Protein AF-A0A448NYG3-F1 (afdb_monomer)

Nearest PDB structures (foldseek):
  8e37-assembly3_C  TM=8.177E-01  e=3.262E-14  Campylobacter concisus 13826
  8g1n-assembly2_B  TM=8.021E-01  e=1.375E-13  Campylobacter concisus 13826
  8g1n-assembly1_A  TM=8.003E-01  e=2.606E-13  Campylobacter concisus 13826
  3wg9-assembly2_D  TM=6.890E-01  e=2.697E-02  Thermoanaerobacter ethanolicus JW 200
  3wgh-assembly1_B  TM=5.244E-01  e=1.501E-02  Thermoanaerobacter ethanolicus JW 200

Sequence (496 aa):
MATDELTVEAPGTTTAAPGRERVLHRQTREPAWGRIFRMVLVATDAVAIAIAVAFSTALMTPADLILEEVAGLPYIVIAPLLGVIWLVVLGTGGSRNPWITGSGVEEYMRVTKLSLYMFGAIAIASYILKAQFARSLFIALLPIGVLLLLFGRWLARAWINTTRGHGKNLTSCAVVGPTDQVQRVVGDLRRHTDAGFQPLGVCLLDQEDQPGDVAGIPTFSANQLLGTANSTTFDAVIATEGLPDTYLRRLAWNLEGSSTALVVTPRVMDIVGPRAHYTDAPGVSLIHVDIPVFSGWKYAVKRAFDIVVSVIALIVLSPVFLITAILIKREDSGPVIFRQQRVGQNGEPFTIHKFRSMSVNAESKIQKLIDDAGGHALFFKLDHDPRMTKIGATLRKYSIDELPQFWTVLKGNMSVVGPRPQMAREVAEYTPAYKRRLLTKPGITGLWQICGRSDLSPEEGMRLDLRYVENWSPISDIIIVAKTITTILKPENGAY

Secondary structure (DSSP, 8-state):
----------------------------PPPHHHHHHHHHHHHHHHHHHHHHHHHHHHTS-HHHHHT-EETTEEHHHHHHHHHHHHHHHHHHTTTT-TTTTTSSSHHHHHHHHHHHHHHHHHHHHHHHTT----HHHHHHHHHHHHHHHHHHHHHHHHHHHHHHHTT-S-EEEEEEE-HHHHHHHHHHHHH-GGG-EEEEEEEEGGGTT---BSSS-BB--HHHHHHHHTTTT-SEEEE-TT--HHHHHHHHHHHTTSSPEEEE--TTHHHHGGGEEEEEETTEEEEEE------HHHHHHHHHHHHHHHHHHHHHTHHHHHHHHHHHHHHHS--SEEEEEEE-GGG-EEEEEEE--B-TTSGGGHHHHHHHTTS--TT---SS-TTB-HHHHHHHHTTGGGTTHHHHHHHTSSEEESSPPB-HHHHHT--TTGGGGGGS--EEE-HHHHHTGGGS-HHHHHHHHHHHHHT--HHHHHHHHHHHHHHHT-TT----

Foldseek 3Di:
DDDDDDDDDDDDDDDDDDPPPPPPPPPQDDDPLLVVLLVLLLVLLLVLLVVLLVVLVVPDDPCQQAVDDFPNHGNVVVSVVLSVVLSVLCVVLCLSPSQQALDDCVSLVSSLVSLCVSLVVVVVVCVVVVGPDDVSSSVRSSVSSSVSSVVSSVVSNVVCQVCLVVVPQAFEEEEEEAPVQSLVVQVVCVVCSSSRHDDQEYEHPVDAPDFDDRPNHTYDHPVRVLVCLQPPRGQEYEYEPPDDPVRLVVVVVSNVVGSYYYHYDDPCCVQAPPQFDFDDDVPDTDTDGDFDDCDDDQVVVQLVVLQVVLVVLCVVCVVVLVVQQVVVCVQPNDDQWDWDWFQWAPRDIDIAIFGDFFDPCLVVCPQVVCVVVPNDPAPDDDPDRPGGDPSSVVCQQLVVRRSSRSVVSNVPQAGQEAAATHHPVNVVPDDPLLCLSSNHGHHSFYQCLLPAQPNDDPVRSSVRRSCCSSVPGPVVSVVRVVSNVVQSPDNPDGND

Mean predicted aligned error: 14.99 Å

pLDDT: mean 78.03, std 17.01, range [28.64, 97.25]

Radius of gyration: 30.78 Å; Cα contacts (8 Å, |Δi|>4): 620; chains: 1; bounding box: 82×59×108 Å

InterPro domains:
  IPR003362 Bacterial sugar transferase [PF02397] (302-490)
  IPR017475 Exopolysaccharide biosynthesis polyprenyl glycosylphosphotransferase [TIGR03025] (44-493)

Solvent-accessible surface area (backbone atoms only — not comparable to full-atom values): 27938 Å² total; per-residue (Å²): 131,90,84,85,90,83,88,84,84,85,86,86,89,79,92,74,80,83,72,81,75,74,82,71,84,74,73,68,56,71,56,76,50,42,57,53,50,39,50,50,50,52,51,43,43,50,52,24,34,50,50,20,39,52,55,25,54,69,75,49,54,75,59,53,36,65,72,41,59,51,95,87,38,34,40,72,56,48,44,57,49,52,42,51,52,48,55,48,51,43,56,77,70,49,52,64,38,64,92,48,50,70,51,86,61,63,37,58,52,43,49,52,50,51,49,51,51,52,54,49,50,49,52,51,49,26,60,75,70,64,43,77,70,63,62,64,44,57,69,39,28,52,59,48,22,51,51,37,36,52,50,40,52,50,51,54,31,51,51,52,41,56,40,21,70,72,74,36,74,50,40,38,20,31,35,35,19,36,61,72,49,40,54,50,52,54,51,49,38,69,75,39,33,60,77,33,49,37,78,65,32,32,28,38,66,85,52,66,77,58,86,51,67,66,94,90,25,48,45,41,34,70,66,54,49,59,62,36,44,80,38,96,75,37,53,26,37,37,38,38,51,86,55,52,71,69,54,53,50,50,50,54,58,70,38,58,92,38,54,36,44,84,42,73,54,60,80,58,49,88,79,36,57,100,36,58,48,77,47,90,46,94,96,45,89,46,75,44,62,72,73,78,67,88,54,64,70,70,42,51,52,46,52,52,51,29,40,52,54,23,53,51,49,55,61,74,42,42,67,57,52,52,53,51,40,51,52,44,35,71,73,72,64,54,72,48,67,36,76,48,74,25,38,22,40,80,63,42,74,43,70,48,38,26,43,46,35,48,47,95,72,38,72,83,49,46,63,62,55,34,55,77,70,74,57,58,66,65,85,65,81,65,97,78,58,90,40,51,36,79,68,18,50,55,29,45,51,70,52,56,28,52,56,50,31,38,57,31,22,55,74,61,63,29,28,57,57,22,44,76,66,41,42,64,74,39,58,71,72,51,51,83,74,61,53,59,48,28,72,39,41,21,16,81,40,36,60,39,69,68,74,51,56,86,80,46,53,73,67,56,40,51,50,33,34,43,49,44,59,67,67,65,45,73,65,54,45,54,52,46,54,55,48,42,55,59,50,70,71,40,87,89,63,54,79,114

Organism: NCBI:txid1749

Structure (mmCIF, N/CA/C/O backbone):
data_AF-A0A448NYG3-F1
#
_entry.id   AF-A0A448NYG3-F1
#
loop_
_atom_site.group_PDB
_atom_site.id
_atom_site.type_symbol
_atom_site.label_atom_id
_atom_site.label_alt_id
_atom_site.label_comp_id
_atom_site.label_asym_id
_atom_site.label_entity_id
_atom_site.label_seq_id
_atom_site.pdbx_PDB_ins_code
_atom_site.Cartn_x
_atom_site.Cartn_y
_atom_site.Cartn_z
_atom_site.occupancy
_atom_site.B_iso_or_equiv
_atom_site.auth_seq_id
_atom_site.auth_comp_id
_atom_site.auth_asym_id
_atom_site.auth_atom_id
_atom_site.pdbx_PDB_model_num
ATOM 1 N N . MET A 1 1 ? -47.408 -3.013 -65.401 1.00 32.66 1 MET A N 1
ATOM 2 C CA . MET A 1 1 ? -46.382 -3.033 -66.462 1.00 32.66 1 MET A CA 1
ATOM 3 C C . MET A 1 1 ? -45.715 -1.664 -66.448 1.00 32.66 1 MET A C 1
ATOM 5 O O . MET A 1 1 ? -46.433 -0.694 -66.254 1.00 32.66 1 MET A O 1
ATOM 9 N N . ALA A 1 2 ? -44.383 -1.650 -66.518 1.00 31.84 2 ALA A N 1
ATOM 10 C CA . ALA A 1 2 ? -43.451 -0.525 -66.731 1.00 31.84 2 ALA A CA 1
ATOM 11 C C . ALA A 1 2 ? -43.985 0.554 -67.716 1.00 31.84 2 ALA A C 1
ATOM 13 O O . ALA A 1 2 ? -44.853 0.210 -68.511 1.00 31.84 2 ALA A O 1
ATOM 14 N N . THR A 1 3 ? -43.569 1.825 -67.802 1.00 32.47 3 THR A N 1
ATOM 15 C CA . THR A 1 3 ? -42.484 2.693 -67.277 1.00 32.47 3 THR A CA 1
ATOM 16 C C . THR A 1 3 ? -42.761 4.125 -67.821 1.00 32.47 3 THR A C 1
ATOM 18 O O . THR A 1 3 ? -43.721 4.296 -68.569 1.00 32.47 3 THR A O 1
ATOM 21 N N . ASP A 1 4 ? -41.882 5.083 -67.492 1.00 29.16 4 ASP A N 1
ATOM 22 C CA . ASP A 1 4 ? -41.606 6.390 -68.146 1.00 29.16 4 ASP A CA 1
ATOM 23 C C . ASP A 1 4 ? -42.434 7.604 -67.705 1.00 29.16 4 ASP A C 1
ATOM 25 O O . ASP A 1 4 ? -43.659 7.606 -67.767 1.00 29.16 4 ASP A O 1
ATOM 29 N N . GLU A 1 5 ? -41.844 8.606 -67.037 1.00 32.75 5 GLU A N 1
ATOM 30 C CA . GLU A 1 5 ? -40.759 9.560 -67.403 1.00 32.75 5 GLU A CA 1
ATOM 31 C C . GLU A 1 5 ? -41.295 10.832 -68.081 1.00 32.75 5 GLU A C 1
ATOM 33 O O . GLU A 1 5 ? -42.014 10.749 -69.070 1.00 32.75 5 GLU A O 1
ATOM 38 N N . LEU A 1 6 ? -40.919 11.991 -67.507 1.00 30.45 6 LEU A N 1
ATOM 39 C CA . LEU A 1 6 ? -40.616 13.310 -68.116 1.00 30.45 6 LEU A CA 1
ATOM 40 C C . LEU A 1 6 ? -40.716 14.392 -67.008 1.00 30.45 6 LEU A C 1
ATOM 42 O O . LEU A 1 6 ? -41.806 14.796 -66.613 1.00 30.45 6 LEU A O 1
ATOM 46 N N . THR A 1 7 ? -39.636 14.655 -66.257 1.00 30.34 7 THR A N 1
ATOM 47 C CA . THR A 1 7 ? -38.572 15.675 -66.473 1.00 30.34 7 THR A CA 1
ATOM 48 C C . THR A 1 7 ? -39.003 17.132 -66.316 1.00 30.34 7 THR A C 1
ATOM 50 O O . THR A 1 7 ? -39.767 17.630 -67.136 1.00 30.34 7 THR A O 1
ATOM 53 N N . VAL A 1 8 ? -38.349 17.848 -65.390 1.00 30.11 8 VAL A N 1
ATOM 54 C CA . VAL A 1 8 ? -37.806 19.197 -65.648 1.00 30.11 8 VAL A CA 1
ATOM 55 C C . VAL A 1 8 ? -36.450 19.325 -64.938 1.00 30.11 8 VAL A C 1
ATOM 57 O O . VAL A 1 8 ? -36.342 19.083 -63.737 1.00 30.11 8 VAL A O 1
ATOM 60 N N . GLU A 1 9 ? -35.426 19.662 -65.723 1.00 28.64 9 GLU A N 1
ATOM 61 C CA . GLU A 1 9 ? -34.030 19.900 -65.343 1.00 28.64 9 GLU A CA 1
ATOM 62 C C . GLU A 1 9 ? -33.782 21.244 -64.629 1.00 28.64 9 GLU A C 1
ATOM 64 O O . GLU A 1 9 ? -34.587 22.173 -64.663 1.00 28.64 9 GLU A O 1
ATOM 69 N N . ALA A 1 10 ? -32.611 21.294 -63.989 1.00 35.91 10 ALA A N 1
ATOM 70 C CA . ALA A 1 10 ? -32.057 22.295 -63.080 1.00 35.91 10 ALA A CA 1
ATOM 71 C C . ALA A 1 10 ? -31.648 23.646 -63.715 1.00 35.91 10 ALA A C 1
ATOM 73 O O . ALA A 1 10 ? -31.707 23.837 -64.929 1.00 35.91 10 ALA A O 1
ATOM 74 N N . PRO A 1 11 ? -31.073 24.547 -62.893 1.00 33.41 11 PRO A N 1
ATOM 75 C CA . PRO A 1 11 ? -29.684 24.899 -63.201 1.00 33.41 11 PRO A CA 1
ATOM 76 C C . PRO A 1 11 ? -28.758 25.010 -61.975 1.00 33.41 11 PRO A C 1
ATOM 78 O O . PRO A 1 11 ? -29.138 25.512 -60.921 1.00 33.41 11 PRO A O 1
ATOM 81 N N . GLY A 1 12 ? -27.484 24.655 -62.189 1.00 29.55 12 GLY A N 1
ATOM 82 C CA . GLY A 1 12 ? -26.360 25.412 -61.622 1.00 29.55 12 GLY A CA 1
ATOM 83 C C . GLY A 1 12 ? -25.594 24.790 -60.454 1.00 29.55 12 GLY A C 1
ATOM 84 O O . GLY A 1 12 ? -25.657 25.275 -59.330 1.00 29.55 12 GLY A O 1
ATOM 85 N N . THR A 1 13 ? -24.781 23.775 -60.738 1.00 32.03 13 THR A N 1
ATOM 86 C CA . THR A 1 13 ? -23.677 23.322 -59.881 1.00 32.03 13 THR A CA 1
ATOM 87 C C . THR A 1 13 ? -22.495 24.297 -59.913 1.00 32.03 13 THR A C 1
ATOM 89 O O . THR A 1 13 ? -21.903 24.488 -60.973 1.00 32.03 13 THR A O 1
ATOM 92 N N . THR A 1 14 ? -22.055 24.769 -58.742 1.00 29.72 14 THR A N 1
ATOM 93 C CA . THR A 1 14 ? -20.632 25.055 -58.491 1.00 29.72 14 THR A CA 1
ATOM 94 C C . THR A 1 14 ? -20.222 24.372 -57.192 1.00 29.72 14 THR A C 1
ATOM 96 O O . THR A 1 14 ? -20.627 24.738 -56.094 1.00 29.72 14 THR A O 1
ATOM 99 N N . THR A 1 15 ? -19.429 23.325 -57.360 1.00 38.91 15 THR A N 1
ATOM 100 C CA . THR A 1 15 ? -18.755 22.526 -56.342 1.00 38.91 15 THR A CA 1
ATOM 101 C C . THR A 1 15 ? -17.755 23.347 -55.526 1.00 38.91 15 THR A C 1
ATOM 103 O O . THR A 1 15 ? -16.770 23.839 -56.073 1.00 38.91 15 THR A O 1
ATOM 106 N N . ALA A 1 16 ? -17.932 23.376 -54.206 1.00 30.84 16 ALA A N 1
ATOM 107 C CA . ALA A 1 16 ? -16.842 23.523 -53.246 1.00 30.84 16 ALA A CA 1
ATOM 108 C C . ALA A 1 16 ? -17.069 22.496 -52.129 1.00 30.84 16 ALA A C 1
ATOM 110 O O . ALA A 1 16 ? -18.055 22.553 -51.399 1.00 30.84 16 ALA A O 1
ATOM 111 N N . ALA A 1 17 ? -16.193 21.495 -52.069 1.00 32.41 17 ALA A N 1
ATOM 112 C CA . ALA A 1 17 ? -16.233 20.434 -51.072 1.00 32.41 17 ALA A CA 1
ATOM 113 C C . ALA A 1 17 ? -16.151 21.019 -49.648 1.00 32.41 17 ALA A C 1
ATOM 115 O O . ALA A 1 17 ? -15.328 21.912 -49.425 1.00 32.41 17 ALA A O 1
ATOM 116 N N . PRO A 1 18 ? -16.909 20.507 -48.659 1.00 36.34 18 PRO A N 1
ATOM 117 C CA . PRO A 1 18 ? -16.615 20.818 -47.273 1.00 36.34 18 PRO A CA 1
ATOM 118 C C . PRO A 1 18 ? -15.269 20.170 -46.951 1.00 36.34 18 PRO A C 1
ATOM 120 O O . PRO A 1 18 ? -15.114 18.944 -46.962 1.00 36.34 18 PRO A O 1
ATOM 123 N N . GLY A 1 19 ? -14.262 21.017 -46.744 1.00 29.64 19 GLY A N 1
ATOM 124 C CA . GLY A 1 19 ? -12.971 20.594 -46.239 1.00 29.64 19 GLY A CA 1
ATOM 125 C C . GLY A 1 19 ? -13.189 19.757 -44.988 1.00 29.64 19 GLY A C 1
ATOM 126 O O . GLY A 1 19 ? -13.914 20.160 -44.083 1.00 29.64 19 GLY A O 1
ATOM 127 N N . ARG A 1 20 ? -12.575 18.571 -44.958 1.00 34.00 20 ARG A N 1
ATOM 128 C CA . ARG A 1 20 ? -12.395 17.784 -43.738 1.00 34.00 20 ARG A CA 1
ATOM 129 C C . ARG A 1 20 ? -11.796 18.705 -42.675 1.00 34.00 20 ARG A C 1
ATOM 131 O O . ARG A 1 20 ? -10.581 18.911 -42.663 1.00 34.00 20 ARG A O 1
ATOM 138 N N . GLU A 1 21 ? -12.630 19.239 -41.789 1.00 34.59 21 GLU A N 1
ATOM 139 C CA . GLU A 1 21 ? -12.168 19.761 -40.515 1.00 34.59 21 GLU A CA 1
ATOM 140 C C . GLU A 1 21 ? -11.509 18.588 -39.801 1.00 34.59 21 GLU A C 1
ATOM 142 O O . GLU A 1 21 ? -12.145 17.638 -39.343 1.00 34.59 21 GLU A O 1
ATOM 147 N N . ARG A 1 22 ? -10.175 18.610 -39.798 1.00 30.20 22 ARG A N 1
ATOM 148 C CA . ARG A 1 22 ? -9.387 17.785 -38.900 1.00 30.20 22 ARG A CA 1
ATOM 149 C C . ARG A 1 22 ? -9.856 18.144 -37.498 1.00 30.20 22 ARG A C 1
ATOM 151 O O . ARG A 1 22 ? -9.471 19.190 -36.983 1.00 30.20 22 ARG A O 1
ATOM 158 N N . VAL A 1 23 ? -10.643 17.258 -36.893 1.00 34.00 23 VAL A N 1
ATOM 159 C CA . VAL A 1 23 ? -10.831 17.191 -35.446 1.00 34.00 23 VAL A CA 1
ATOM 160 C C . VAL A 1 23 ? -9.444 16.941 -34.855 1.00 34.00 23 VAL A C 1
ATOM 162 O O . VAL A 1 23 ? -8.988 15.812 -34.686 1.00 34.00 23 VAL A O 1
ATOM 165 N N . LEU A 1 24 ? -8.696 18.024 -34.655 1.00 31.16 24 LEU A N 1
ATOM 166 C CA . LEU A 1 24 ? -7.477 18.017 -33.879 1.00 31.16 24 LEU A CA 1
ATOM 167 C C . LEU A 1 24 ? -7.932 17.758 -32.448 1.00 31.16 24 LEU A C 1
ATOM 169 O O . LEU A 1 24 ? -8.402 18.673 -31.778 1.00 31.16 24 LEU A O 1
ATOM 173 N N . HIS A 1 25 ? -7.796 16.514 -31.989 1.00 30.23 25 HIS A N 1
ATOM 174 C CA . HIS A 1 25 ? -7.768 16.187 -30.568 1.00 30.23 25 HIS A CA 1
ATOM 175 C C . HIS A 1 25 ? -6.674 17.034 -29.896 1.00 30.23 25 HIS A C 1
ATOM 177 O O . HIS A 1 25 ? -5.520 16.619 -29.773 1.00 30.23 25 HIS A O 1
ATOM 183 N N . ARG A 1 26 ? -7.008 18.265 -29.496 1.00 35.03 26 ARG A N 1
ATOM 184 C CA . ARG A 1 26 ? -6.167 19.077 -28.624 1.00 35.03 26 ARG A CA 1
ATOM 185 C C . ARG A 1 26 ? -6.273 18.465 -27.237 1.00 35.03 26 ARG A C 1
ATOM 187 O O . ARG A 1 26 ? -7.289 18.585 -26.567 1.00 35.03 26 ARG A O 1
ATOM 194 N N . GLN A 1 27 ? -5.212 17.762 -26.853 1.00 41.06 27 GLN A N 1
ATOM 195 C CA . GLN A 1 27 ? -5.019 17.232 -25.510 1.00 41.06 27 GLN A CA 1
ATOM 196 C C . GLN A 1 27 ? -5.205 18.365 -24.491 1.00 41.06 27 GLN A C 1
ATOM 198 O O . GLN A 1 27 ? -4.575 19.418 -24.621 1.00 41.06 27 GLN A O 1
ATOM 203 N N . THR A 1 28 ? -6.067 18.145 -23.496 1.00 47.34 28 THR A N 1
ATOM 204 C CA . THR A 1 28 ? -6.203 18.988 -22.299 1.00 47.34 28 THR A CA 1
ATOM 205 C C . THR A 1 28 ? -4.812 19.386 -21.802 1.00 47.34 28 THR A C 1
ATOM 207 O O . THR A 1 28 ? -3.962 18.510 -21.608 1.00 47.34 28 THR A O 1
ATOM 210 N N . ARG A 1 29 ? -4.539 20.688 -21.644 1.00 52.97 29 ARG A N 1
ATOM 211 C CA . ARG A 1 29 ? -3.225 21.155 -21.176 1.00 52.97 29 ARG A CA 1
ATOM 212 C C . ARG A 1 29 ? -2.967 20.582 -19.786 1.00 52.97 29 ARG A C 1
ATOM 214 O O . ARG A 1 29 ? -3.749 20.787 -18.869 1.00 52.97 29 ARG A O 1
ATOM 221 N N . GLU A 1 30 ? -1.857 19.868 -19.637 1.00 57.94 30 GLU A N 1
ATOM 222 C CA . GLU A 1 30 ? -1.393 19.437 -18.321 1.00 57.94 30 GLU A CA 1
ATOM 223 C C . GLU A 1 30 ? -1.156 20.664 -17.423 1.00 57.94 30 GLU A C 1
ATOM 225 O O . GLU A 1 30 ? -0.588 21.654 -17.910 1.00 57.94 30 GLU A O 1
ATOM 230 N N . PRO A 1 31 ? -1.504 20.595 -16.124 1.00 64.44 31 PRO A N 1
ATOM 231 C CA . PRO A 1 31 ? -1.137 21.623 -15.158 1.00 64.44 31 PRO A CA 1
ATOM 232 C C . PRO A 1 31 ? 0.367 21.919 -15.223 1.00 64.44 31 PRO A C 1
ATOM 234 O O . PRO A 1 31 ? 1.175 21.016 -15.463 1.00 64.44 31 PRO A O 1
ATOM 237 N N . ALA A 1 32 ? 0.778 23.165 -14.974 1.00 65.81 32 ALA A N 1
ATOM 238 C CA . ALA A 1 32 ? 2.186 23.567 -15.079 1.00 65.81 32 ALA A CA 1
ATOM 239 C C . ALA A 1 32 ? 3.125 22.701 -14.209 1.00 65.81 32 ALA A C 1
ATOM 241 O O . ALA A 1 32 ? 4.224 22.338 -14.641 1.00 65.81 32 ALA A O 1
ATOM 242 N N . TRP A 1 33 ? 2.657 22.290 -13.024 1.00 75.69 33 TRP A N 1
ATOM 243 C CA . TRP A 1 33 ? 3.373 21.362 -12.145 1.00 75.69 33 TRP A CA 1
ATOM 244 C C . TRP A 1 33 ? 3.500 19.954 -12.746 1.00 75.69 33 TRP A C 1
ATOM 246 O O . TRP A 1 33 ? 4.522 19.299 -12.549 1.00 75.69 33 TRP A O 1
ATOM 256 N N . GLY A 1 34 ? 2.511 19.502 -13.525 1.00 76.69 34 GLY A N 1
ATOM 257 C CA . GLY A 1 34 ? 2.495 18.187 -14.168 1.00 76.69 34 GLY A CA 1
ATOM 258 C C . GLY A 1 34 ? 3.636 18.025 -15.169 1.00 76.69 34 GLY A C 1
ATOM 259 O O . GLY A 1 34 ? 4.290 16.984 -15.206 1.00 76.69 34 GLY A O 1
ATOM 260 N N . ARG A 1 35 ? 3.971 19.093 -15.904 1.00 81.06 35 ARG A N 1
ATOM 261 C CA . ARG A 1 35 ? 5.126 19.098 -16.814 1.00 81.06 35 ARG A CA 1
ATOM 262 C C . ARG A 1 35 ? 6.449 18.974 -16.061 1.00 81.06 35 ARG A C 1
ATOM 264 O O . ARG A 1 35 ? 7.292 18.171 -16.455 1.00 81.06 35 ARG A O 1
ATOM 271 N N . ILE A 1 36 ? 6.630 19.758 -14.994 1.00 83.00 36 ILE A N 1
ATOM 272 C CA . ILE A 1 36 ? 7.840 19.718 -14.156 1.00 83.00 36 ILE A CA 1
ATOM 273 C C . ILE A 1 36 ? 7.987 18.335 -13.532 1.00 83.00 36 ILE A C 1
ATOM 275 O O . ILE A 1 36 ? 9.044 17.719 -13.635 1.00 83.00 36 ILE A O 1
ATOM 279 N N . PHE A 1 37 ? 6.908 17.809 -12.962 1.00 85.44 37 PHE A N 1
ATOM 280 C CA . PHE A 1 37 ? 6.910 16.497 -12.342 1.00 85.44 37 PHE A CA 1
ATOM 281 C C . PHE A 1 37 ? 7.204 15.381 -13.347 1.00 85.44 37 PHE A C 1
ATOM 283 O O . PHE A 1 37 ? 8.024 14.511 -13.072 1.00 85.44 37 PHE A O 1
ATOM 290 N N . ARG A 1 38 ? 6.640 15.444 -14.559 1.00 87.50 38 ARG A N 1
ATOM 291 C CA . ARG A 1 38 ? 6.978 14.509 -15.637 1.00 87.50 38 ARG A CA 1
ATOM 292 C C . ARG A 1 38 ? 8.459 14.570 -16.009 1.00 87.50 38 ARG A C 1
ATOM 294 O O . ARG A 1 38 ? 9.058 13.521 -16.222 1.00 87.50 38 ARG A O 1
ATOM 301 N N . MET A 1 39 ? 9.056 15.762 -16.088 1.00 87.19 39 MET A N 1
ATOM 302 C CA . MET A 1 39 ? 10.494 15.904 -16.359 1.00 87.19 39 MET A CA 1
ATOM 303 C C . MET A 1 39 ? 11.340 15.297 -15.237 1.00 87.19 39 MET A C 1
ATOM 305 O O . MET A 1 39 ? 12.280 14.563 -15.529 1.00 87.19 39 MET A O 1
ATOM 309 N N . VAL A 1 40 ? 10.963 15.529 -13.975 1.00 88.94 40 VAL A N 1
ATOM 310 C CA . VAL A 1 40 ? 11.595 14.882 -12.815 1.00 88.94 40 VAL A CA 1
ATOM 311 C C . VAL A 1 40 ? 11.499 13.363 -12.940 1.00 88.94 40 VAL A C 1
ATOM 313 O O . VAL A 1 40 ? 12.518 12.696 -12.828 1.00 88.94 40 VAL A O 1
ATOM 316 N N . LEU A 1 41 ? 10.322 12.817 -13.264 1.00 90.12 41 LEU A N 1
ATOM 317 C CA . LEU A 1 41 ? 10.126 11.375 -13.440 1.00 90.12 41 LEU A CA 1
ATOM 318 C C . LEU A 1 41 ? 10.974 10.791 -14.577 1.00 90.12 41 LEU A C 1
ATOM 320 O O . LEU A 1 41 ? 11.555 9.721 -14.419 1.00 90.12 41 LEU A O 1
ATOM 324 N N . VAL A 1 42 ? 11.073 11.479 -15.719 1.00 91.50 42 VAL A N 1
ATOM 325 C CA . VAL A 1 42 ? 11.944 11.052 -16.827 1.00 91.50 42 VAL A CA 1
ATOM 326 C C . VAL A 1 42 ? 13.405 11.045 -16.386 1.00 91.50 42 VAL A C 1
ATOM 328 O O . VAL A 1 42 ? 14.105 10.071 -16.652 1.00 91.50 42 VAL A O 1
ATOM 331 N N . ALA A 1 43 ? 13.856 12.089 -15.688 1.00 92.06 43 ALA A N 1
ATOM 332 C CA . ALA A 1 43 ? 15.225 12.177 -15.195 1.00 92.06 43 ALA A CA 1
ATOM 333 C C . ALA A 1 43 ? 15.527 11.084 -14.157 1.00 92.06 43 ALA A C 1
ATOM 335 O O . ALA A 1 43 ? 16.537 10.395 -14.276 1.00 92.06 43 ALA A O 1
ATOM 336 N N . THR A 1 44 ? 14.640 10.866 -13.180 1.00 93.62 44 THR A N 1
ATOM 337 C CA . THR A 1 44 ? 14.818 9.816 -12.166 1.00 93.62 44 THR A CA 1
ATOM 338 C C . THR A 1 44 ? 14.792 8.424 -12.782 1.00 93.62 44 THR A C 1
ATOM 340 O O . THR A 1 44 ? 15.613 7.591 -12.409 1.00 93.62 44 THR A O 1
ATOM 343 N N . ASP A 1 45 ? 13.897 8.171 -13.744 1.00 94.00 45 ASP A N 1
ATOM 344 C CA . ASP A 1 45 ? 13.844 6.889 -14.451 1.00 94.00 45 ASP A CA 1
ATOM 345 C C . ASP A 1 45 ? 15.126 6.658 -15.263 1.00 94.00 45 ASP A C 1
ATOM 347 O O . ASP A 1 45 ? 15.669 5.556 -15.255 1.00 94.00 45 ASP A O 1
ATOM 351 N N . ALA A 1 46 ? 15.625 7.693 -15.947 1.00 94.50 46 ALA A N 1
ATOM 352 C CA . ALA A 1 46 ? 16.841 7.609 -16.749 1.00 94.50 46 ALA A CA 1
ATOM 353 C C . ALA A 1 46 ? 18.070 7.333 -15.882 1.00 94.50 46 ALA A C 1
ATOM 355 O O . ALA A 1 46 ? 18.868 6.464 -16.223 1.00 94.50 46 ALA A O 1
ATOM 356 N N . VAL A 1 47 ? 18.189 8.005 -14.734 1.00 95.50 47 VAL A N 1
ATOM 357 C CA . VAL A 1 47 ? 19.259 7.749 -13.761 1.00 95.50 47 VAL A CA 1
ATOM 358 C C . VAL A 1 47 ? 19.145 6.337 -13.182 1.00 95.50 47 VAL A C 1
ATOM 360 O O . VAL A 1 47 ? 20.138 5.616 -13.153 1.00 95.50 47 VAL A O 1
ATOM 363 N N . ALA A 1 48 ? 17.949 5.905 -12.772 1.00 95.31 48 ALA A N 1
ATOM 364 C CA . ALA A 1 48 ? 17.723 4.563 -12.236 1.00 95.31 48 ALA A CA 1
ATOM 365 C C . ALA A 1 48 ? 18.110 3.467 -13.241 1.00 95.31 48 ALA A C 1
ATOM 367 O O . ALA A 1 48 ? 18.810 2.518 -12.888 1.00 95.31 48 ALA A O 1
ATOM 368 N N . ILE A 1 49 ? 17.700 3.622 -14.503 1.00 95.25 49 ILE A N 1
ATOM 369 C CA . ILE A 1 49 ? 18.026 2.679 -15.575 1.00 95.25 49 ILE A CA 1
ATOM 370 C C . ILE A 1 49 ? 19.517 2.731 -15.911 1.00 95.25 49 ILE A C 1
ATOM 372 O O . ILE A 1 49 ? 20.123 1.677 -16.065 1.00 95.25 49 ILE A O 1
ATOM 376 N N . ALA A 1 50 ? 20.138 3.912 -15.966 1.00 94.12 50 ALA A N 1
ATOM 377 C CA . ALA A 1 50 ? 21.574 4.036 -16.212 1.00 94.12 50 ALA A CA 1
ATOM 378 C C . ALA A 1 50 ? 22.406 3.351 -15.115 1.00 94.12 50 ALA A C 1
ATOM 380 O O . ALA A 1 50 ? 23.344 2.624 -15.429 1.00 94.12 50 ALA A O 1
ATOM 381 N N . ILE A 1 51 ? 22.028 3.516 -13.842 1.00 94.31 51 ILE A N 1
ATOM 382 C CA . ILE A 1 51 ? 22.666 2.822 -12.713 1.00 94.31 51 ILE A CA 1
ATOM 383 C C . ILE A 1 51 ? 22.470 1.308 -12.835 1.00 94.31 51 ILE A C 1
ATOM 385 O O . ILE A 1 51 ? 23.422 0.555 -12.650 1.00 94.31 51 ILE A O 1
ATOM 389 N N . ALA A 1 52 ? 21.261 0.851 -13.171 1.00 93.88 52 ALA A N 1
ATOM 390 C CA . ALA A 1 52 ? 20.981 -0.573 -13.333 1.00 93.88 52 ALA A CA 1
ATOM 391 C C . ALA A 1 52 ? 21.776 -1.192 -14.495 1.00 93.88 52 ALA A C 1
ATOM 393 O O . ALA A 1 52 ? 22.324 -2.283 -14.346 1.00 93.88 52 ALA A O 1
ATOM 394 N N . VAL A 1 53 ? 21.885 -0.481 -15.623 1.00 93.06 53 VAL A N 1
ATOM 395 C CA . VAL A 1 53 ? 22.716 -0.867 -16.771 1.00 93.06 53 VAL A CA 1
ATOM 396 C C . VAL A 1 53 ? 24.180 -0.942 -16.353 1.00 93.06 53 VAL A C 1
ATOM 398 O O . VAL A 1 53 ? 24.785 -1.993 -16.528 1.00 93.06 53 VAL A O 1
ATOM 401 N N . ALA A 1 54 ? 24.719 0.110 -15.729 1.00 91.06 54 ALA A N 1
ATOM 402 C CA . ALA A 1 54 ? 26.113 0.161 -15.290 1.00 91.06 54 ALA A CA 1
ATOM 403 C C . ALA A 1 54 ? 26.453 -0.963 -14.298 1.00 91.06 54 ALA A C 1
ATOM 405 O O . ALA A 1 54 ? 27.462 -1.651 -14.455 1.00 91.06 54 ALA A O 1
ATOM 406 N N . PHE A 1 55 ? 25.588 -1.193 -13.308 1.00 90.62 55 PHE A N 1
ATOM 407 C CA . PHE A 1 55 ? 25.756 -2.268 -12.334 1.00 90.62 55 PHE A CA 1
ATOM 408 C C . PHE A 1 55 ? 25.701 -3.643 -13.003 1.00 90.62 55 PHE A C 1
ATOM 410 O O . PHE A 1 55 ? 26.541 -4.499 -12.737 1.00 90.62 55 PHE A O 1
ATOM 417 N N . SER A 1 56 ? 24.744 -3.849 -13.909 1.00 88.50 56 SER A N 1
ATOM 418 C CA . SER A 1 56 ? 24.616 -5.116 -14.619 1.00 88.50 56 SER A CA 1
ATOM 419 C C . SER A 1 56 ? 25.806 -5.392 -15.535 1.00 88.50 56 SER A C 1
ATOM 421 O O . SER A 1 56 ? 26.226 -6.541 -15.627 1.00 88.50 56 SER A O 1
ATOM 423 N N . THR A 1 57 ? 26.361 -4.369 -16.190 1.00 86.94 57 THR A N 1
ATOM 424 C CA . THR A 1 57 ? 27.575 -4.509 -17.004 1.00 86.94 57 THR A CA 1
ATOM 425 C C . THR A 1 57 ? 28.818 -4.736 -16.149 1.00 86.94 57 THR A C 1
ATOM 427 O O . THR A 1 57 ? 29.681 -5.506 -16.541 1.00 86.94 57 THR A O 1
ATOM 430 N N . ALA A 1 58 ? 28.905 -4.141 -14.955 1.00 86.69 58 ALA A N 1
ATOM 431 C CA . ALA A 1 58 ? 30.042 -4.331 -14.050 1.00 86.69 58 ALA A CA 1
ATOM 432 C C . ALA A 1 58 ? 30.149 -5.765 -13.493 1.00 86.69 58 ALA A C 1
ATOM 434 O O . ALA A 1 58 ? 31.217 -6.173 -13.047 1.00 86.69 58 ALA A O 1
ATOM 435 N N . LEU A 1 59 ? 29.052 -6.528 -13.519 1.00 85.12 59 LEU A N 1
ATOM 436 C CA . LEU A 1 59 ? 29.030 -7.947 -13.156 1.00 85.12 59 LEU A CA 1
ATOM 437 C C . LEU A 1 59 ? 29.511 -8.877 -14.283 1.00 85.12 59 LEU A C 1
ATOM 439 O O . LEU A 1 59 ? 29.659 -10.075 -14.048 1.00 85.12 59 LEU A O 1
ATOM 443 N N . MET A 1 60 ? 29.713 -8.359 -15.497 1.00 83.44 60 MET A N 1
ATOM 444 C CA . MET A 1 60 ? 30.198 -9.124 -16.649 1.00 83.44 60 MET A CA 1
ATOM 445 C C . MET A 1 60 ? 31.721 -9.004 -16.749 1.00 83.44 60 MET A C 1
ATOM 447 O O . MET A 1 60 ? 32.302 -8.000 -16.331 1.00 83.44 60 MET A O 1
ATOM 451 N N . THR A 1 61 ? 32.392 -10.020 -17.297 1.00 81.12 61 THR A N 1
ATOM 452 C CA . THR A 1 61 ? 33.842 -9.920 -17.491 1.00 81.12 61 THR A CA 1
ATOM 453 C C . THR A 1 61 ? 34.160 -8.995 -18.675 1.00 81.12 61 THR A C 1
ATOM 455 O O . THR A 1 61 ? 33.358 -8.894 -19.606 1.00 81.12 61 THR A O 1
ATOM 458 N N . PRO A 1 62 ? 35.329 -8.325 -18.707 1.00 77.56 62 PRO A N 1
ATOM 459 C CA . PRO A 1 62 ? 35.698 -7.458 -19.831 1.00 77.56 62 PRO A CA 1
ATOM 460 C C . PRO A 1 62 ? 35.698 -8.172 -21.192 1.00 77.56 62 PRO A C 1
ATOM 462 O O . PRO A 1 62 ? 35.430 -7.542 -22.212 1.00 77.56 62 PRO A O 1
ATOM 465 N N . ALA A 1 63 ? 35.975 -9.481 -21.202 1.00 70.56 63 ALA A N 1
ATOM 466 C CA . ALA A 1 63 ? 35.905 -10.314 -22.397 1.00 70.56 63 ALA A CA 1
ATOM 467 C C . ALA A 1 63 ? 34.457 -10.461 -22.892 1.00 70.56 63 ALA A C 1
ATOM 469 O O . ALA A 1 63 ? 34.203 -10.224 -24.070 1.00 70.56 63 ALA A O 1
ATOM 470 N N . ASP A 1 64 ? 33.507 -10.732 -21.993 1.00 75.94 64 ASP A N 1
ATOM 471 C CA . ASP A 1 64 ? 32.080 -10.849 -22.334 1.00 75.94 64 ASP A CA 1
ATOM 472 C C . ASP A 1 64 ? 31.513 -9.529 -22.882 1.00 75.94 64 ASP A C 1
ATOM 474 O O . ASP A 1 64 ? 30.649 -9.522 -23.749 1.00 75.94 64 ASP A O 1
ATOM 478 N N . LEU A 1 65 ? 32.006 -8.379 -22.410 1.00 73.62 65 LEU A N 1
ATOM 479 C CA . LEU A 1 65 ? 31.518 -7.069 -22.858 1.00 73.62 65 LEU A CA 1
ATOM 480 C C . LEU A 1 65 ? 31.901 -6.701 -24.297 1.00 73.62 65 LEU A C 1
ATOM 482 O O . LEU A 1 65 ? 31.162 -5.951 -24.944 1.00 73.62 65 LEU A O 1
ATOM 486 N N . ILE A 1 66 ? 33.078 -7.145 -24.746 1.00 68.44 66 ILE A N 1
ATOM 487 C CA . ILE A 1 66 ? 33.714 -6.690 -25.992 1.00 68.44 66 ILE A CA 1
ATOM 488 C C . ILE A 1 66 ? 33.675 -7.776 -27.066 1.00 68.44 66 ILE A C 1
ATOM 490 O O . ILE A 1 66 ? 33.508 -7.453 -28.238 1.00 68.44 66 ILE A O 1
ATOM 494 N N . LEU A 1 67 ? 33.861 -9.039 -26.677 1.00 62.69 67 LEU A N 1
ATOM 495 C CA . LEU A 1 67 ? 34.050 -10.153 -27.606 1.00 62.69 67 LEU A CA 1
ATOM 496 C C . LEU A 1 67 ? 32.771 -10.955 -27.846 1.00 62.69 67 LEU A C 1
ATOM 498 O O . LEU A 1 67 ? 32.644 -11.571 -28.901 1.00 62.69 67 LEU A O 1
ATOM 502 N N . GLU A 1 68 ? 31.831 -10.968 -26.897 1.00 72.25 68 GLU A N 1
ATOM 503 C CA . GLU A 1 68 ? 30.528 -11.582 -27.140 1.00 72.25 68 GLU A CA 1
ATOM 504 C C . GLU A 1 68 ? 29.589 -10.597 -27.841 1.00 72.25 68 GLU A C 1
ATOM 506 O O . GLU A 1 68 ? 29.350 -9.475 -27.381 1.00 72.25 68 GLU A O 1
ATOM 511 N N . GLU A 1 69 ? 29.017 -11.050 -28.956 1.00 74.12 69 GLU A N 1
ATOM 512 C CA . GLU A 1 69 ? 28.083 -10.275 -29.761 1.00 74.12 69 GLU A CA 1
ATOM 513 C C . GLU A 1 69 ? 26.711 -10.940 -29.806 1.00 74.12 69 GLU A C 1
ATOM 515 O O . GLU A 1 69 ? 26.575 -12.155 -29.969 1.00 74.12 69 GLU A O 1
ATOM 520 N N . VAL A 1 70 ? 25.667 -10.118 -29.747 1.00 73.75 70 VAL A N 1
ATOM 521 C CA . VAL A 1 70 ? 24.307 -10.548 -30.073 1.00 73.75 70 VAL A CA 1
ATOM 522 C C . VAL A 1 70 ? 23.859 -9.777 -31.299 1.00 73.75 70 VAL A C 1
ATOM 524 O O . VAL A 1 70 ? 23.860 -8.549 -31.301 1.00 73.75 70 VAL A O 1
ATOM 527 N N . ALA A 1 71 ? 23.482 -10.506 -32.351 1.00 69.94 71 ALA A N 1
ATOM 528 C CA . ALA A 1 71 ? 23.102 -9.920 -33.637 1.00 69.94 71 ALA A CA 1
ATOM 529 C C . ALA A 1 71 ? 24.170 -8.962 -34.223 1.00 69.94 71 ALA A C 1
ATOM 531 O O . ALA A 1 71 ? 23.823 -7.988 -34.887 1.00 69.94 71 ALA A O 1
ATOM 532 N N . GLY A 1 72 ? 25.457 -9.238 -33.973 1.00 77.94 72 GLY A N 1
ATOM 533 C CA . GLY A 1 72 ? 26.584 -8.441 -34.475 1.00 77.94 72 GLY A CA 1
ATOM 534 C C . GLY A 1 72 ? 26.880 -7.162 -33.683 1.00 77.94 72 GLY A C 1
ATOM 535 O O . GLY A 1 72 ? 27.584 -6.288 -34.181 1.00 77.94 72 GLY A O 1
ATOM 536 N N . LEU A 1 73 ? 26.303 -7.002 -32.485 1.00 83.00 73 LEU A N 1
ATOM 537 C CA . LEU A 1 73 ? 26.560 -5.860 -31.607 1.00 83.00 73 LEU A CA 1
ATOM 538 C C . LEU A 1 73 ? 27.184 -6.322 -30.283 1.00 83.00 73 LEU A C 1
ATOM 540 O O . LEU A 1 73 ? 26.676 -7.277 -29.687 1.00 83.00 73 LEU A O 1
ATOM 544 N N . PRO A 1 74 ? 28.224 -5.632 -29.777 1.00 86.00 74 PRO A N 1
ATOM 545 C CA . PRO A 1 74 ? 28.816 -5.944 -28.481 1.00 86.00 74 PRO A CA 1
ATOM 546 C C . PRO A 1 74 ? 27.895 -5.515 -27.332 1.00 86.00 74 PRO A C 1
ATOM 548 O O . PRO A 1 74 ? 27.109 -4.562 -27.444 1.00 86.00 74 PRO A O 1
ATOM 551 N N . TYR A 1 75 ? 28.020 -6.172 -26.178 1.00 84.44 75 TYR A N 1
ATOM 552 C CA . TYR A 1 75 ? 27.167 -5.904 -25.014 1.00 84.44 75 TYR A CA 1
ATOM 553 C C . TYR A 1 75 ? 27.260 -4.474 -24.480 1.00 84.44 75 TYR A C 1
ATOM 555 O O . TYR A 1 75 ? 26.266 -3.953 -23.968 1.00 84.44 75 TYR A O 1
ATOM 563 N N . ILE A 1 76 ? 28.404 -3.808 -24.658 1.00 85.19 76 ILE A N 1
ATOM 564 C CA . ILE A 1 76 ? 28.575 -2.393 -24.299 1.00 85.19 76 ILE A CA 1
ATOM 565 C C . ILE A 1 76 ? 27.617 -1.460 -25.061 1.00 85.19 76 ILE A C 1
ATOM 567 O O . ILE A 1 76 ? 27.285 -0.387 -24.565 1.00 85.19 76 ILE A O 1
ATOM 571 N N . VAL A 1 77 ? 27.131 -1.880 -26.235 1.00 88.19 77 VAL A N 1
ATOM 572 C CA . VAL A 1 77 ? 26.121 -1.162 -27.029 1.00 88.19 77 VAL A CA 1
ATOM 573 C C . VAL A 1 77 ? 24.714 -1.668 -26.707 1.00 88.19 77 VAL A C 1
ATOM 575 O O . VAL A 1 77 ? 23.782 -0.876 -26.568 1.00 88.19 77 VAL A O 1
ATOM 578 N N . ILE A 1 78 ? 24.547 -2.981 -26.540 1.00 87.88 78 ILE A N 1
ATOM 579 C CA . ILE A 1 78 ? 23.238 -3.593 -26.269 1.00 87.88 78 ILE A CA 1
ATOM 580 C C . ILE A 1 78 ? 22.673 -3.142 -24.921 1.00 87.88 78 ILE A C 1
ATOM 582 O O . ILE A 1 78 ? 21.495 -2.803 -24.837 1.00 87.88 78 ILE A O 1
ATOM 586 N N . ALA A 1 79 ? 23.480 -3.124 -23.860 1.00 88.62 79 ALA A N 1
ATOM 587 C CA . ALA A 1 79 ? 23.011 -2.787 -22.518 1.00 88.62 79 ALA A CA 1
ATOM 588 C C . ALA A 1 79 ? 22.413 -1.360 -22.417 1.00 88.62 79 ALA A C 1
ATOM 590 O O . ALA A 1 79 ? 21.282 -1.230 -21.935 1.00 88.62 79 ALA A O 1
ATOM 591 N N . PRO A 1 80 ? 23.067 -0.287 -22.914 1.00 91.31 80 PRO A N 1
ATOM 592 C CA . PRO A 1 80 ? 22.447 1.036 -22.954 1.00 91.31 80 PRO A CA 1
ATOM 593 C C . PRO A 1 80 ? 21.272 1.110 -23.936 1.00 91.31 80 PRO A C 1
ATOM 595 O O . PRO A 1 80 ? 20.286 1.781 -23.629 1.00 91.31 80 PRO A O 1
ATOM 598 N N . LEU A 1 81 ? 21.310 0.393 -25.068 1.00 92.06 81 LEU A N 1
ATOM 599 C CA . LEU A 1 81 ? 20.179 0.329 -26.001 1.00 92.06 81 LEU A CA 1
ATOM 600 C C . LEU A 1 81 ? 18.927 -0.252 -25.327 1.00 92.06 81 LEU A C 1
ATOM 602 O O . LEU A 1 81 ? 17.840 0.314 -25.452 1.00 92.06 81 LEU A O 1
ATOM 606 N N . LEU A 1 82 ? 19.080 -1.330 -24.554 1.00 91.56 82 LEU A N 1
ATOM 607 C CA . LEU A 1 82 ? 18.011 -1.894 -23.729 1.00 91.56 82 LEU A CA 1
ATOM 608 C C . LEU A 1 82 ? 17.484 -0.863 -22.725 1.00 91.56 82 LEU A C 1
ATOM 610 O O . LEU A 1 82 ? 16.271 -0.719 -22.582 1.00 91.56 82 LEU A O 1
ATOM 614 N N . GLY A 1 83 ? 18.367 -0.096 -22.082 1.00 93.25 83 GLY A N 1
ATOM 615 C CA . GLY A 1 83 ? 17.968 0.994 -21.190 1.00 93.25 83 GLY A CA 1
ATOM 616 C C . GLY A 1 83 ? 17.131 2.077 -21.887 1.00 93.25 83 GLY A C 1
ATOM 617 O O . GLY A 1 83 ? 16.100 2.503 -21.362 1.00 93.25 83 GLY A O 1
ATOM 618 N N . VAL A 1 84 ? 17.515 2.482 -23.101 1.00 94.75 84 VAL A N 1
ATOM 619 C CA . VAL A 1 84 ? 16.759 3.456 -23.908 1.00 94.75 84 VAL A CA 1
ATOM 620 C C . VAL A 1 84 ? 15.393 2.898 -24.306 1.00 94.75 84 VAL A C 1
ATOM 622 O O . VAL A 1 84 ? 14.381 3.580 -24.131 1.00 94.75 84 VAL A O 1
ATOM 625 N N . ILE A 1 85 ? 15.333 1.648 -24.777 1.00 94.44 85 ILE A N 1
ATOM 626 C CA . ILE A 1 85 ? 14.064 0.979 -25.099 1.00 94.44 85 ILE A CA 1
ATOM 627 C C . ILE A 1 85 ? 13.159 0.951 -23.863 1.00 94.44 85 ILE A C 1
ATOM 629 O O . ILE A 1 85 ? 11.970 1.252 -23.967 1.00 94.44 85 ILE A O 1
ATOM 633 N N . TRP A 1 86 ? 13.713 0.676 -22.679 1.00 95.38 86 TRP A N 1
ATOM 634 C CA . TRP A 1 86 ? 12.948 0.667 -21.434 1.00 95.38 86 TRP A CA 1
ATOM 635 C C . TRP A 1 86 ? 12.347 2.036 -21.105 1.00 95.38 86 TRP A C 1
ATOM 637 O O . TRP A 1 86 ? 11.158 2.131 -20.788 1.00 95.38 86 TRP A O 1
ATOM 647 N N . LEU A 1 87 ? 13.115 3.117 -21.264 1.00 93.56 87 LEU A N 1
ATOM 648 C CA . LEU A 1 87 ? 12.614 4.481 -21.075 1.00 93.56 87 LEU A CA 1
ATOM 649 C C . LEU A 1 87 ? 11.470 4.832 -22.030 1.00 93.56 87 LEU A C 1
ATOM 651 O O . LEU A 1 87 ? 10.500 5.482 -21.605 1.00 93.56 87 LEU A O 1
ATOM 655 N N . VAL A 1 88 ? 11.579 4.394 -23.287 1.00 93.94 88 VAL A N 1
ATOM 656 C CA . VAL A 1 88 ? 10.553 4.581 -24.319 1.00 93.94 88 VAL A CA 1
ATOM 657 C C . VAL A 1 88 ? 9.293 3.801 -23.962 1.00 93.94 88 VAL A C 1
ATOM 659 O O . VAL A 1 88 ? 8.224 4.403 -23.923 1.00 93.94 88 VAL A O 1
ATOM 662 N N . 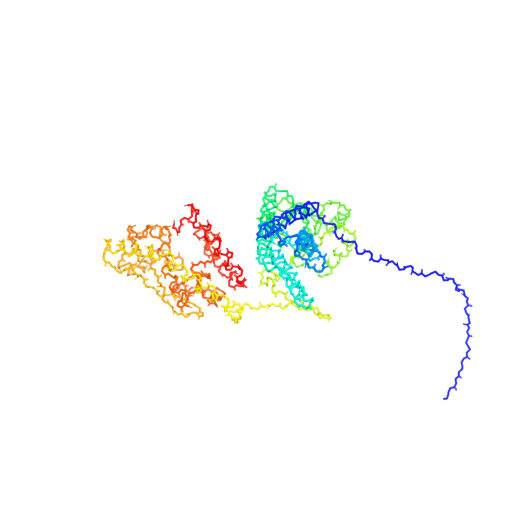VAL A 1 89 ? 9.405 2.514 -23.611 1.00 94.19 89 VAL A N 1
ATOM 663 C CA . VAL A 1 89 ? 8.266 1.669 -23.206 1.00 94.19 89 VAL A CA 1
ATOM 664 C C . VAL A 1 89 ? 7.542 2.251 -21.991 1.00 94.19 89 VAL A C 1
ATOM 666 O O . VAL A 1 89 ? 6.313 2.295 -21.955 1.00 94.19 89 VAL A O 1
ATOM 669 N N . LEU A 1 90 ? 8.281 2.756 -20.999 1.00 91.62 90 LEU A N 1
ATOM 670 C CA . LEU A 1 90 ? 7.682 3.436 -19.849 1.00 91.62 90 LEU A CA 1
ATOM 671 C C . LEU A 1 90 ? 6.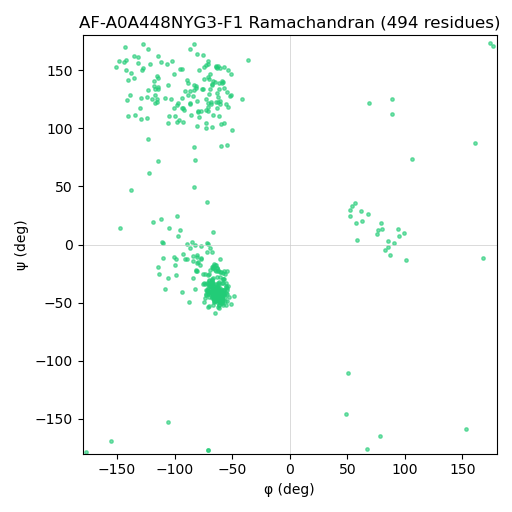932 4.711 -20.266 1.00 91.62 90 LEU A C 1
ATOM 673 O O . LEU A 1 90 ? 5.883 5.016 -19.697 1.00 91.62 90 LEU A O 1
ATOM 677 N N . GLY A 1 91 ? 7.452 5.444 -21.254 1.00 87.62 91 GLY A N 1
ATOM 678 C CA . GLY A 1 91 ? 6.840 6.666 -21.774 1.00 87.62 91 GLY A CA 1
ATOM 679 C C . GLY A 1 91 ? 5.560 6.398 -22.554 1.00 87.62 91 GLY A C 1
ATOM 680 O O . GLY A 1 91 ? 4.520 6.970 -22.233 1.00 87.62 91 GLY A O 1
ATOM 681 N N . THR A 1 92 ? 5.621 5.498 -23.533 1.00 88.62 92 THR A N 1
ATOM 682 C CA . THR A 1 92 ? 4.481 5.141 -24.390 1.00 88.62 92 THR A CA 1
ATOM 683 C C . THR A 1 92 ? 3.410 4.361 -23.632 1.00 88.62 92 THR A C 1
ATOM 685 O O . THR A 1 92 ? 2.225 4.545 -23.888 1.00 88.62 92 THR A O 1
ATOM 688 N N . GLY A 1 93 ? 3.795 3.571 -22.625 1.00 82.50 93 GLY A N 1
ATOM 689 C CA . GLY A 1 93 ? 2.870 2.881 -21.725 1.00 82.50 93 GLY A CA 1
ATOM 690 C C . GLY A 1 93 ? 2.145 3.799 -20.731 1.00 82.50 93 GLY A C 1
ATOM 691 O O . GLY A 1 93 ? 1.377 3.323 -19.891 1.00 82.50 93 GLY A O 1
ATOM 692 N N . GLY A 1 94 ? 2.380 5.115 -20.778 1.00 81.19 94 GLY A N 1
ATOM 693 C CA . GLY A 1 94 ? 1.688 6.096 -19.944 1.00 81.19 94 GLY A CA 1
ATOM 694 C C . GLY A 1 94 ? 2.023 5.995 -18.454 1.00 81.19 94 GLY A C 1
ATOM 695 O O . GLY A 1 94 ? 1.205 6.390 -17.627 1.00 81.19 94 GLY A O 1
ATOM 696 N N . SER A 1 95 ? 3.206 5.481 -18.081 1.00 82.69 95 SER A N 1
ATOM 697 C CA . SER A 1 95 ? 3.647 5.419 -16.669 1.00 82.69 95 SER A CA 1
ATOM 698 C C . SER A 1 95 ? 3.912 6.797 -16.046 1.00 82.69 95 SER A C 1
ATOM 700 O O . SER A 1 95 ? 4.199 6.906 -14.853 1.00 82.69 95 SER A O 1
ATOM 702 N N . ARG A 1 96 ? 3.847 7.850 -16.868 1.00 81.00 96 ARG A N 1
ATOM 703 C CA . ARG A 1 96 ? 4.131 9.246 -16.520 1.00 81.00 96 ARG A CA 1
ATOM 704 C C . ARG A 1 96 ? 2.912 10.154 -16.708 1.00 81.00 96 ARG A C 1
ATOM 706 O O . ARG A 1 96 ? 3.070 11.358 -16.877 1.00 81.00 96 ARG A O 1
ATOM 713 N N . ASN A 1 97 ? 1.711 9.573 -16.752 1.00 77.69 97 ASN A N 1
ATOM 714 C CA . ASN A 1 97 ? 0.475 10.333 -16.894 1.00 77.69 97 ASN A CA 1
ATOM 715 C C . ASN A 1 97 ? 0.184 11.109 -15.588 1.00 77.69 97 ASN A C 1
ATOM 717 O O . ASN A 1 97 ? 0.041 10.459 -14.548 1.00 77.69 97 ASN A O 1
ATOM 721 N N . PRO A 1 98 ? 0.054 12.452 -15.625 1.00 68.75 98 PRO A N 1
ATOM 722 C CA . PRO A 1 98 ? -0.130 13.286 -14.433 1.00 68.75 98 PRO A CA 1
ATOM 723 C C . PRO A 1 98 ? -1.367 12.925 -13.600 1.00 68.75 98 PRO A C 1
ATOM 725 O O . PRO A 1 98 ? -1.368 13.162 -12.396 1.00 68.75 98 PRO A O 1
ATOM 728 N N . TRP A 1 99 ? -2.384 12.310 -14.211 1.00 65.38 99 TRP A N 1
ATOM 729 C CA . TRP A 1 99 ? -3.611 11.873 -13.535 1.00 65.38 99 TRP A CA 1
ATOM 730 C C . TRP A 1 99 ? -3.452 10.571 -12.736 1.00 65.38 99 TRP A C 1
ATOM 732 O O . TRP A 1 99 ? -4.285 10.260 -11.892 1.00 65.38 99 TRP A O 1
ATOM 742 N N . ILE A 1 100 ? -2.395 9.798 -13.007 1.00 66.62 100 ILE A N 1
ATOM 743 C CA . ILE A 1 100 ? -2.091 8.519 -12.338 1.00 66.62 100 ILE A CA 1
ATOM 744 C C . ILE A 1 100 ? -0.928 8.689 -11.350 1.00 66.62 100 ILE A C 1
ATOM 746 O O . ILE A 1 100 ? -0.810 7.957 -10.369 1.00 66.62 100 ILE A O 1
ATOM 750 N N . THR A 1 101 ? -0.032 9.637 -11.617 1.00 65.44 101 THR A N 1
ATOM 751 C CA . THR A 1 101 ? 1.187 9.833 -10.833 1.00 65.44 101 THR A CA 1
ATOM 752 C C . THR A 1 101 ? 0.932 10.670 -9.579 1.00 65.44 101 THR A C 1
ATOM 754 O O . THR A 1 101 ? 0.275 11.706 -9.639 1.00 65.44 101 THR A O 1
ATOM 757 N N . GLY A 1 102 ? 1.523 10.265 -8.451 1.00 62.88 102 GLY A N 1
ATOM 758 C CA . GLY A 1 102 ? 1.459 11.012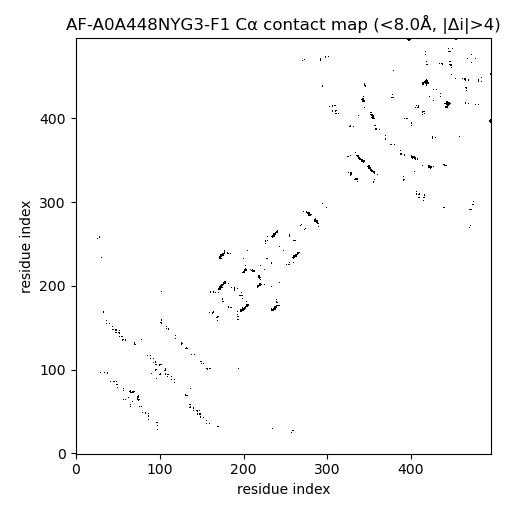 -7.185 1.00 62.88 102 GLY A CA 1
ATOM 759 C C . GLY A 1 102 ? 0.455 10.480 -6.156 1.00 62.88 102 GLY A C 1
ATOM 760 O O . GLY A 1 102 ? 0.580 10.809 -4.980 1.00 62.88 102 GLY A O 1
ATOM 761 N N . SER A 1 103 ? -0.464 9.587 -6.535 1.00 64.75 103 SER A N 1
ATOM 762 C CA . SER A 1 103 ? -1.387 8.921 -5.605 1.00 64.75 103 SER A CA 1
ATOM 763 C C . SER A 1 103 ? -1.636 7.454 -5.996 1.00 64.75 103 SER A C 1
ATOM 765 O O . SER A 1 103 ? -1.376 7.030 -7.120 1.00 64.75 103 SER A O 1
ATOM 767 N N . GLY A 1 104 ? -2.072 6.630 -5.037 1.00 69.44 104 GLY A N 1
ATOM 768 C CA . GLY A 1 104 ? -2.453 5.230 -5.292 1.00 69.44 104 GLY A CA 1
ATOM 769 C C . GLY A 1 104 ? -1.309 4.286 -5.703 1.00 69.44 104 GLY A C 1
ATOM 770 O O . GLY A 1 104 ? -0.134 4.641 -5.689 1.00 69.44 104 GLY A O 1
ATOM 771 N N . VAL A 1 105 ? -1.631 3.032 -6.029 1.00 72.00 105 VAL A N 1
ATOM 772 C CA . VAL A 1 105 ? -0.627 1.988 -6.346 1.00 72.00 105 VAL A CA 1
ATOM 773 C C . VAL A 1 105 ? -0.461 1.761 -7.857 1.00 72.00 105 VAL A C 1
ATOM 775 O O . VAL A 1 105 ? 0.493 1.118 -8.295 1.00 72.00 105 VAL A O 1
ATOM 778 N N . GLU A 1 106 ? -1.352 2.340 -8.663 1.00 76.12 106 GLU A N 1
ATOM 779 C CA . GLU A 1 106 ? -1.435 2.114 -10.110 1.00 76.12 106 GLU A CA 1
ATOM 780 C C . GLU A 1 106 ? -0.145 2.500 -10.847 1.00 76.12 106 GLU A C 1
ATOM 782 O O . GLU A 1 106 ? 0.301 1.775 -11.734 1.00 76.12 106 GLU A O 1
ATOM 787 N N . GLU A 1 107 ? 0.512 3.587 -10.429 1.00 82.88 107 GLU A N 1
ATOM 788 C CA . GLU A 1 107 ? 1.822 3.993 -10.950 1.00 82.88 107 GLU A CA 1
ATOM 789 C C . GLU A 1 107 ? 2.864 2.870 -10.816 1.00 82.88 107 GLU A C 1
ATOM 791 O O . GLU A 1 107 ? 3.487 2.475 -11.804 1.00 82.88 107 GLU A O 1
ATOM 796 N N . TYR A 1 108 ? 3.020 2.313 -9.610 1.00 85.12 108 TYR A N 1
ATOM 797 C CA . TYR A 1 108 ? 3.980 1.242 -9.341 1.00 85.12 108 TYR A CA 1
ATOM 798 C C . TYR A 1 108 ? 3.631 -0.023 -10.124 1.00 85.12 108 TYR A C 1
ATOM 800 O O . TYR A 1 108 ? 4.500 -0.618 -10.758 1.00 85.12 108 TYR A O 1
ATOM 808 N N . MET A 1 109 ? 2.347 -0.401 -10.146 1.00 84.12 109 MET A N 1
ATOM 809 C CA . MET A 1 109 ? 1.884 -1.563 -10.906 1.00 84.12 109 MET A CA 1
ATOM 810 C C . MET A 1 109 ? 2.160 -1.414 -12.399 1.00 84.12 109 MET A C 1
ATOM 812 O O . MET A 1 109 ? 2.575 -2.379 -13.039 1.00 84.12 109 MET A O 1
ATOM 816 N N . ARG A 1 110 ? 1.953 -0.223 -12.963 1.00 87.31 110 ARG A N 1
ATOM 817 C CA . ARG A 1 110 ? 2.202 0.049 -14.378 1.00 87.31 110 ARG A CA 1
ATOM 818 C C . ARG A 1 110 ? 3.691 -0.026 -14.706 1.00 87.31 110 ARG A C 1
ATOM 820 O O . ARG A 1 110 ? 4.043 -0.673 -15.688 1.00 87.31 110 ARG A O 1
ATOM 827 N N . VAL A 1 111 ? 4.562 0.548 -13.872 1.00 91.12 111 VAL A N 1
ATOM 828 C CA . VAL A 1 111 ? 6.024 0.433 -14.030 1.00 91.12 111 VAL A CA 1
ATOM 829 C C . VAL A 1 111 ? 6.461 -1.032 -13.981 1.00 91.12 111 VAL A C 1
ATOM 831 O O . VAL A 1 111 ? 7.167 -1.487 -14.881 1.00 91.12 111 VAL A O 1
ATOM 834 N N . THR A 1 112 ? 5.998 -1.804 -12.995 1.00 91.19 112 THR A N 1
ATOM 835 C CA . THR A 1 112 ? 6.329 -3.232 -12.886 1.00 91.19 112 THR A CA 1
ATOM 836 C C . THR A 1 112 ? 5.808 -4.034 -14.081 1.00 91.19 112 THR A C 1
ATOM 838 O O . THR A 1 112 ? 6.576 -4.784 -14.676 1.00 91.19 112 THR A O 1
ATOM 841 N N . LYS A 1 113 ? 4.540 -3.857 -14.484 1.00 91.50 113 LYS A N 1
ATOM 842 C CA . LYS A 1 113 ? 3.943 -4.567 -15.630 1.00 91.50 113 LYS A CA 1
ATOM 843 C C . LYS A 1 113 ? 4.671 -4.264 -16.936 1.00 91.50 113 LYS A C 1
ATOM 845 O O . LYS A 1 113 ? 5.040 -5.195 -17.636 1.00 91.50 113 LYS A O 1
ATOM 850 N N . LEU A 1 114 ? 4.910 -2.987 -17.247 1.00 93.38 114 LEU A N 1
ATOM 851 C CA . LEU A 1 114 ? 5.605 -2.584 -18.474 1.00 93.38 114 LEU A CA 1
ATOM 852 C C . LEU A 1 114 ? 7.037 -3.124 -18.518 1.00 93.38 114 LEU A C 1
ATOM 854 O O . LEU A 1 114 ? 7.483 -3.581 -19.567 1.00 93.38 114 LEU A O 1
ATOM 858 N N . SER A 1 115 ? 7.726 -3.134 -17.374 1.00 94.44 115 SER A N 1
ATOM 859 C CA . SER A 1 115 ? 9.062 -3.726 -17.258 1.00 94.44 115 SER A CA 1
ATOM 860 C C . SER A 1 115 ? 9.017 -5.238 -17.494 1.00 94.44 115 SER A C 1
ATOM 862 O O . SER A 1 115 ? 9.754 -5.755 -18.326 1.00 94.44 115 SER A O 1
ATOM 864 N N . LEU A 1 116 ? 8.096 -5.958 -16.847 1.00 94.25 116 LEU A N 1
ATOM 865 C CA . LEU A 1 116 ? 7.935 -7.401 -17.054 1.00 94.25 116 LEU A CA 1
ATOM 866 C C . LEU A 1 116 ? 7.537 -7.748 -18.494 1.00 94.25 116 LEU A C 1
ATOM 868 O O . LEU A 1 116 ? 8.064 -8.707 -19.047 1.00 94.25 116 LEU A O 1
ATOM 872 N N . TYR A 1 117 ? 6.648 -6.973 -19.122 1.00 94.06 117 TYR A N 1
ATOM 873 C CA . TYR A 1 117 ? 6.250 -7.184 -20.514 1.00 94.06 117 TYR A CA 1
ATOM 874 C C . TYR A 1 117 ? 7.398 -6.933 -21.484 1.00 94.06 117 TYR A C 1
ATOM 876 O O . TYR A 1 117 ? 7.610 -7.750 -22.374 1.00 94.06 117 TYR A O 1
ATOM 884 N N . MET A 1 118 ? 8.169 -5.859 -21.297 1.00 93.50 118 MET A N 1
ATOM 885 C CA . MET A 1 118 ? 9.338 -5.582 -22.128 1.00 93.50 118 MET A CA 1
ATOM 886 C C . MET A 1 118 ? 10.374 -6.705 -22.015 1.00 93.50 118 MET A C 1
ATOM 888 O O . MET A 1 118 ? 10.761 -7.287 -23.025 1.00 93.50 118 MET A O 1
ATOM 892 N N . PHE A 1 119 ? 10.810 -7.036 -20.798 1.00 92.94 119 PHE A N 1
ATOM 893 C CA . PHE A 1 119 ? 11.837 -8.059 -20.594 1.00 92.94 119 PHE A CA 1
ATOM 894 C C . PHE A 1 119 ? 11.338 -9.457 -20.973 1.00 92.94 119 PHE A C 1
ATOM 896 O O . PHE A 1 119 ? 12.100 -10.239 -21.536 1.00 92.94 119 PHE A O 1
ATOM 903 N N . GLY A 1 120 ? 10.058 -9.760 -20.739 1.00 91.75 120 GLY A N 1
ATOM 904 C CA . GLY A 1 120 ? 9.422 -10.995 -21.192 1.00 91.75 120 GLY A CA 1
ATOM 905 C C . GLY A 1 120 ? 9.375 -11.102 -22.717 1.00 91.75 120 GLY A C 1
ATOM 906 O O . GLY A 1 120 ? 9.748 -12.135 -23.264 1.00 91.75 120 GLY A O 1
ATOM 907 N N . ALA A 1 121 ? 8.998 -10.027 -23.415 1.00 91.94 121 ALA A N 1
ATOM 908 C CA . ALA A 1 121 ? 9.003 -9.984 -24.876 1.00 91.94 121 ALA A CA 1
ATOM 909 C C . ALA A 1 121 ? 10.417 -10.160 -25.444 1.00 91.94 121 ALA A C 1
ATOM 911 O O . ALA A 1 121 ? 10.604 -10.928 -26.385 1.00 91.94 121 ALA A O 1
ATOM 912 N N . ILE A 1 122 ? 11.421 -9.517 -24.839 1.00 89.31 122 ILE A N 1
ATOM 913 C CA . ILE A 1 122 ? 12.823 -9.673 -25.242 1.00 89.31 122 ILE A CA 1
ATOM 914 C C . ILE A 1 122 ? 13.315 -11.099 -24.975 1.00 89.31 122 ILE A C 1
ATOM 916 O O . ILE A 1 122 ? 13.987 -11.662 -25.830 1.00 89.31 122 ILE A O 1
ATOM 920 N N . ALA A 1 123 ? 12.956 -11.717 -23.847 1.00 88.38 123 ALA A N 1
ATOM 921 C CA . ALA A 1 123 ? 13.317 -13.104 -23.548 1.00 88.38 123 ALA A CA 1
ATOM 922 C C . ALA A 1 123 ? 12.691 -14.099 -24.545 1.00 88.38 123 ALA A C 1
ATOM 924 O O . ALA A 1 123 ? 13.369 -15.012 -25.015 1.00 88.38 123 ALA A O 1
ATOM 925 N N . ILE A 1 124 ? 11.421 -13.900 -24.914 1.00 89.56 124 ILE A N 1
ATOM 926 C CA . ILE A 1 124 ? 10.733 -14.717 -25.925 1.00 89.56 124 ILE A CA 1
ATOM 927 C C . ILE A 1 124 ? 11.369 -14.512 -27.306 1.00 89.56 124 ILE A C 1
ATOM 929 O O . ILE A 1 124 ? 11.692 -15.487 -27.981 1.00 89.56 124 ILE A O 1
ATOM 933 N N . ALA A 1 125 ? 11.594 -13.260 -27.717 1.00 87.44 125 ALA A N 1
ATOM 934 C CA . ALA A 1 125 ? 12.232 -12.940 -28.993 1.00 87.44 125 ALA A CA 1
ATOM 935 C C . ALA A 1 125 ? 13.659 -13.498 -29.066 1.00 87.44 125 ALA A C 1
ATOM 937 O O . ALA A 1 125 ? 14.039 -14.076 -30.077 1.00 87.44 125 ALA A O 1
ATOM 938 N N . SER A 1 126 ? 14.416 -13.388 -27.974 1.00 85.62 126 SER A N 1
ATOM 939 C CA . SER A 1 126 ? 15.747 -13.972 -27.810 1.00 85.62 126 SER A CA 1
ATOM 940 C C . SER A 1 126 ? 15.740 -15.479 -28.071 1.00 85.62 126 SER A C 1
ATOM 942 O O . SER A 1 126 ? 16.514 -15.972 -28.891 1.00 85.62 126 SER A O 1
ATOM 944 N N . TYR A 1 127 ? 14.797 -16.200 -27.457 1.00 85.69 127 TYR A N 1
ATOM 945 C CA . TYR A 1 127 ? 14.640 -17.638 -27.651 1.00 85.69 127 TYR A CA 1
ATOM 946 C C . TYR A 1 127 ? 14.279 -18.003 -29.101 1.00 85.69 127 TYR A C 1
ATOM 948 O O . TYR A 1 127 ? 14.888 -18.904 -29.677 1.00 85.69 127 TYR A O 1
ATOM 956 N N . ILE A 1 128 ? 13.332 -17.282 -29.715 1.00 89.62 128 ILE A N 1
ATOM 957 C CA . ILE A 1 128 ? 12.882 -17.527 -31.097 1.00 89.62 128 ILE A CA 1
ATOM 958 C C . ILE A 1 128 ? 13.999 -17.243 -32.107 1.00 89.62 128 ILE A C 1
ATOM 960 O O . ILE A 1 128 ? 14.255 -18.052 -32.997 1.00 89.62 128 ILE A O 1
ATOM 964 N N . LEU A 1 129 ? 14.682 -16.108 -31.956 1.00 86.12 129 LEU A N 1
ATOM 965 C CA . LEU A 1 129 ? 15.763 -15.671 -32.840 1.00 86.12 129 LEU A CA 1
ATOM 966 C C . LEU A 1 129 ? 17.081 -16.408 -32.569 1.00 86.12 129 LEU A C 1
ATOM 968 O O . LEU A 1 129 ? 18.072 -16.145 -33.246 1.00 86.12 129 LEU A O 1
ATOM 972 N N . LYS A 1 130 ? 17.105 -17.317 -31.580 1.00 80.62 130 LYS A N 1
ATOM 973 C CA . LYS A 1 130 ? 18.310 -18.000 -31.083 1.00 80.62 130 LYS A CA 1
ATOM 974 C C . LYS A 1 130 ? 19.430 -17.019 -30.715 1.00 80.62 130 LYS A C 1
ATOM 976 O O . LYS A 1 130 ? 20.610 -17.352 -30.799 1.00 80.62 130 LYS A O 1
ATOM 981 N N . ALA A 1 131 ? 19.053 -15.815 -30.296 1.00 77.44 131 ALA A N 1
ATOM 982 C CA . ALA A 1 131 ? 19.977 -14.807 -29.821 1.00 77.44 131 ALA A CA 1
ATOM 983 C C . ALA A 1 131 ? 20.477 -15.235 -28.435 1.00 77.44 131 ALA A C 1
ATOM 985 O O . ALA A 1 131 ? 19.701 -15.351 -27.488 1.00 77.44 131 ALA A O 1
ATOM 986 N N . GLN A 1 132 ? 21.771 -15.516 -28.305 1.00 75.19 132 GLN A N 1
ATOM 987 C CA . GLN A 1 132 ? 22.356 -15.990 -27.051 1.00 75.19 132 GLN A CA 1
ATOM 988 C C . GLN A 1 132 ? 22.656 -14.816 -26.118 1.00 75.19 132 GLN A C 1
ATOM 990 O O . GLN A 1 132 ? 23.801 -14.433 -25.916 1.00 75.19 132 GLN A O 1
ATOM 995 N N . PHE A 1 133 ? 21.605 -14.225 -25.552 1.00 73.44 133 PHE A N 1
ATOM 996 C CA . PHE A 1 133 ? 21.780 -13.185 -24.548 1.00 73.44 133 PHE A CA 1
ATOM 997 C C . PHE A 1 133 ? 22.379 -13.746 -23.249 1.00 73.44 133 PHE A C 1
ATOM 999 O O . PHE A 1 133 ? 21.934 -14.777 -22.729 1.00 73.44 133 PHE A O 1
ATOM 1006 N N . ALA A 1 134 ? 23.324 -13.008 -22.673 1.00 77.81 134 ALA A N 1
ATOM 1007 C CA . ALA A 1 134 ? 23.928 -13.301 -21.390 1.00 77.81 134 ALA A CA 1
ATOM 1008 C C . ALA A 1 134 ? 22.853 -13.237 -20.303 1.00 77.81 134 ALA A C 1
ATOM 1010 O O . ALA A 1 134 ? 22.235 -12.200 -20.045 1.00 77.81 134 ALA A O 1
ATOM 1011 N N . ARG A 1 135 ? 22.617 -14.372 -19.642 1.00 80.62 135 ARG A N 1
ATOM 1012 C CA . ARG A 1 135 ? 21.593 -14.483 -18.591 1.00 80.62 135 ARG A CA 1
ATOM 1013 C C . ARG A 1 135 ? 21.888 -13.551 -17.416 1.00 80.62 135 ARG A C 1
ATOM 1015 O O . ARG A 1 135 ? 20.953 -13.040 -16.808 1.00 80.62 135 ARG A O 1
ATOM 1022 N N . SER A 1 136 ? 23.168 -13.308 -17.131 1.00 77.62 136 SER A N 1
ATOM 1023 C CA . SER A 1 136 ? 23.643 -12.381 -16.098 1.00 77.62 136 SER A CA 1
ATOM 1024 C C . SER A 1 136 ? 23.125 -10.957 -16.312 1.00 77.62 136 SER A C 1
ATOM 1026 O O . SER A 1 136 ? 22.663 -10.344 -15.353 1.00 77.62 136 SER A O 1
ATOM 1028 N N . LEU A 1 137 ? 23.096 -10.476 -17.562 1.00 80.25 137 LEU A N 1
ATOM 1029 C CA . LEU A 1 137 ? 22.549 -9.163 -17.910 1.00 80.25 137 LEU A CA 1
ATOM 1030 C C . LEU A 1 137 ? 21.063 -9.068 -17.537 1.00 80.25 137 LEU A C 1
ATOM 1032 O O . LEU A 1 137 ? 20.649 -8.129 -16.873 1.00 80.25 137 LEU A O 1
ATOM 1036 N N . PHE A 1 138 ? 20.250 -10.062 -17.897 1.00 82.50 138 PHE A N 1
ATOM 1037 C CA . PHE A 1 138 ? 18.806 -10.041 -17.618 1.00 82.50 138 PHE A CA 1
ATOM 1038 C C . PHE A 1 138 ? 18.482 -10.234 -16.135 1.00 82.50 138 PHE A C 1
ATOM 1040 O O . PHE A 1 138 ? 17.618 -9.540 -15.595 1.00 82.50 138 PHE A O 1
ATOM 1047 N N . ILE A 1 139 ? 19.174 -11.171 -15.481 1.00 81.25 139 ILE A N 1
ATOM 1048 C CA . ILE A 1 139 ? 18.954 -11.512 -14.071 1.00 81.25 139 ILE A CA 1
ATOM 1049 C C . ILE A 1 139 ? 19.365 -10.357 -13.155 1.00 81.25 139 ILE A C 1
ATOM 1051 O O . ILE A 1 139 ? 18.742 -10.188 -12.114 1.00 81.25 139 ILE A O 1
ATOM 1055 N N . ALA A 1 140 ? 20.358 -9.546 -13.527 1.00 86.50 140 ALA A N 1
ATOM 1056 C CA . ALA A 1 140 ? 20.736 -8.366 -12.756 1.00 86.50 140 ALA A CA 1
ATOM 1057 C C . ALA A 1 140 ? 19.917 -7.124 -13.150 1.00 86.50 140 ALA A C 1
ATOM 1059 O O . ALA A 1 140 ? 19.337 -6.474 -12.279 1.00 86.50 140 ALA A O 1
ATOM 1060 N N . LEU A 1 141 ? 19.811 -6.808 -14.447 1.00 91.25 141 LEU A N 1
ATOM 1061 C CA . LEU A 1 141 ? 19.211 -5.560 -14.930 1.00 91.25 141 LEU A CA 1
ATOM 1062 C C . LEU A 1 141 ? 17.728 -5.419 -14.568 1.00 91.25 141 LEU A C 1
ATOM 1064 O O . LEU A 1 141 ? 17.310 -4.345 -14.135 1.00 91.25 141 LEU A O 1
ATOM 1068 N N . LEU A 1 142 ? 16.928 -6.482 -14.718 1.00 93.44 142 LEU A N 1
ATOM 1069 C CA . LEU A 1 142 ? 15.487 -6.424 -14.457 1.00 93.44 142 LEU A CA 1
ATOM 1070 C C . LEU A 1 142 ? 15.165 -6.157 -12.975 1.00 93.44 142 LEU A C 1
ATOM 1072 O O . LEU A 1 142 ? 14.496 -5.160 -12.703 1.00 93.44 142 LEU A O 1
ATOM 1076 N N . PRO A 1 143 ? 15.585 -6.990 -12.000 1.00 93.12 143 PRO A N 1
ATOM 1077 C CA . PRO A 1 143 ? 15.209 -6.765 -10.608 1.00 93.12 143 PRO A CA 1
ATOM 1078 C C . PRO A 1 143 ? 15.817 -5.477 -10.057 1.00 93.12 143 PRO A C 1
ATOM 1080 O O . PRO A 1 143 ? 15.112 -4.724 -9.392 1.00 93.12 143 PRO A O 1
ATOM 1083 N N . ILE A 1 144 ? 17.082 -5.179 -10.366 1.00 92.94 144 ILE A N 1
ATOM 1084 C CA . ILE A 1 144 ? 17.750 -3.970 -9.867 1.00 92.94 144 ILE A CA 1
ATOM 1085 C C . ILE A 1 144 ? 17.124 -2.727 -10.489 1.00 92.94 144 ILE A C 1
ATOM 1087 O O . ILE A 1 144 ? 16.790 -1.789 -9.770 1.00 92.94 144 ILE A O 1
ATOM 1091 N N . GLY A 1 145 ? 16.889 -2.734 -11.802 1.00 94.56 145 GLY A N 1
ATOM 1092 C CA . GLY A 1 145 ? 16.237 -1.625 -12.486 1.00 94.56 145 GLY A CA 1
ATOM 1093 C C . GLY A 1 145 ? 14.810 -1.405 -11.993 1.00 94.56 145 GLY A C 1
ATOM 1094 O O . GLY A 1 145 ? 14.453 -0.274 -11.686 1.00 94.56 145 GLY A O 1
ATOM 1095 N N . VAL A 1 146 ? 14.010 -2.463 -11.809 1.00 94.94 146 VAL A N 1
ATOM 1096 C CA . VAL A 1 146 ? 12.659 -2.333 -11.239 1.00 94.94 146 VAL A CA 1
ATOM 1097 C C . VAL A 1 146 ? 12.721 -1.788 -9.813 1.00 94.94 146 VAL A C 1
ATOM 1099 O O . VAL A 1 146 ? 11.974 -0.868 -9.500 1.00 94.94 146 VAL A O 1
ATOM 1102 N N . LEU A 1 147 ? 13.617 -2.284 -8.954 1.00 94.50 147 LEU A N 1
ATOM 1103 C CA . LEU A 1 147 ? 13.764 -1.775 -7.586 1.00 94.50 147 LEU A CA 1
ATOM 1104 C C . LEU A 1 147 ? 14.173 -0.296 -7.562 1.00 94.50 147 LEU A C 1
ATOM 1106 O O . LEU A 1 147 ? 13.560 0.485 -6.836 1.00 94.50 147 LEU A O 1
ATOM 1110 N N . LEU A 1 148 ? 15.149 0.105 -8.381 1.00 95.25 148 LEU A N 1
ATOM 1111 C CA . LEU A 1 148 ? 15.589 1.498 -8.492 1.00 95.25 148 LEU A CA 1
ATOM 1112 C C . LEU A 1 148 ? 14.499 2.403 -9.073 1.00 95.25 148 LEU A C 1
ATOM 1114 O O . LEU A 1 148 ? 14.320 3.517 -8.587 1.00 95.25 148 LEU A O 1
ATOM 1118 N N . LEU A 1 149 ? 13.731 1.929 -10.058 1.00 94.94 149 LEU A N 1
ATOM 1119 C CA . LEU A 1 149 ? 12.582 2.654 -10.600 1.00 94.94 149 LEU A CA 1
ATOM 1120 C C . LEU A 1 149 ? 11.503 2.842 -9.531 1.00 94.94 149 LEU A C 1
ATOM 1122 O O . LEU A 1 149 ? 11.049 3.962 -9.315 1.00 94.94 149 LEU A O 1
ATOM 1126 N N . LEU A 1 150 ? 11.114 1.777 -8.823 1.00 93.38 150 LEU A N 1
ATOM 1127 C CA . LEU A 1 150 ? 10.121 1.848 -7.747 1.00 93.38 150 LEU A CA 1
ATOM 1128 C C . LEU A 1 150 ? 10.583 2.784 -6.620 1.00 93.38 150 LEU A C 1
ATOM 1130 O O . LEU A 1 150 ? 9.783 3.575 -6.116 1.00 93.38 150 LEU A O 1
ATOM 1134 N N . PHE A 1 151 ? 11.869 2.744 -6.267 1.00 92.38 151 PHE A N 1
ATOM 1135 C CA . PHE A 1 151 ? 12.468 3.654 -5.294 1.00 92.38 151 PHE A CA 1
ATOM 1136 C C . PHE A 1 151 ? 12.479 5.108 -5.789 1.00 92.38 151 PHE A C 1
ATOM 1138 O O . PHE A 1 151 ? 12.073 6.010 -5.059 1.00 92.38 151 PHE A O 1
ATOM 1145 N N . GLY A 1 152 ? 12.844 5.344 -7.052 1.00 92.25 152 GLY A N 1
ATOM 1146 C CA . GLY A 1 152 ? 12.769 6.658 -7.691 1.00 92.25 152 GLY A CA 1
ATOM 1147 C C . GLY A 1 152 ? 11.343 7.216 -7.707 1.00 92.25 152 GLY A C 1
ATOM 1148 O O . GLY A 1 152 ? 11.134 8.379 -7.364 1.00 92.25 152 GLY A O 1
ATOM 1149 N N . ARG A 1 153 ? 10.339 6.375 -7.999 1.00 90.69 153 ARG A N 1
ATOM 1150 C CA . ARG A 1 153 ? 8.914 6.750 -7.924 1.00 90.69 153 ARG A CA 1
ATOM 1151 C C . ARG A 1 153 ? 8.478 7.065 -6.501 1.00 90.69 153 ARG A C 1
ATOM 1153 O O . ARG A 1 153 ? 7.730 8.014 -6.284 1.00 90.69 153 ARG A O 1
ATOM 1160 N N . TRP A 1 154 ? 8.956 6.306 -5.518 1.00 89.81 154 TRP A N 1
ATOM 1161 C CA . TRP A 1 154 ? 8.718 6.599 -4.108 1.00 89.81 154 TRP A CA 1
ATOM 1162 C C . TRP A 1 154 ? 9.309 7.953 -3.686 1.00 89.81 154 TRP A C 1
ATOM 1164 O O . TRP A 1 154 ? 8.597 8.740 -3.065 1.00 89.81 154 TRP A O 1
ATOM 1174 N N . LEU A 1 155 ? 10.542 8.275 -4.092 1.00 90.06 155 LEU A N 1
ATOM 1175 C CA . LEU A 1 155 ? 11.163 9.581 -3.832 1.00 90.06 155 LEU A CA 1
ATOM 1176 C C . LEU A 1 155 ? 10.419 10.729 -4.523 1.00 90.06 155 LEU A C 1
ATOM 1178 O O . LEU A 1 155 ? 10.100 11.729 -3.882 1.00 90.06 155 LEU A O 1
ATOM 1182 N N . ALA A 1 156 ? 10.100 10.579 -5.810 1.00 88.81 156 ALA A N 1
ATOM 1183 C CA . ALA A 1 156 ? 9.354 11.580 -6.568 1.00 88.81 156 ALA A CA 1
ATOM 1184 C C . ALA A 1 156 ? 7.971 11.835 -5.944 1.00 88.81 156 ALA A C 1
ATOM 1186 O O . ALA A 1 156 ? 7.534 12.982 -5.826 1.00 88.81 156 ALA A O 1
ATOM 1187 N N . ARG A 1 157 ? 7.309 10.773 -5.472 1.00 87.44 157 ARG A N 1
ATOM 1188 C CA . ARG A 1 157 ? 6.042 10.863 -4.745 1.00 87.44 157 ARG A CA 1
ATOM 1189 C C . ARG A 1 157 ? 6.182 11.551 -3.389 1.00 87.44 157 ARG A C 1
ATOM 1191 O O . ARG A 1 157 ? 5.343 12.374 -3.036 1.00 87.44 157 ARG A O 1
ATOM 1198 N N . ALA A 1 158 ? 7.213 11.214 -2.620 1.00 85.88 158 ALA A N 1
ATOM 1199 C CA . ALA A 1 158 ? 7.476 11.883 -1.352 1.00 85.88 158 ALA A CA 1
ATOM 1200 C C . ALA A 1 158 ? 7.679 13.387 -1.586 1.00 85.88 158 ALA A C 1
ATOM 1202 O O . ALA A 1 158 ? 7.019 14.197 -0.943 1.00 85.88 158 ALA A O 1
ATOM 1203 N N . TRP A 1 159 ? 8.487 13.753 -2.585 1.00 88.62 159 TRP A N 1
ATOM 1204 C CA . TRP A 1 159 ? 8.723 15.142 -2.969 1.00 88.62 159 TRP A CA 1
ATOM 1205 C C . TRP A 1 159 ? 7.432 15.882 -3.343 1.00 88.62 159 TRP A C 1
ATOM 1207 O O . TRP A 1 159 ? 7.145 16.931 -2.762 1.00 88.62 159 TRP A O 1
ATOM 1217 N N . ILE A 1 160 ? 6.614 15.334 -4.254 1.00 85.94 160 ILE A N 1
ATOM 1218 C CA . ILE A 1 160 ? 5.381 16.014 -4.680 1.00 85.94 160 ILE A CA 1
ATOM 1219 C C . ILE A 1 160 ? 4.398 16.161 -3.511 1.00 85.94 160 ILE A C 1
ATOM 1221 O O . ILE A 1 160 ? 3.872 17.253 -3.302 1.00 85.94 160 ILE A O 1
ATOM 1225 N N . ASN A 1 161 ? 4.228 15.131 -2.678 1.00 83.50 161 ASN A N 1
ATOM 1226 C CA . ASN A 1 161 ? 3.310 15.178 -1.539 1.00 83.50 161 ASN A CA 1
ATOM 1227 C C . ASN A 1 161 ? 3.779 16.161 -0.461 1.00 83.50 161 ASN A C 1
ATOM 1229 O O . ASN A 1 161 ? 2.964 16.899 0.089 1.00 83.50 161 ASN A O 1
ATOM 1233 N N . THR A 1 162 ? 5.088 16.254 -0.210 1.00 84.69 162 THR A N 1
ATOM 1234 C CA . THR A 1 162 ? 5.634 17.282 0.682 1.00 84.69 162 THR A CA 1
ATOM 1235 C C . THR A 1 162 ? 5.405 18.682 0.116 1.00 84.69 162 THR A C 1
ATOM 1237 O O . THR A 1 162 ? 4.988 19.568 0.856 1.00 84.69 162 THR A O 1
ATOM 1240 N N . THR A 1 163 ? 5.612 18.910 -1.186 1.00 84.50 163 THR A N 1
ATOM 1241 C CA . THR A 1 163 ? 5.347 20.233 -1.786 1.00 84.50 163 THR A CA 1
ATOM 1242 C C . THR A 1 163 ? 3.864 20.614 -1.760 1.00 84.50 163 THR A C 1
ATOM 1244 O O . THR A 1 163 ? 3.549 21.772 -1.483 1.00 84.50 163 THR A O 1
ATOM 1247 N N . ARG A 1 164 ? 2.963 19.638 -1.942 1.00 84.31 164 ARG A N 1
ATOM 1248 C CA . ARG A 1 164 ? 1.507 19.810 -1.819 1.00 84.31 164 ARG A CA 1
ATOM 1249 C C . ARG A 1 164 ? 1.076 20.167 -0.404 1.00 84.31 164 ARG A C 1
ATOM 1251 O O . ARG A 1 164 ? 0.243 21.052 -0.237 1.00 84.31 164 ARG A O 1
ATOM 1258 N N . GLY A 1 165 ? 1.711 19.579 0.611 1.00 78.19 165 GLY A N 1
ATOM 1259 C CA . GLY A 1 165 ? 1.504 19.963 2.012 1.00 78.19 165 GLY A CA 1
ATOM 1260 C C . GLY A 1 165 ? 1.845 21.430 2.314 1.00 78.19 165 GLY A C 1
ATOM 1261 O O . GLY A 1 165 ? 1.278 22.007 3.233 1.00 78.19 165 GLY A O 1
ATOM 1262 N N . HIS A 1 166 ? 2.710 22.057 1.509 1.00 82.62 166 HIS A N 1
ATOM 1263 C CA . HIS A 1 166 ? 3.053 23.482 1.602 1.00 82.62 166 HIS A CA 1
ATOM 1264 C C . HIS A 1 166 ? 2.227 24.371 0.649 1.00 82.62 166 HIS A C 1
ATOM 1266 O O . HIS A 1 166 ? 2.601 25.519 0.410 1.00 82.62 166 HIS A O 1
ATOM 1272 N N . GLY A 1 167 ? 1.150 23.850 0.049 1.00 77.31 167 GLY A N 1
ATOM 1273 C CA . GLY A 1 167 ? 0.286 24.602 -0.869 1.00 77.31 167 GLY A CA 1
ATOM 1274 C C . GLY A 1 167 ? 0.857 24.808 -2.278 1.00 77.31 167 GLY A C 1
ATOM 1275 O O . GLY A 1 167 ? 0.331 25.616 -3.036 1.00 77.31 167 GLY A O 1
ATOM 1276 N N . LYS A 1 168 ? 1.937 24.107 -2.651 1.00 79.94 168 LYS A N 1
ATOM 1277 C CA . LYS A 1 168 ? 2.548 24.174 -3.993 1.00 79.94 168 LYS A CA 1
ATOM 1278 C C . LYS A 1 168 ? 2.159 22.952 -4.827 1.00 79.94 168 LYS A C 1
ATOM 1280 O O . LYS A 1 168 ? 1.855 21.901 -4.279 1.00 79.94 168 LYS A O 1
ATOM 1285 N N . ASN A 1 169 ? 2.237 23.053 -6.157 1.00 79.69 169 ASN A N 1
ATOM 1286 C CA . ASN A 1 169 ? 1.922 21.947 -7.082 1.00 79.69 169 ASN A CA 1
ATOM 1287 C C . ASN A 1 169 ? 0.497 21.378 -6.908 1.00 79.69 169 ASN A C 1
ATOM 1289 O O . ASN A 1 169 ? 0.274 20.167 -7.026 1.00 79.69 169 ASN A O 1
ATOM 1293 N N . LEU A 1 170 ? -0.446 22.270 -6.601 1.00 80.81 170 LEU A N 1
ATOM 1294 C CA . LEU A 1 170 ? -1.875 21.993 -6.568 1.00 80.81 170 LEU A CA 1
ATOM 1295 C C . LEU A 1 170 ? -2.517 22.501 -7.859 1.00 80.81 170 LEU A C 1
ATOM 1297 O O . LEU A 1 170 ? -2.072 23.485 -8.448 1.00 80.81 170 LEU A O 1
ATOM 1301 N N . THR A 1 171 ? -3.546 21.796 -8.304 1.00 81.50 171 THR A N 1
ATOM 1302 C CA . THR A 1 171 ? -4.360 22.160 -9.462 1.00 81.50 171 THR A CA 1
ATOM 1303 C C . THR A 1 171 ? -5.529 22.993 -8.967 1.00 81.50 171 THR A C 1
ATOM 1305 O O . THR A 1 171 ? -6.359 22.486 -8.207 1.00 81.50 171 THR A O 1
ATOM 1308 N N . SER A 1 172 ? -5.586 24.258 -9.376 1.00 83.81 172 SER A N 1
ATOM 1309 C CA . SER A 1 172 ? -6.690 25.155 -9.043 1.00 83.81 172 SER A CA 1
ATOM 1310 C C . SER A 1 172 ? -7.989 24.594 -9.600 1.00 83.81 172 SER A C 1
ATOM 1312 O O . SER A 1 172 ? -8.097 24.386 -10.811 1.00 83.81 172 SER A O 1
ATOM 1314 N N . CYS A 1 173 ? -8.967 24.338 -8.737 1.00 86.06 173 CYS A N 1
ATOM 1315 C CA . CYS A 1 173 ? -10.229 23.756 -9.152 1.00 86.06 173 CYS A CA 1
ATOM 1316 C C . CYS A 1 173 ? -11.452 24.538 -8.683 1.00 86.06 173 CYS A C 1
ATOM 1318 O O . CYS A 1 173 ? -11.441 25.198 -7.641 1.00 86.06 173 CYS A O 1
ATOM 1320 N N . ALA A 1 174 ? -12.515 24.427 -9.474 1.00 87.06 174 ALA A N 1
ATOM 1321 C CA . ALA A 1 174 ? -13.856 24.810 -9.075 1.00 87.06 174 ALA A CA 1
ATOM 1322 C C . ALA A 1 174 ? -14.694 23.561 -8.794 1.00 87.06 174 ALA A C 1
ATOM 1324 O O . ALA A 1 174 ? -14.615 22.597 -9.551 1.00 87.06 174 ALA A O 1
ATOM 1325 N N . VAL A 1 175 ? -15.488 23.560 -7.725 1.00 87.81 175 VAL A N 1
ATOM 1326 C CA . VAL A 1 175 ? -16.329 22.415 -7.336 1.00 87.81 175 VAL A CA 1
ATOM 1327 C C . VAL A 1 175 ? -17.796 22.749 -7.595 1.00 87.81 175 VAL A C 1
ATOM 1329 O O . VAL A 1 175 ? -18.277 23.772 -7.121 1.00 87.81 175 VAL A O 1
ATOM 1332 N N . VAL A 1 176 ? -18.508 21.908 -8.344 1.00 88.12 176 VAL A N 1
ATOM 1333 C CA . VAL A 1 176 ? -19.868 22.183 -8.835 1.00 88.12 176 VAL A CA 1
ATOM 1334 C C . VAL A 1 176 ? -20.832 21.090 -8.391 1.00 88.12 176 VAL A C 1
ATOM 1336 O O . VAL A 1 176 ? -20.579 19.926 -8.684 1.00 88.12 176 VAL A O 1
ATOM 1339 N N . GLY A 1 177 ? -21.948 21.460 -7.758 1.00 88.00 177 GLY A N 1
ATOM 1340 C CA . GLY A 1 177 ? -23.075 20.562 -7.479 1.00 88.00 177 GLY A CA 1
ATOM 1341 C C . GLY A 1 177 ? -23.903 20.955 -6.248 1.00 88.00 177 GLY A C 1
ATOM 1342 O O . GLY A 1 177 ? -23.891 22.127 -5.867 1.00 88.00 177 GLY A O 1
ATOM 1343 N N . PRO A 1 178 ? -24.661 20.018 -5.647 1.00 86.56 178 PRO A N 1
ATOM 1344 C CA . PRO A 1 178 ? -25.505 20.287 -4.480 1.00 86.56 178 PRO A CA 1
ATOM 1345 C C . PRO A 1 178 ? -24.703 20.717 -3.249 1.00 86.56 178 PRO A C 1
ATOM 1347 O O . PRO A 1 178 ? -23.545 20.326 -3.071 1.00 86.56 178 PRO A O 1
ATOM 1350 N N . THR A 1 179 ? -25.325 21.509 -2.376 1.00 85.69 179 THR A N 1
ATOM 1351 C CA . THR A 1 179 ? -24.628 22.202 -1.275 1.00 85.69 179 THR A CA 1
ATOM 1352 C C . THR A 1 179 ? -23.945 21.252 -0.288 1.00 85.69 179 THR A C 1
ATOM 1354 O O . THR A 1 179 ? -22.794 21.471 0.097 1.00 85.69 179 THR A O 1
ATOM 1357 N N . ASP A 1 180 ? -24.619 20.169 0.092 1.00 83.38 180 ASP A N 1
ATOM 1358 C CA . ASP A 1 180 ? -24.096 19.141 0.997 1.00 83.38 180 ASP A CA 1
ATOM 1359 C C . ASP A 1 180 ? -22.889 18.400 0.395 1.00 83.38 180 ASP A C 1
ATOM 1361 O O . ASP A 1 180 ? -21.891 18.153 1.080 1.00 83.38 180 ASP A O 1
ATOM 1365 N N . GLN A 1 181 ? -22.944 18.092 -0.905 1.00 83.94 181 GLN A N 1
ATOM 1366 C CA . GLN A 1 181 ? -21.874 17.390 -1.614 1.00 83.94 181 GLN A CA 1
ATOM 1367 C C . GLN A 1 181 ? -20.656 18.283 -1.836 1.00 83.94 181 GLN A C 1
ATOM 1369 O O . GLN A 1 181 ? -19.523 17.853 -1.616 1.00 83.94 181 GLN A O 1
ATOM 1374 N N . VAL A 1 182 ? -20.869 19.544 -2.218 1.00 87.00 182 VAL A N 1
ATOM 1375 C CA . VAL A 1 182 ? -19.787 20.522 -2.389 1.00 87.00 182 VAL A CA 1
ATOM 1376 C C . VAL A 1 182 ? -19.047 20.734 -1.068 1.00 87.00 182 VAL A C 1
ATOM 1378 O O . VAL A 1 182 ? -17.819 20.660 -1.049 1.00 87.00 182 VAL A O 1
ATOM 1381 N N . GLN A 1 183 ? -19.759 20.916 0.051 1.00 85.81 183 GLN A N 1
ATOM 1382 C CA . GLN A 1 183 ? -19.135 21.063 1.373 1.00 85.81 183 GLN A CA 1
ATOM 1383 C C . GLN A 1 183 ? -18.282 19.850 1.756 1.00 85.81 183 GLN A C 1
ATOM 1385 O O . GLN A 1 183 ? -17.164 20.007 2.256 1.00 85.81 183 GLN A O 1
ATOM 1390 N N . ARG A 1 184 ? -18.783 18.638 1.490 1.00 82.56 184 ARG A N 1
ATOM 1391 C CA . ARG A 1 184 ? -18.056 17.392 1.746 1.00 82.56 184 ARG A CA 1
ATOM 1392 C C . ARG A 1 184 ? -16.775 17.301 0.922 1.00 82.56 184 ARG A C 1
ATOM 1394 O O . ARG A 1 184 ? -15.703 17.132 1.498 1.00 82.56 184 ARG A O 1
ATOM 1401 N N . VAL A 1 185 ? -16.878 17.470 -0.399 1.00 82.56 185 VAL A N 1
ATOM 1402 C CA . VAL A 1 185 ? -15.738 17.385 -1.328 1.00 82.56 185 VAL A CA 1
ATOM 1403 C C . VAL A 1 185 ? -14.697 18.456 -1.008 1.00 82.56 185 VAL A C 1
ATOM 1405 O O . VAL A 1 185 ? -13.511 18.150 -0.935 1.00 82.56 185 VAL A O 1
ATOM 1408 N N . VAL A 1 186 ? -15.114 19.695 -0.733 1.00 86.50 186 VAL A N 1
ATOM 1409 C CA . VAL A 1 186 ? -14.204 20.770 -0.302 1.00 86.50 186 VAL A CA 1
ATOM 1410 C C . VAL A 1 186 ? -13.501 20.406 1.010 1.00 86.50 186 VAL A C 1
ATOM 1412 O O . VAL A 1 186 ? -12.289 20.599 1.132 1.00 86.50 186 VAL A O 1
ATOM 1415 N N . GLY A 1 187 ? -14.233 19.856 1.983 1.00 81.94 187 GLY A N 1
ATOM 1416 C CA . GLY A 1 187 ? -13.669 1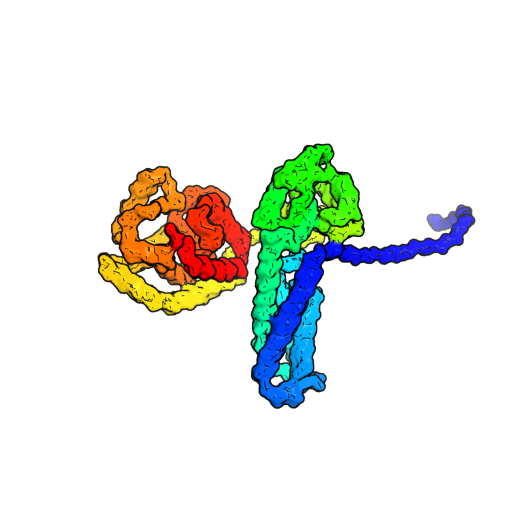9.390 3.248 1.00 81.94 187 GLY A CA 1
ATOM 1417 C C . GLY A 1 187 ? -12.632 18.282 3.059 1.00 81.94 187 GLY A C 1
ATOM 1418 O O . GLY A 1 187 ? -11.551 18.344 3.647 1.00 81.94 187 GLY A O 1
ATOM 1419 N N . ASP A 1 188 ? -12.925 17.301 2.209 1.00 78.94 188 ASP A N 1
ATOM 1420 C CA . ASP A 1 188 ? -12.027 16.182 1.933 1.00 78.94 188 ASP A CA 1
ATOM 1421 C C . ASP A 1 188 ? -10.781 16.628 1.152 1.00 78.94 188 ASP A C 1
ATOM 1423 O O . ASP A 1 188 ? -9.675 16.243 1.526 1.00 78.94 188 ASP A O 1
ATOM 1427 N N . LEU A 1 189 ? -10.915 17.519 0.161 1.00 81.50 189 LEU A N 1
ATOM 1428 C CA . LEU A 1 189 ? -9.778 18.097 -0.573 1.00 81.50 189 LEU A CA 1
ATOM 1429 C C . LEU A 1 189 ? -8.849 18.925 0.325 1.00 81.50 189 LEU A C 1
ATOM 1431 O O . LEU A 1 189 ? -7.633 18.906 0.144 1.00 81.50 189 LEU A O 1
ATOM 1435 N N . ARG A 1 190 ? -9.398 19.631 1.322 1.00 82.31 190 ARG A N 1
ATOM 1436 C CA . ARG A 1 190 ? -8.591 20.368 2.308 1.00 82.31 190 ARG A CA 1
ATOM 1437 C C . ARG A 1 190 ? -7.847 19.448 3.268 1.00 82.31 190 ARG A C 1
ATOM 1439 O O . ARG A 1 190 ? -6.718 19.757 3.642 1.00 82.31 190 ARG A O 1
ATOM 1446 N N . ARG A 1 191 ? -8.462 18.331 3.675 1.00 77.38 191 ARG A N 1
ATOM 1447 C CA . ARG A 1 191 ? -7.819 17.330 4.545 1.00 77.38 191 ARG A CA 1
ATOM 1448 C C . ARG A 1 191 ? -6.780 16.493 3.792 1.00 77.38 191 ARG A C 1
ATOM 1450 O O . ARG A 1 191 ? -5.771 16.113 4.379 1.00 77.38 191 ARG A O 1
ATOM 1457 N N . HIS A 1 192 ? -7.011 16.230 2.507 1.00 76.56 192 HIS A N 1
ATOM 1458 C CA . HIS A 1 192 ? -6.192 15.367 1.656 1.00 76.56 192 HIS A CA 1
ATOM 1459 C C . HIS A 1 192 ? -5.517 16.162 0.533 1.00 76.56 192 HIS A C 1
ATOM 1461 O O . HIS A 1 192 ? -5.856 16.045 -0.645 1.00 76.56 192 HIS A O 1
ATOM 1467 N N . THR A 1 193 ? -4.511 16.965 0.897 1.00 74.56 193 THR A N 1
ATOM 1468 C CA . THR A 1 193 ? -3.705 17.736 -0.071 1.00 74.56 193 THR A CA 1
ATOM 1469 C C . THR A 1 193 ? -2.905 16.844 -1.026 1.00 74.56 193 THR A C 1
ATOM 1471 O O . THR A 1 193 ? -2.503 17.287 -2.103 1.00 74.56 193 THR A O 1
ATOM 1474 N N . ASP A 1 194 ? -2.725 15.562 -0.694 1.00 70.38 194 ASP A N 1
ATOM 1475 C CA . ASP A 1 194 ? -2.140 14.542 -1.562 1.00 70.38 194 ASP A CA 1
ATOM 1476 C C . ASP A 1 194 ? -2.974 14.273 -2.825 1.00 70.38 194 ASP A C 1
ATOM 1478 O O . ASP A 1 194 ? -2.407 13.844 -3.832 1.00 70.38 194 ASP A O 1
ATOM 1482 N N . ALA A 1 195 ? -4.268 14.622 -2.831 1.00 74.44 195 ALA A N 1
ATOM 1483 C CA . ALA A 1 195 ? -5.114 14.587 -4.026 1.00 74.44 195 ALA A CA 1
ATOM 1484 C C . ALA A 1 195 ? -4.662 15.581 -5.115 1.00 74.44 195 ALA A C 1
ATOM 1486 O O . ALA A 1 195 ? -4.942 15.369 -6.292 1.00 74.44 195 ALA A O 1
ATOM 1487 N N . GLY A 1 196 ? -3.917 16.634 -4.753 1.00 77.00 196 GLY A N 1
ATOM 1488 C CA . GLY A 1 196 ? -3.330 17.565 -5.719 1.00 77.00 196 GLY A CA 1
ATOM 1489 C C . GLY A 1 196 ? -4.284 18.620 -6.278 1.00 77.00 196 GLY A C 1
ATOM 1490 O O . GLY A 1 196 ? -3.970 19.210 -7.313 1.00 77.00 196 GLY A O 1
ATOM 1491 N N . PHE A 1 197 ? -5.416 18.870 -5.618 1.00 82.88 197 PHE A N 1
ATOM 1492 C CA . PHE A 1 197 ? -6.393 19.892 -6.001 1.00 82.88 197 PHE A CA 1
ATOM 1493 C C . PHE A 1 197 ? -6.501 20.984 -4.937 1.00 82.88 197 PHE A C 1
ATOM 1495 O O . PHE A 1 197 ? -6.409 20.704 -3.743 1.00 82.88 197 PHE A O 1
ATOM 1502 N N . GLN A 1 198 ? -6.724 22.220 -5.378 1.00 85.94 198 GLN A N 1
ATOM 1503 C CA . GLN A 1 198 ? -6.987 23.366 -4.516 1.00 85.94 198 GLN A CA 1
ATOM 1504 C C . GLN A 1 198 ? -8.320 24.000 -4.916 1.00 85.94 198 GLN A C 1
ATOM 1506 O O . GLN A 1 198 ? -8.386 24.621 -5.979 1.00 85.94 198 GLN A O 1
ATOM 1511 N N . PRO A 1 199 ? -9.374 23.874 -4.093 1.00 87.00 199 PRO A N 1
ATOM 1512 C CA . PRO A 1 199 ? -10.650 24.493 -4.404 1.00 87.00 199 PRO A CA 1
ATOM 1513 C C . PRO A 1 199 ? -10.524 26.015 -4.232 1.00 87.00 199 PRO A C 1
ATOM 1515 O O . PRO A 1 199 ? -10.264 26.504 -3.132 1.00 87.00 199 PRO A O 1
ATOM 1518 N N . LEU A 1 200 ? -10.657 26.749 -5.338 1.00 84.88 200 LEU A N 1
ATOM 1519 C CA . LEU A 1 200 ? -10.621 28.218 -5.393 1.00 84.88 200 LEU A CA 1
ATOM 1520 C C . LEU A 1 200 ? -11.993 28.826 -5.718 1.00 84.88 200 LEU A C 1
ATOM 1522 O O . LEU A 1 200 ? -12.178 30.030 -5.566 1.00 84.88 200 LEU A O 1
ATOM 1526 N N . GLY A 1 201 ? -12.950 28.000 -6.143 1.00 84.62 201 GLY A N 1
ATOM 1527 C CA . GLY A 1 201 ? -14.323 28.412 -6.405 1.00 84.62 201 GLY A CA 1
ATOM 1528 C C . GLY A 1 201 ? -15.314 27.278 -6.191 1.00 84.62 201 GLY A C 1
ATOM 1529 O O . GLY A 1 201 ? -14.974 26.103 -6.339 1.00 84.62 201 GLY A O 1
ATOM 1530 N N . VAL A 1 202 ? -16.547 27.629 -5.846 1.00 86.81 202 VAL A N 1
ATOM 1531 C CA . VAL A 1 202 ? -17.654 26.672 -5.734 1.00 86.81 202 VAL A CA 1
ATOM 1532 C C . VAL A 1 202 ? -18.860 27.138 -6.538 1.00 86.81 202 VAL A C 1
ATOM 1534 O O . VAL A 1 202 ? -19.081 28.333 -6.685 1.00 86.81 202 VAL A O 1
ATOM 1537 N N . CYS A 1 203 ? -19.656 26.206 -7.045 1.00 85.50 203 CYS A N 1
ATOM 1538 C CA . CYS A 1 203 ? -20.924 26.482 -7.706 1.00 85.50 203 CYS A CA 1
ATOM 1539 C C . CYS A 1 203 ? -21.993 25.586 -7.109 1.00 85.50 203 CYS A C 1
ATOM 1541 O O . CYS A 1 203 ? -21.888 24.359 -7.177 1.00 85.50 203 CYS A O 1
ATOM 1543 N N . LEU A 1 204 ? -22.987 26.216 -6.494 1.00 84.06 204 LEU A N 1
ATOM 1544 C CA . LEU A 1 204 ? -24.061 25.533 -5.797 1.00 84.06 204 LEU A CA 1
ATOM 1545 C C . LEU A 1 204 ? -25.269 25.444 -6.720 1.00 84.06 204 LEU A C 1
ATOM 1547 O O . LEU A 1 204 ? -25.797 26.471 -7.135 1.00 84.06 204 LEU A O 1
ATOM 1551 N N . LEU A 1 205 ? -25.711 24.224 -7.019 1.00 77.06 205 LEU A N 1
ATOM 1552 C CA . LEU A 1 205 ? -26.859 24.008 -7.905 1.00 77.06 205 LEU A CA 1
ATOM 1553 C C . LEU A 1 205 ? -28.183 24.450 -7.257 1.00 77.06 205 LEU A C 1
ATOM 1555 O O . LEU A 1 205 ? -29.099 24.883 -7.946 1.00 77.06 205 LEU A O 1
ATOM 1559 N N . ASP A 1 206 ? -28.269 24.361 -5.926 1.00 75.19 206 ASP A N 1
ATOM 1560 C CA . ASP A 1 206 ? -29.473 24.701 -5.151 1.00 75.19 206 ASP A CA 1
ATOM 1561 C C . ASP A 1 206 ? -29.631 26.216 -4.922 1.00 75.19 206 ASP A C 1
ATOM 1563 O O . ASP A 1 206 ? -30.689 26.682 -4.501 1.00 75.19 206 ASP A O 1
ATOM 1567 N N . GLN A 1 207 ? -28.559 26.981 -5.145 1.00 70.56 207 GLN A N 1
ATOM 1568 C CA . GLN A 1 207 ? -28.461 28.418 -4.874 1.00 70.56 207 GLN A CA 1
ATOM 1569 C C . GLN A 1 207 ? -27.732 29.128 -6.023 1.00 70.56 207 GLN A C 1
ATOM 1571 O O . GLN A 1 207 ? -26.811 29.917 -5.798 1.00 70.56 207 GLN A O 1
ATOM 1576 N N . GLU A 1 208 ? -28.127 28.830 -7.265 1.00 61.66 208 GLU A N 1
ATOM 1577 C CA . GLU A 1 208 ? -27.643 29.580 -8.426 1.00 61.66 208 GLU A CA 1
ATOM 1578 C C . GLU A 1 208 ? -27.927 31.083 -8.217 1.00 61.66 208 GLU A C 1
ATOM 1580 O O . GLU A 1 208 ? -29.024 31.479 -7.826 1.00 61.66 208 GLU A O 1
ATOM 1585 N N . ASP A 1 209 ? -26.903 31.913 -8.434 1.00 63.31 209 ASP A N 1
ATOM 1586 C CA . ASP A 1 209 ? -26.929 33.386 -8.381 1.00 63.31 209 ASP A CA 1
ATOM 1587 C C . ASP A 1 209 ? -26.956 34.080 -7.003 1.00 63.31 209 ASP A C 1
ATOM 1589 O O . ASP A 1 209 ? -27.040 35.310 -6.951 1.00 63.31 209 ASP A O 1
ATOM 1593 N N . GLN A 1 210 ? -26.779 33.365 -5.884 1.00 64.19 210 GLN A N 1
ATOM 1594 C CA . GLN A 1 210 ? -26.519 34.020 -4.591 1.00 64.19 210 GLN A CA 1
ATOM 1595 C C . GLN A 1 210 ? -25.011 34.163 -4.324 1.00 64.19 210 GLN A C 1
ATOM 1597 O O . GLN A 1 210 ? -24.321 33.150 -4.202 1.00 64.19 210 GLN A O 1
ATOM 1602 N N . PRO A 1 211 ? -24.467 35.393 -4.206 1.00 64.88 211 PRO A N 1
ATOM 1603 C CA . PRO A 1 211 ? -23.092 35.581 -3.767 1.00 64.88 211 PRO A CA 1
ATOM 1604 C C . PRO A 1 211 ? -22.967 35.180 -2.296 1.00 64.88 211 PRO A C 1
ATOM 1606 O O . PRO A 1 211 ? -23.623 35.737 -1.417 1.00 64.88 211 PRO A O 1
ATOM 1609 N N . GLY A 1 212 ? -22.097 34.215 -2.037 1.00 74.31 212 GLY A N 1
ATOM 1610 C CA . GLY A 1 212 ? -21.820 33.676 -0.722 1.00 74.31 212 GLY A CA 1
ATOM 1611 C C . GLY A 1 212 ? -20.428 33.064 -0.647 1.00 74.31 212 GLY A C 1
ATOM 1612 O O . GLY A 1 212 ? -19.577 33.226 -1.527 1.00 74.31 212 GLY A O 1
ATOM 1613 N N . ASP A 1 213 ? -20.199 32.362 0.452 1.00 78.56 213 ASP A N 1
ATOM 1614 C CA . ASP A 1 213 ? -18.936 31.714 0.749 1.00 78.56 213 ASP A CA 1
ATOM 1615 C C . ASP A 1 213 ? -19.214 30.330 1.350 1.00 78.56 213 ASP A C 1
ATOM 1617 O O . ASP A 1 213 ? -19.974 30.193 2.313 1.00 78.56 213 ASP A O 1
ATOM 1621 N N . VAL A 1 214 ? -18.582 29.299 0.784 1.00 77.38 214 VAL A N 1
ATOM 1622 C CA . VAL A 1 214 ? -18.529 27.967 1.382 1.00 77.38 214 VAL A CA 1
ATOM 1623 C C . VAL A 1 214 ? -17.134 27.723 1.950 1.00 77.38 214 VAL A C 1
ATOM 1625 O O . VAL A 1 214 ? -16.184 27.401 1.236 1.00 77.38 214 VAL A O 1
ATOM 1628 N N . ALA A 1 215 ? -17.036 27.805 3.278 1.00 73.81 215 ALA A N 1
ATOM 1629 C CA . ALA A 1 215 ? -15.827 27.518 4.051 1.00 73.81 215 ALA A CA 1
ATOM 1630 C C . ALA A 1 215 ? -14.609 28.423 3.743 1.00 73.81 215 ALA A C 1
ATOM 1632 O O . ALA A 1 215 ? -13.473 27.989 3.921 1.00 73.81 215 ALA A O 1
ATOM 1633 N N . GLY A 1 216 ? -14.784 29.668 3.318 1.00 74.81 216 GLY A N 1
ATOM 1634 C CA . GLY A 1 216 ? -13.711 30.582 2.901 1.00 74.81 216 GLY A CA 1
ATOM 1635 C C . GLY A 1 216 ? -13.427 30.582 1.389 1.00 74.81 216 GLY A C 1
ATOM 1636 O O . GLY A 1 216 ? -12.351 31.019 0.987 1.00 74.81 216 GLY A O 1
ATOM 1637 N N . ILE A 1 217 ? -14.309 30.005 0.564 1.00 83.00 217 ILE A N 1
ATOM 1638 C CA . ILE A 1 217 ? -14.202 29.891 -0.894 1.00 83.00 217 ILE A CA 1
ATOM 1639 C C . ILE A 1 217 ? -15.388 30.612 -1.553 1.00 83.00 217 ILE A C 1
ATOM 1641 O O . ILE A 1 217 ? -16.539 30.268 -1.269 1.00 83.00 217 ILE A O 1
ATOM 1645 N N . PRO A 1 218 ? -15.135 31.559 -2.476 1.00 83.81 218 PRO A N 1
ATOM 1646 C CA . PRO A 1 218 ? -16.196 32.314 -3.129 1.00 83.81 218 PRO A CA 1
ATOM 1647 C C . PRO A 1 218 ? -17.088 31.422 -4.002 1.00 83.81 218 PRO A C 1
ATOM 1649 O O . PRO A 1 218 ? -16.611 30.536 -4.724 1.00 83.81 218 PRO A O 1
ATOM 1652 N N . THR A 1 219 ? -18.393 31.688 -3.956 1.00 82.56 219 THR A N 1
ATOM 1653 C CA . THR A 1 219 ? -19.378 31.070 -4.847 1.00 82.56 219 THR A CA 1
ATOM 1654 C C . THR A 1 219 ? -19.414 31.785 -6.197 1.00 82.56 219 THR A C 1
ATOM 1656 O O . THR A 1 219 ? -19.493 33.012 -6.255 1.00 82.56 219 THR A O 1
ATOM 1659 N N . PHE A 1 220 ? -19.428 31.018 -7.279 1.00 79.06 220 PHE A N 1
ATOM 1660 C CA . PHE A 1 220 ? -19.587 31.488 -8.650 1.00 79.06 220 PHE A CA 1
ATOM 1661 C C . PHE A 1 220 ? -20.907 30.972 -9.216 1.00 79.06 220 PHE A C 1
ATOM 1663 O O . PHE A 1 220 ? -21.287 29.821 -8.974 1.00 79.06 220 PHE A O 1
ATOM 1670 N N . SER A 1 221 ? -21.585 31.790 -10.021 1.00 74.62 221 SER A N 1
ATOM 1671 C CA . SER A 1 221 ? -22.713 31.290 -10.810 1.00 74.62 221 SER A CA 1
ATOM 1672 C C . SER A 1 221 ? -22.231 30.378 -11.939 1.00 74.62 221 SER A C 1
ATOM 1674 O O . SER A 1 221 ? -21.085 30.478 -12.390 1.00 74.62 221 SER A O 1
ATOM 1676 N N . ALA A 1 222 ? -23.112 29.507 -12.437 1.00 68.06 222 ALA A N 1
ATOM 1677 C CA . ALA A 1 222 ? -22.810 28.615 -13.555 1.00 68.06 222 ALA A CA 1
ATOM 1678 C C . ALA A 1 222 ? -22.268 29.394 -14.767 1.00 68.06 222 ALA A C 1
ATOM 1680 O O . ALA A 1 222 ? -21.229 29.054 -15.327 1.00 68.06 222 ALA A O 1
ATOM 1681 N N . ASN A 1 223 ? -22.906 30.515 -15.113 1.00 66.19 223 ASN A N 1
ATOM 1682 C CA . ASN A 1 223 ? -22.484 31.368 -16.225 1.00 66.19 223 ASN A CA 1
ATOM 1683 C C . ASN A 1 223 ? -21.146 32.073 -15.963 1.00 66.19 223 ASN A C 1
ATOM 1685 O O . ASN A 1 223 ? -20.349 32.227 -16.886 1.00 66.19 223 ASN A O 1
ATOM 1689 N N . GLN A 1 224 ? -20.870 32.475 -14.719 1.00 68.31 224 GLN A N 1
ATOM 1690 C CA . GLN A 1 224 ? -19.578 33.056 -14.350 1.00 68.31 224 GLN A CA 1
ATOM 1691 C C . GLN A 1 224 ? -18.463 32.025 -14.440 1.00 68.31 224 GLN A C 1
ATOM 1693 O O . GLN A 1 224 ? -17.399 32.361 -14.942 1.00 68.31 224 GLN A O 1
ATOM 1698 N N . LEU A 1 225 ? -18.706 30.781 -14.023 1.00 66.00 225 LEU A N 1
ATOM 1699 C CA . LEU A 1 225 ? -17.758 29.673 -14.141 1.00 66.00 225 LEU A CA 1
ATOM 1700 C C . LEU A 1 225 ? -17.465 29.298 -15.589 1.00 66.00 225 LEU A C 1
ATOM 1702 O O . LEU A 1 225 ? -16.317 29.056 -15.939 1.00 66.00 225 LEU A O 1
ATOM 1706 N N . LEU A 1 226 ? -18.486 29.306 -16.441 1.00 60.84 226 LEU A N 1
ATOM 1707 C CA . LEU A 1 226 ? -18.347 29.044 -17.873 1.00 60.84 226 LEU A CA 1
ATOM 1708 C C . LEU A 1 226 ? -17.665 30.211 -18.607 1.00 60.84 226 LEU A C 1
ATOM 1710 O O . LEU A 1 226 ? -16.801 29.992 -19.452 1.00 60.84 226 LEU A O 1
ATOM 1714 N N . GLY A 1 227 ? -17.985 31.456 -18.243 1.00 56.69 227 GLY A N 1
ATOM 1715 C CA . GLY A 1 227 ? -17.306 32.652 -18.749 1.00 56.69 227 GLY A CA 1
ATOM 1716 C C . GLY A 1 227 ? -15.853 32.750 -18.276 1.00 56.69 227 GLY A C 1
ATOM 1717 O O . GLY A 1 227 ? -14.982 33.160 -19.042 1.00 56.69 227 GLY A O 1
ATOM 1718 N N . THR A 1 228 ? -15.571 32.302 -17.048 1.00 53.12 228 THR A N 1
ATOM 1719 C CA . THR A 1 228 ? -14.210 32.202 -16.509 1.00 53.12 228 THR A CA 1
ATOM 1720 C C . THR A 1 228 ? -13.479 30.922 -16.890 1.00 53.12 228 THR A C 1
ATOM 1722 O O . THR A 1 228 ? -12.273 30.896 -16.700 1.00 53.12 228 THR A O 1
ATOM 1725 N N . ALA A 1 229 ? -14.119 29.910 -17.485 1.00 48.44 229 ALA A N 1
ATOM 1726 C CA . ALA A 1 229 ? -13.433 28.740 -18.051 1.00 48.44 229 ALA A CA 1
ATOM 1727 C C . ALA A 1 229 ? -12.609 29.098 -19.304 1.00 48.44 229 ALA A C 1
ATOM 1729 O O . ALA A 1 229 ? -11.639 28.420 -19.639 1.00 48.44 229 ALA A O 1
ATOM 1730 N N . ASN A 1 230 ? -12.957 30.207 -19.966 1.00 49.72 230 ASN A N 1
ATOM 1731 C CA . ASN A 1 230 ? -12.152 30.808 -21.032 1.00 49.72 230 ASN A CA 1
ATOM 1732 C C . ASN A 1 230 ? -11.037 31.729 -20.502 1.00 49.72 230 ASN A C 1
ATOM 1734 O O . ASN A 1 230 ? -10.115 32.067 -21.245 1.00 49.72 230 ASN A O 1
ATOM 1738 N N . SER A 1 231 ? -11.089 32.121 -19.225 1.00 50.41 231 SER A N 1
ATOM 1739 C CA . SER A 1 231 ? -9.974 32.758 -18.520 1.00 50.41 231 SER A CA 1
ATOM 1740 C C . SER A 1 231 ? -9.187 31.700 -17.743 1.00 50.41 231 SER A C 1
ATOM 1742 O O . SER A 1 231 ? -9.715 30.685 -17.322 1.00 50.41 231 SER A O 1
ATOM 1744 N N . THR A 1 232 ? -7.896 31.887 -17.530 1.00 54.50 232 THR A N 1
ATOM 1745 C CA . THR A 1 232 ? -7.011 30.912 -16.864 1.00 54.50 232 THR A CA 1
ATOM 1746 C C . THR A 1 232 ? -7.244 30.781 -15.344 1.00 54.50 232 THR A C 1
ATOM 1748 O O . THR A 1 232 ? -6.286 30.662 -14.587 1.00 54.50 232 THR A O 1
ATOM 1751 N N . THR A 1 233 ? -8.488 30.875 -14.868 1.00 66.38 233 THR A N 1
ATOM 1752 C CA . THR A 1 233 ? -8.829 30.953 -13.437 1.00 66.38 233 THR A CA 1
ATOM 1753 C C . THR A 1 233 ? -8.858 29.574 -12.780 1.00 66.38 233 THR A C 1
ATOM 1755 O O . THR A 1 233 ? -8.394 29.425 -11.650 1.00 66.38 233 THR A O 1
ATOM 1758 N N . PHE A 1 234 ? -9.354 28.554 -13.490 1.00 74.31 234 PHE A N 1
ATOM 1759 C CA . PHE A 1 234 ? -9.440 27.182 -12.988 1.00 74.31 234 PHE A CA 1
ATOM 1760 C C . PHE A 1 234 ? -8.831 26.191 -13.983 1.00 74.31 234 PHE A C 1
ATOM 1762 O O . PHE A 1 234 ? -9.239 26.114 -15.143 1.00 74.31 234 PHE A O 1
ATOM 1769 N N . ASP A 1 235 ? -7.884 25.389 -13.504 1.00 75.88 235 ASP A N 1
ATOM 1770 C CA . ASP A 1 235 ? -7.249 24.319 -14.277 1.00 75.88 235 ASP A CA 1
ATOM 1771 C C . ASP A 1 235 ? -8.119 23.047 -14.309 1.00 75.88 235 ASP A C 1
ATOM 1773 O O . ASP A 1 235 ? -7.991 22.223 -15.216 1.00 75.88 235 ASP A O 1
ATOM 1777 N N . ALA A 1 236 ? -9.028 22.882 -13.340 1.00 79.62 236 ALA A N 1
ATOM 1778 C CA . ALA A 1 236 ? -9.985 21.780 -13.297 1.00 79.62 236 ALA A CA 1
ATOM 1779 C C . ALA A 1 236 ? -11.370 22.209 -12.782 1.00 79.62 236 ALA A C 1
ATOM 1781 O O . ALA A 1 236 ? -11.494 23.084 -11.929 1.00 79.62 236 ALA A O 1
ATOM 1782 N N . VAL A 1 237 ? -12.420 21.540 -13.249 1.00 84.62 237 VAL A N 1
ATOM 1783 C CA . VAL A 1 237 ? -13.774 21.626 -12.694 1.00 84.62 237 VAL A CA 1
ATOM 1784 C C . VAL A 1 237 ? -14.154 20.253 -12.164 1.00 84.62 237 VAL A C 1
ATOM 1786 O O . VAL A 1 237 ? -14.136 19.271 -12.902 1.00 84.62 237 VAL A O 1
ATOM 1789 N N . ILE A 1 238 ? -14.476 20.185 -10.877 1.00 85.06 238 ILE A N 1
ATOM 1790 C CA . ILE A 1 238 ? -14.905 18.976 -10.184 1.00 85.06 238 ILE A CA 1
ATOM 1791 C C . ILE A 1 238 ? -16.430 18.987 -10.116 1.00 85.06 238 ILE A C 1
ATOM 1793 O O . ILE A 1 238 ? -17.023 19.733 -9.342 1.00 85.06 238 ILE A O 1
ATOM 1797 N N . ALA A 1 239 ? -17.055 18.153 -10.933 1.00 86.12 239 ALA A N 1
ATOM 1798 C CA . ALA A 1 239 ? -18.477 17.869 -10.909 1.00 86.12 239 ALA A CA 1
ATOM 1799 C C . ALA A 1 239 ? -18.781 16.869 -9.784 1.00 86.12 239 ALA A C 1
ATOM 1801 O O . ALA A 1 239 ? -18.309 15.726 -9.816 1.00 86.12 239 ALA A O 1
ATOM 1802 N N . THR A 1 240 ? -19.544 17.310 -8.784 1.00 85.75 240 THR A N 1
ATOM 1803 C CA . THR A 1 240 ? -19.956 16.470 -7.662 1.00 85.75 240 THR A CA 1
ATOM 1804 C C . THR A 1 240 ? -21.188 15.636 -7.995 1.00 85.75 240 THR A C 1
ATOM 1806 O O . THR A 1 240 ? -21.802 15.730 -9.059 1.00 85.75 240 THR A O 1
ATOM 1809 N N . GLU A 1 241 ? -21.530 14.746 -7.078 1.00 74.94 241 GLU A N 1
ATOM 1810 C CA . GLU A 1 241 ? -22.662 13.842 -7.218 1.00 74.94 241 GLU A CA 1
ATOM 1811 C C . GLU A 1 241 ? -23.991 14.595 -7.151 1.00 74.94 241 GLU A C 1
ATOM 1813 O O . GLU A 1 241 ? -24.133 15.558 -6.405 1.00 74.94 241 GLU A O 1
ATOM 1818 N N . GLY A 1 242 ? -24.991 14.121 -7.898 1.00 71.12 242 GLY A N 1
ATOM 1819 C CA . GLY A 1 242 ? -26.327 14.729 -7.915 1.00 71.12 242 GLY A CA 1
ATOM 1820 C C . GLY A 1 242 ? -26.517 15.816 -8.976 1.00 71.12 242 GLY A C 1
ATOM 1821 O O . GLY A 1 242 ? -27.614 16.356 -9.090 1.00 71.12 242 GLY A O 1
ATOM 1822 N N . LEU A 1 243 ? -25.496 16.098 -9.792 1.00 76.88 243 LEU A N 1
ATOM 1823 C CA . LEU A 1 243 ? -25.652 16.905 -11.001 1.00 76.88 243 LEU A CA 1
ATOM 1824 C C . LEU A 1 243 ? -26.590 16.205 -12.002 1.00 76.88 243 LEU A C 1
ATOM 1826 O O . LEU A 1 243 ? -26.360 15.037 -12.321 1.00 76.88 243 LEU A O 1
ATOM 1830 N N . PRO A 1 244 ? -27.603 16.900 -12.553 1.00 79.19 244 PRO A N 1
ATOM 1831 C CA . 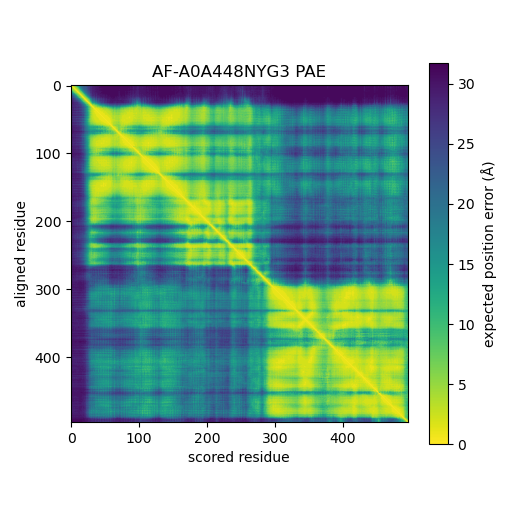PRO A 1 244 ? -28.405 16.361 -13.647 1.00 79.19 244 PRO A CA 1
ATOM 1832 C C . PRO A 1 244 ? -27.528 16.019 -14.862 1.00 79.19 244 PRO A C 1
ATOM 1834 O O . PRO A 1 244 ? -26.668 16.816 -15.244 1.00 79.19 244 PRO A O 1
ATOM 1837 N N . ASP A 1 245 ? -27.786 14.892 -15.534 1.00 74.62 245 ASP A N 1
ATOM 1838 C CA . ASP A 1 245 ? -27.037 14.459 -16.732 1.00 74.62 245 ASP A CA 1
ATOM 1839 C C . ASP A 1 245 ? -26.984 15.541 -17.820 1.00 74.62 245 ASP A C 1
ATOM 1841 O O . ASP A 1 245 ? -25.982 15.712 -18.518 1.00 74.62 245 ASP A O 1
ATOM 1845 N N . THR A 1 246 ? -28.070 16.305 -17.956 1.00 76.12 246 THR A N 1
ATOM 1846 C CA . THR A 1 246 ? -28.170 17.436 -18.883 1.00 76.12 246 THR A CA 1
ATOM 1847 C C . THR A 1 246 ? -27.201 18.556 -18.522 1.00 76.12 246 THR A C 1
ATOM 1849 O O . THR A 1 246 ? -26.607 19.155 -19.418 1.00 76.12 246 THR A O 1
ATOM 1852 N N . TYR A 1 247 ? -27.003 18.818 -17.230 1.00 77.88 247 TYR A N 1
ATOM 1853 C CA . TYR A 1 247 ? -26.070 19.819 -16.731 1.00 77.88 247 TYR A CA 1
ATOM 1854 C C . TYR A 1 247 ? -24.624 19.347 -16.892 1.00 77.88 247 TYR A C 1
ATOM 1856 O O . TYR A 1 247 ? -23.804 20.089 -17.425 1.00 77.88 247 TYR A O 1
ATOM 1864 N N . LEU A 1 248 ? -24.314 18.096 -16.527 1.00 77.12 248 LEU A N 1
ATOM 1865 C CA . LEU A 1 248 ? -22.973 17.525 -16.708 1.00 77.12 248 LEU A CA 1
ATOM 1866 C C . LEU A 1 248 ? -22.560 17.517 -18.187 1.00 77.12 248 LEU A C 1
ATOM 1868 O O . LEU A 1 248 ? -21.432 17.873 -18.520 1.00 77.12 248 LEU A O 1
ATOM 1872 N N . ARG A 1 249 ? -23.488 17.167 -19.086 1.00 77.62 249 ARG A N 1
ATOM 1873 C CA . ARG A 1 249 ? -23.257 17.193 -20.534 1.00 77.62 249 ARG A CA 1
ATOM 1874 C C . ARG A 1 249 ? -23.030 18.613 -21.054 1.00 77.62 249 ARG A C 1
ATOM 1876 O O . ARG A 1 249 ? -22.101 18.825 -21.824 1.00 77.62 249 ARG A O 1
ATOM 1883 N N . ARG A 1 250 ? -23.840 19.586 -20.617 1.00 76.56 250 ARG A N 1
ATOM 1884 C CA . ARG A 1 250 ? -23.639 21.008 -20.952 1.00 76.56 250 ARG A CA 1
ATOM 1885 C C . ARG A 1 250 ? -22.294 21.518 -20.446 1.00 76.56 250 ARG A C 1
ATOM 1887 O O . ARG A 1 250 ? -21.592 22.187 -21.189 1.00 76.56 250 ARG A O 1
ATOM 1894 N N . LEU A 1 251 ? -21.914 21.167 -19.219 1.00 76.56 251 LEU A N 1
ATOM 1895 C CA . LEU A 1 251 ? -20.617 21.510 -18.648 1.00 76.56 251 LEU A CA 1
ATOM 1896 C C . LEU A 1 251 ? -19.475 20.907 -19.477 1.00 76.56 251 LEU A C 1
ATOM 1898 O O . LEU A 1 251 ? -18.549 21.625 -19.830 1.00 76.56 251 LEU A O 1
ATOM 1902 N N . ALA A 1 252 ? -19.566 19.628 -19.851 1.00 74.69 252 ALA A N 1
ATOM 1903 C CA . ALA A 1 252 ? -18.572 18.971 -20.699 1.00 74.69 252 ALA A CA 1
ATOM 1904 C C . ALA A 1 252 ? -18.433 19.646 -22.075 1.00 74.69 252 ALA A C 1
ATOM 1906 O O . ALA A 1 252 ? -17.312 19.922 -22.493 1.00 74.69 252 ALA A O 1
ATOM 1907 N N . TRP A 1 253 ? -19.550 19.963 -22.739 1.00 77.12 253 TRP A N 1
ATOM 1908 C CA . TRP A 1 253 ? -19.552 20.680 -24.021 1.00 77.12 253 TRP A CA 1
ATOM 1909 C C . TRP A 1 253 ? -19.012 22.103 -23.909 1.00 77.12 253 TRP A C 1
ATOM 1911 O O . TRP A 1 253 ? -18.295 22.560 -24.787 1.00 77.12 253 TRP A O 1
ATOM 1921 N N . ASN A 1 254 ? -19.311 22.811 -22.823 1.00 72.44 254 ASN A N 1
ATOM 1922 C CA . ASN A 1 254 ? -18.818 24.174 -22.645 1.00 72.44 254 ASN A CA 1
ATOM 1923 C C . ASN A 1 254 ? -17.333 24.221 -22.259 1.00 72.44 254 ASN A C 1
ATOM 1925 O O . ASN A 1 254 ? -16.663 25.217 -22.514 1.00 72.44 254 ASN A O 1
ATOM 1929 N N . LEU A 1 255 ? -16.814 23.158 -21.639 1.00 71.56 255 LEU A N 1
ATOM 1930 C CA . LEU A 1 255 ? -15.382 22.992 -21.389 1.00 71.56 255 LEU A CA 1
ATOM 1931 C C . LEU A 1 255 ? -14.637 22.470 -22.628 1.00 71.56 255 LEU A C 1
ATOM 1933 O O . LEU A 1 255 ? -13.403 22.480 -22.646 1.00 71.56 255 LEU A O 1
ATOM 1937 N N . GLU A 1 256 ? -15.351 22.037 -23.667 1.00 67.38 256 GLU A N 1
ATOM 1938 C CA . GLU A 1 256 ? -14.770 21.558 -24.916 1.00 67.38 256 GLU A CA 1
ATOM 1939 C C . GLU A 1 256 ? -14.006 22.692 -25.618 1.00 67.38 256 GLU A C 1
ATOM 1941 O O . GLU A 1 256 ? -14.531 23.770 -25.884 1.00 67.38 256 GLU A O 1
ATOM 1946 N N . GLY A 1 257 ? -12.715 22.474 -25.879 1.00 61.75 257 GLY A N 1
ATOM 1947 C CA . GLY A 1 257 ? -11.822 23.499 -26.433 1.00 61.75 257 GLY A CA 1
ATOM 1948 C C . GLY A 1 257 ? -11.148 24.406 -25.392 1.00 61.75 257 GLY A C 1
ATOM 1949 O O . GLY A 1 257 ? -10.200 25.111 -25.750 1.00 61.75 257 GLY A O 1
ATOM 1950 N N . SER A 1 258 ? -11.551 24.337 -24.117 1.00 66.56 258 SER A N 1
ATOM 1951 C CA . SER A 1 258 ? -10.850 24.989 -23.000 1.00 66.56 258 SER A CA 1
ATOM 1952 C C . SER A 1 258 ? -9.636 24.168 -22.527 1.00 66.56 258 SER A C 1
ATOM 1954 O O . SER A 1 258 ? -9.483 22.986 -22.843 1.00 66.56 258 SER A O 1
ATOM 1956 N N . SER A 1 259 ? -8.732 2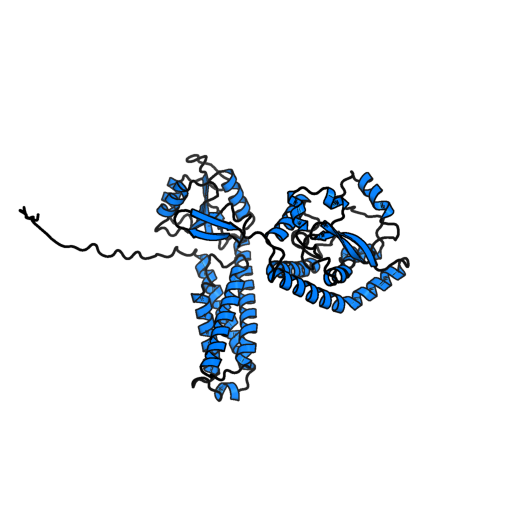4.788 -21.761 1.00 62.47 259 SER A N 1
ATOM 1957 C CA . SER A 1 259 ? -7.633 24.069 -21.093 1.00 62.47 259 SER A CA 1
ATOM 1958 C C . SER A 1 259 ? -8.039 23.407 -19.773 1.00 62.47 259 SER A C 1
ATOM 1960 O O . SER A 1 259 ? -7.189 22.789 -19.137 1.00 62.47 259 SER A O 1
ATOM 1962 N N . THR A 1 260 ? -9.297 23.539 -19.364 1.00 69.31 260 THR A N 1
ATOM 1963 C CA . THR A 1 260 ? -9.791 23.116 -18.056 1.00 69.31 260 THR A CA 1
ATOM 1964 C C . THR A 1 260 ? -10.238 21.656 -18.094 1.00 69.31 260 THR A C 1
ATOM 1966 O O . THR A 1 260 ? -11.015 21.245 -18.955 1.00 69.31 260 THR A O 1
ATOM 1969 N N . ALA A 1 261 ? -9.746 20.846 -17.159 1.00 73.19 261 ALA A N 1
ATOM 1970 C CA . ALA A 1 261 ? -10.102 19.433 -17.074 1.00 73.19 261 ALA A CA 1
ATOM 1971 C C . ALA A 1 261 ? -11.430 19.226 -16.329 1.00 73.19 261 ALA A C 1
ATOM 1973 O O . ALA A 1 261 ? -11.605 19.747 -15.230 1.00 73.19 261 ALA A O 1
ATOM 1974 N N . LEU A 1 262 ? -12.339 18.417 -16.875 1.00 75.62 262 LEU A N 1
ATOM 1975 C CA . LEU A 1 262 ? -13.535 17.971 -16.157 1.00 75.62 262 LEU A CA 1
ATOM 1976 C C . LEU A 1 262 ? -13.216 16.711 -15.342 1.00 75.62 262 LEU A C 1
ATOM 1978 O O . LEU A 1 262 ? -12.811 15.689 -15.896 1.00 75.62 262 LEU A O 1
ATOM 1982 N N . VAL A 1 263 ? -13.420 16.782 -14.031 1.00 78.50 263 VAL A N 1
ATOM 1983 C CA . VAL A 1 263 ? -13.259 15.677 -13.080 1.00 78.50 263 VAL A CA 1
ATOM 1984 C C . VAL A 1 263 ? -14.620 15.397 -12.461 1.00 78.50 263 VAL A C 1
ATOM 1986 O O . VAL A 1 263 ? -15.307 16.323 -12.054 1.00 78.50 263 VAL A O 1
ATOM 1989 N N . VAL A 1 264 ? -15.027 14.135 -12.373 1.00 77.62 264 VAL A N 1
ATOM 1990 C CA . VAL A 1 264 ? -16.304 13.751 -11.756 1.00 77.62 264 VAL A CA 1
ATOM 1991 C C . VAL A 1 264 ? -16.007 12.942 -10.503 1.00 77.62 264 VAL A C 1
ATOM 1993 O O . VAL A 1 264 ? -15.179 12.034 -10.562 1.00 77.62 264 VAL A O 1
ATOM 1996 N N . THR A 1 265 ? -16.670 13.243 -9.386 1.00 67.88 265 THR A N 1
ATOM 1997 C CA . THR A 1 265 ? -16.657 12.380 -8.194 1.00 67.88 265 THR A CA 1
ATOM 1998 C C . THR A 1 265 ? -17.864 11.443 -8.270 1.00 67.88 265 THR A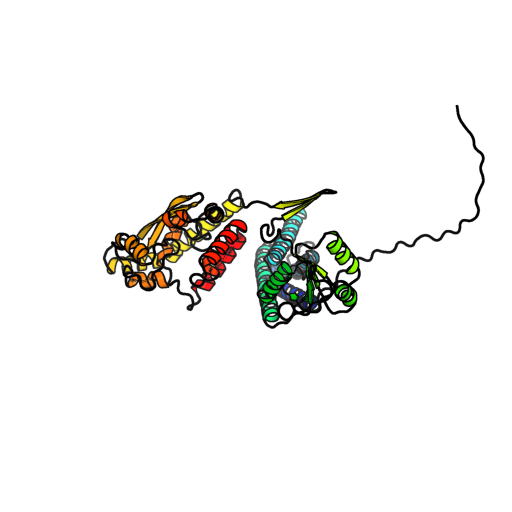 C 1
ATOM 2000 O O . THR A 1 265 ? -18.985 11.915 -8.100 1.00 67.88 265 THR A O 1
ATOM 2003 N N . PRO A 1 266 ? -17.717 10.144 -8.589 1.00 60.06 266 PRO A N 1
ATOM 2004 C CA . PRO A 1 266 ? -18.860 9.247 -8.665 1.00 60.06 266 PRO A CA 1
ATOM 2005 C C . PRO A 1 266 ? -19.166 8.649 -7.288 1.00 60.06 266 PRO A C 1
ATOM 2007 O O . PRO A 1 266 ? -18.301 8.017 -6.681 1.00 60.06 266 PRO A O 1
ATOM 2010 N N . ARG A 1 267 ? -20.444 8.687 -6.902 1.00 50.94 267 ARG A N 1
ATOM 2011 C CA . ARG A 1 267 ? -21.028 8.131 -5.658 1.00 50.94 267 ARG A CA 1
ATOM 2012 C C . ARG A 1 267 ? -20.765 6.662 -5.403 1.00 50.94 267 ARG A C 1
ATOM 2014 O O . ARG A 1 267 ? -20.827 6.160 -4.286 1.00 50.94 267 ARG A O 1
ATOM 2021 N N . VAL A 1 268 ? -20.475 5.956 -6.480 1.00 49.69 268 VAL A N 1
ATOM 2022 C CA . VAL A 1 268 ? -20.216 4.528 -6.472 1.00 49.69 268 VAL A CA 1
ATOM 2023 C C . VAL A 1 268 ? -18.771 4.245 -6.032 1.00 49.69 268 VAL A C 1
ATOM 2025 O O . VAL A 1 268 ? -18.510 3.181 -5.485 1.00 49.69 268 VAL A O 1
ATOM 2028 N N . MET A 1 269 ? -17.829 5.188 -6.162 1.00 47.38 269 MET A N 1
ATOM 2029 C CA . MET A 1 269 ? -16.406 4.945 -5.871 1.00 47.38 269 MET A CA 1
ATOM 2030 C C . MET A 1 269 ? -16.090 4.772 -4.382 1.00 47.38 269 MET A C 1
ATOM 2032 O O . MET A 1 269 ? -15.163 4.024 -4.063 1.00 47.38 269 MET A O 1
ATOM 2036 N N . ASP A 1 270 ? -16.895 5.354 -3.489 1.00 42.84 270 ASP A N 1
ATOM 2037 C CA . ASP A 1 270 ? -16.792 5.152 -2.035 1.00 42.84 270 ASP A CA 1
ATOM 2038 C C . ASP A 1 270 ? -17.135 3.711 -1.605 1.00 42.84 270 ASP A C 1
ATOM 2040 O O . ASP A 1 270 ? -16.716 3.269 -0.535 1.00 42.84 270 ASP A O 1
ATOM 2044 N N . ILE A 1 271 ? -17.859 2.961 -2.450 1.00 43.94 271 ILE A N 1
ATOM 2045 C CA . ILE A 1 271 ? -18.328 1.586 -2.188 1.00 43.94 271 ILE A CA 1
ATOM 2046 C C . ILE A 1 271 ? -17.659 0.560 -3.130 1.00 43.94 271 ILE A C 1
ATOM 2048 O O . ILE A 1 271 ? -17.545 -0.618 -2.793 1.00 43.94 271 ILE A O 1
ATOM 2052 N N . VAL A 1 272 ? -17.200 0.983 -4.312 1.00 43.50 272 VAL A N 1
ATOM 2053 C CA . VAL A 1 272 ? -16.818 0.088 -5.424 1.00 43.50 272 VAL A CA 1
ATOM 2054 C C . VAL A 1 272 ? -15.331 0.126 -5.765 1.00 43.50 272 VAL A C 1
ATOM 2056 O O . VAL A 1 272 ? -14.820 -0.839 -6.336 1.00 43.50 272 VAL A O 1
ATOM 2059 N N . GLY A 1 273 ? -14.592 1.168 -5.376 1.00 50.31 273 GLY A N 1
ATOM 2060 C CA . GLY A 1 273 ? -13.140 1.223 -5.569 1.00 50.31 273 GLY A CA 1
ATOM 2061 C C . GLY A 1 273 ? -12.675 0.862 -7.002 1.00 50.31 273 GLY A C 1
ATOM 2062 O O . GLY A 1 273 ? -13.384 1.132 -7.970 1.00 50.31 273 GLY A O 1
ATOM 2063 N N . PRO A 1 274 ? -11.506 0.206 -7.179 1.00 44.03 274 PRO A N 1
ATOM 2064 C CA . PRO A 1 274 ? -10.958 -0.217 -8.484 1.00 44.03 274 PRO A CA 1
ATOM 2065 C C . PRO A 1 274 ? -11.761 -1.304 -9.230 1.00 44.03 274 PRO A C 1
ATOM 2067 O O . PRO A 1 274 ? -11.232 -1.922 -10.151 1.00 44.03 274 PRO A O 1
ATOM 2070 N N . ARG A 1 275 ? -12.979 -1.619 -8.777 1.00 47.69 275 ARG A N 1
ATOM 2071 C CA . ARG A 1 275 ? -13.732 -2.835 -9.126 1.00 47.69 275 ARG A CA 1
ATOM 2072 C C . ARG A 1 275 ? -14.945 -2.563 -10.008 1.00 47.69 275 ARG A C 1
ATOM 2074 O O . ARG A 1 275 ? -15.686 -3.492 -10.313 1.00 47.69 275 ARG A O 1
ATOM 2081 N N . ALA A 1 276 ? -15.149 -1.298 -10.375 1.00 44.97 276 ALA A N 1
ATOM 2082 C CA . ALA A 1 276 ? -16.131 -0.886 -11.361 1.00 44.97 276 ALA A CA 1
ATOM 2083 C C . ALA A 1 276 ? -15.626 -1.300 -12.744 1.00 44.97 276 ALA A C 1
ATOM 2085 O O . ALA A 1 276 ? -14.779 -0.631 -13.338 1.00 44.97 276 ALA A O 1
ATOM 2086 N N . HIS A 1 277 ? -16.143 -2.408 -13.259 1.00 48.09 277 HIS A N 1
ATOM 2087 C CA . HIS A 1 277 ? -15.999 -2.719 -14.671 1.00 48.09 277 HIS A CA 1
ATOM 2088 C C . HIS A 1 277 ? -17.135 -2.028 -15.418 1.00 48.09 277 HIS A C 1
ATOM 2090 O O . HIS A 1 277 ? -18.310 -2.362 -15.249 1.00 48.09 277 HIS A O 1
ATOM 2096 N N . TYR A 1 278 ? -16.769 -1.026 -16.213 1.00 46.75 278 TYR A N 1
ATOM 2097 C CA . TYR A 1 278 ? -17.699 -0.345 -17.096 1.00 46.75 278 TYR A CA 1
ATOM 2098 C C . TYR A 1 278 ? -17.952 -1.242 -18.307 1.00 46.75 278 TYR A C 1
ATOM 2100 O O . TYR A 1 278 ? -17.024 -1.551 -19.058 1.00 46.75 278 TYR A O 1
ATOM 2108 N N . THR A 1 279 ? -19.189 -1.709 -18.464 1.00 43.53 279 THR A N 1
ATOM 2109 C CA . THR A 1 279 ? -19.610 -2.363 -19.705 1.00 43.53 279 THR A CA 1
ATOM 2110 C C . THR A 1 279 ? -20.368 -1.334 -20.520 1.00 43.53 279 THR A C 1
ATOM 2112 O O . THR A 1 279 ? -21.462 -0.929 -20.135 1.00 43.53 279 THR A O 1
ATOM 2115 N N . ASP A 1 280 ? -19.771 -0.908 -21.631 1.00 43.56 280 ASP A N 1
ATOM 2116 C CA . ASP A 1 280 ? -20.394 0.035 -22.553 1.00 43.56 280 ASP A CA 1
ATOM 2117 C C . ASP A 1 280 ? -21.317 -0.744 -23.499 1.00 43.56 280 ASP A C 1
ATOM 2119 O O . ASP A 1 280 ? -20.919 -1.193 -24.576 1.00 43.56 280 ASP A O 1
ATOM 2123 N N . ALA A 1 281 ? -22.543 -1.005 -23.044 1.00 45.19 281 ALA A N 1
ATOM 2124 C CA . ALA A 1 281 ? -23.606 -1.512 -23.901 1.00 45.19 281 ALA A CA 1
ATOM 2125 C C . ALA A 1 281 ? -24.387 -0.310 -24.464 1.00 45.19 281 ALA A C 1
ATOM 2127 O O . ALA A 1 281 ? -24.765 0.577 -23.692 1.00 45.19 281 ALA A O 1
ATOM 2128 N N . PRO A 1 282 ? -24.669 -0.246 -25.781 1.00 39.91 282 PRO A N 1
ATOM 2129 C CA . PRO A 1 282 ? -25.436 0.856 -26.353 1.00 39.91 282 PRO A CA 1
ATOM 2130 C C . PRO A 1 282 ? -26.769 1.048 -25.616 1.00 39.91 282 PRO A C 1
ATOM 2132 O O . PRO A 1 282 ? -27.608 0.151 -25.593 1.00 39.91 282 PRO A O 1
ATOM 2135 N N . GLY A 1 283 ? -26.957 2.219 -25.003 1.00 47.97 283 GLY A N 1
ATOM 2136 C CA . GLY A 1 283 ? -28.196 2.583 -24.309 1.00 47.97 283 GLY A CA 1
ATOM 2137 C C . GLY A 1 283 ? -28.317 2.129 -22.850 1.00 47.97 283 GLY A C 1
ATOM 2138 O O . GLY A 1 283 ? -29.305 2.486 -22.214 1.00 47.97 283 GLY A O 1
ATOM 2139 N N . VAL A 1 284 ? -27.337 1.407 -22.287 1.00 40.25 284 VAL A N 1
ATOM 2140 C CA . VAL A 1 284 ? -27.328 1.057 -20.857 1.00 40.25 284 VAL A CA 1
ATOM 2141 C C . VAL A 1 284 ? -25.911 1.160 -20.293 1.00 40.25 284 VAL A C 1
ATOM 2143 O O . VAL A 1 284 ? -25.048 0.338 -20.584 1.00 40.25 284 VAL A O 1
ATOM 2146 N N . SER A 1 285 ? -25.690 2.155 -19.435 1.00 43.31 285 SER A N 1
ATOM 2147 C CA . SER A 1 285 ? -24.484 2.239 -18.608 1.00 43.31 285 SER A CA 1
ATOM 2148 C C . SER A 1 285 ? -24.666 1.326 -17.395 1.00 43.31 285 SER A C 1
ATOM 2150 O O . SER A 1 285 ? -25.403 1.653 -16.462 1.00 43.31 285 SER A O 1
ATOM 2152 N N . LEU A 1 286 ? -24.042 0.147 -17.427 1.00 46.06 286 LEU A N 1
ATOM 2153 C CA . LEU A 1 286 ? -24.016 -0.778 -16.296 1.00 46.06 286 LEU A CA 1
ATOM 2154 C C . LEU A 1 286 ? -22.653 -0.709 -15.611 1.00 46.06 286 LEU A C 1
ATOM 2156 O O . LEU A 1 286 ? -21.612 -0.934 -16.231 1.00 46.06 286 LEU A O 1
ATOM 2160 N N . ILE A 1 287 ? -22.672 -0.455 -14.304 1.00 52.78 287 ILE A N 1
ATOM 2161 C CA . ILE A 1 287 ? -21.492 -0.580 -13.451 1.00 52.78 287 ILE A CA 1
ATOM 2162 C C . ILE A 1 287 ? -21.545 -1.959 -12.801 1.00 52.78 287 ILE A C 1
ATOM 2164 O O . ILE A 1 287 ? -22.360 -2.204 -11.910 1.00 52.78 287 ILE A O 1
ATOM 2168 N N . HIS A 1 288 ? -20.675 -2.866 -13.244 1.00 48.56 288 HIS A N 1
ATOM 2169 C CA . HIS A 1 288 ? -20.463 -4.121 -12.535 1.00 48.56 288 HIS A CA 1
ATOM 2170 C C . HIS A 1 288 ? -19.522 -3.873 -11.358 1.00 48.56 288 HIS A C 1
ATOM 2172 O O . HIS A 1 288 ? -18.411 -3.379 -11.543 1.00 48.56 288 HIS A O 1
ATOM 2178 N N . VAL A 1 289 ? -19.980 -4.210 -10.156 1.00 53.81 289 VAL A N 1
ATOM 2179 C CA . VAL A 1 289 ? -19.205 -4.131 -8.918 1.00 53.81 289 VAL A CA 1
ATOM 2180 C C . VAL A 1 289 ? -18.809 -5.544 -8.543 1.00 53.81 289 VAL A C 1
ATOM 2182 O O . VAL A 1 289 ? -19.665 -6.324 -8.120 1.00 53.81 289 VAL A O 1
ATOM 2185 N N . ASP A 1 290 ? -17.523 -5.880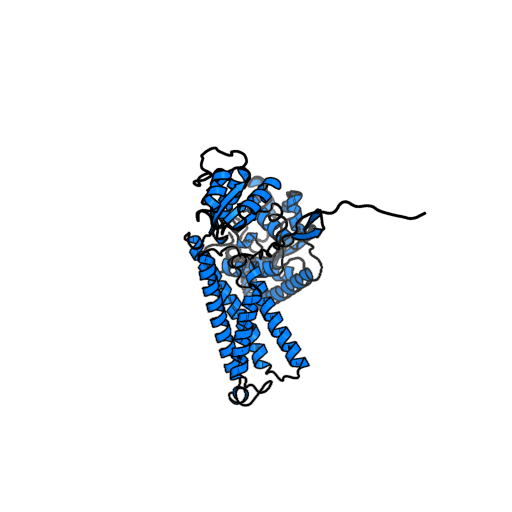 -8.643 1.00 50.81 290 ASP A N 1
ATOM 2186 C CA . ASP A 1 290 ? -17.083 -7.147 -8.065 1.00 50.81 290 ASP A CA 1
ATOM 2187 C C . ASP A 1 290 ? -17.337 -7.102 -6.548 1.00 50.81 290 ASP A C 1
ATOM 2189 O O . ASP A 1 290 ? -16.861 -6.210 -5.844 1.00 50.81 290 ASP A O 1
ATOM 2193 N N . ILE A 1 291 ? -18.040 -8.091 -6.004 1.00 56.31 291 ILE A N 1
ATOM 2194 C CA . ILE A 1 291 ? -18.222 -8.254 -4.553 1.00 56.31 291 ILE A CA 1
ATOM 2195 C C . ILE A 1 291 ? -16.963 -8.938 -3.994 1.00 56.31 291 ILE A C 1
ATOM 2197 O O . ILE A 1 291 ? -16.415 -9.823 -4.656 1.00 56.31 291 ILE A O 1
ATOM 2201 N N . PRO A 1 292 ? -16.376 -8.521 -2.849 1.00 57.31 292 PRO A N 1
ATOM 2202 C CA . PRO A 1 292 ? -15.168 -9.164 -2.320 1.00 57.31 292 PRO A CA 1
ATOM 2203 C C . PRO A 1 292 ? -15.458 -10.632 -2.010 1.00 57.31 292 PRO A C 1
ATOM 2205 O O . PRO A 1 292 ? -16.207 -10.951 -1.092 1.00 57.31 292 PRO A O 1
ATOM 2208 N N . VAL A 1 293 ? -14.860 -11.522 -2.797 1.00 62.88 293 VAL A N 1
ATOM 2209 C CA . VAL A 1 293 ? -14.891 -12.965 -2.571 1.00 62.88 293 VAL A CA 1
ATOM 2210 C C . VAL A 1 293 ? -13.578 -13.382 -1.927 1.00 62.88 293 VAL A C 1
ATOM 2212 O O . VAL A 1 293 ? -12.503 -13.246 -2.511 1.00 62.88 293 VAL A O 1
ATOM 2215 N N . PHE A 1 294 ? -13.661 -13.906 -0.705 1.00 69.44 294 PHE A N 1
ATOM 2216 C CA . PHE A 1 294 ? -12.528 -14.469 0.034 1.00 69.44 294 PHE A CA 1
ATOM 2217 C C . PHE A 1 294 ? -12.265 -15.919 -0.392 1.00 69.44 294 PHE A C 1
ATOM 2219 O O . PHE A 1 294 ? -12.176 -16.825 0.433 1.00 69.44 294 PHE A O 1
ATOM 2226 N N . SER A 1 295 ? -12.185 -16.140 -1.704 1.00 70.38 295 SER A N 1
ATOM 2227 C CA . SER A 1 295 ? -11.979 -17.446 -2.329 1.00 70.38 295 SER A CA 1
ATOM 2228 C C . SER A 1 295 ? -11.082 -17.335 -3.571 1.00 70.38 295 SER A C 1
ATOM 2230 O O . SER A 1 295 ? -10.728 -16.243 -4.024 1.00 70.38 295 SER A O 1
ATOM 2232 N N . GLY A 1 296 ? -10.656 -18.481 -4.106 1.00 83.12 296 GLY A N 1
ATOM 2233 C CA . GLY A 1 296 ? -9.865 -18.560 -5.336 1.00 83.12 296 GLY A CA 1
ATOM 2234 C C . GLY A 1 296 ? -8.376 -18.227 -5.171 1.00 83.12 296 GLY A C 1
ATOM 2235 O O . GLY A 1 296 ? -7.831 -18.199 -4.065 1.00 83.12 296 GLY A O 1
ATOM 2236 N N . TRP A 1 297 ? -7.701 -17.982 -6.300 1.00 80.44 297 TRP A N 1
ATOM 2237 C CA . TRP A 1 297 ? -6.241 -17.818 -6.362 1.00 80.44 297 TRP A CA 1
ATOM 2238 C C . TRP A 1 297 ? -5.713 -16.692 -5.465 1.00 80.44 297 TRP A C 1
ATOM 2240 O O . TRP A 1 297 ? -4.736 -16.886 -4.747 1.00 80.44 297 TRP A O 1
ATOM 2250 N N . LYS A 1 298 ? -6.378 -15.528 -5.437 1.00 80.44 298 LYS A N 1
ATOM 2251 C CA . LYS A 1 298 ? -5.960 -14.399 -4.584 1.00 80.44 298 LYS A CA 1
ATOM 2252 C C . LYS A 1 298 ? -5.920 -14.798 -3.102 1.00 80.44 298 LYS A C 1
ATOM 2254 O O . LYS A 1 298 ? -5.001 -14.406 -2.386 1.00 80.44 298 LYS A O 1
ATOM 2259 N N . TYR A 1 299 ? -6.883 -15.601 -2.649 1.00 83.56 299 TYR A N 1
ATOM 2260 C CA . TYR A 1 299 ? -6.928 -16.094 -1.273 1.00 83.56 299 TYR A CA 1
ATOM 2261 C C . TYR A 1 299 ? -5.869 -17.176 -1.007 1.00 83.56 299 TYR A C 1
ATOM 2263 O O . TYR A 1 299 ? -5.277 -17.205 0.071 1.00 83.56 299 TYR A O 1
ATOM 2271 N N . ALA A 1 300 ? -5.553 -18.012 -2.001 1.00 89.00 300 ALA A N 1
ATOM 2272 C CA . ALA A 1 300 ? -4.425 -18.942 -1.918 1.00 89.00 300 ALA A CA 1
ATOM 2273 C C . ALA A 1 300 ? -3.085 -18.197 -1.768 1.00 89.00 300 ALA A C 1
ATOM 2275 O O . ALA A 1 300 ? -2.280 -18.559 -0.911 1.00 89.00 300 ALA A O 1
ATOM 2276 N N . VAL A 1 301 ? -2.884 -17.104 -2.518 1.00 89.25 301 VAL A N 1
ATOM 2277 C CA . VAL A 1 301 ? -1.713 -16.219 -2.371 1.00 89.25 301 VAL A CA 1
ATOM 2278 C C . VAL A 1 301 ? -1.653 -15.615 -0.967 1.00 89.25 301 VAL A C 1
ATOM 2280 O O . VAL A 1 301 ? -0.596 -15.659 -0.339 1.00 89.25 301 VAL A O 1
ATOM 2283 N N . LYS A 1 302 ? -2.779 -15.119 -0.429 1.00 91.88 302 LYS A N 1
ATOM 2284 C CA . LYS A 1 302 ? -2.853 -14.641 0.966 1.00 91.88 302 LYS A CA 1
ATOM 2285 C C . LYS A 1 302 ? -2.437 -15.722 1.955 1.00 91.88 302 LYS A C 1
ATOM 2287 O O . LYS A 1 302 ? -1.656 -15.463 2.864 1.00 91.88 302 LYS A O 1
ATOM 2292 N N . ARG A 1 303 ? -2.925 -16.949 1.770 1.00 94.00 303 ARG A N 1
ATOM 2293 C CA . ARG A 1 303 ? -2.593 -18.058 2.664 1.00 94.00 303 ARG A CA 1
ATOM 2294 C C . ARG A 1 303 ? -1.117 -18.446 2.582 1.00 94.00 303 ARG A C 1
ATOM 2296 O O . ARG A 1 303 ? -0.512 -18.703 3.619 1.00 94.00 303 ARG A O 1
ATOM 2303 N N . ALA A 1 304 ? -0.537 -18.475 1.384 1.00 93.88 304 ALA A N 1
ATOM 2304 C CA . ALA A 1 304 ? 0.890 -18.724 1.204 1.00 93.88 304 ALA A CA 1
ATOM 2305 C C . ALA A 1 304 ? 1.728 -17.640 1.899 1.00 93.88 304 ALA A C 1
ATOM 2307 O O . ALA A 1 304 ? 2.644 -17.967 2.651 1.00 93.88 304 ALA A O 1
ATOM 2308 N N . PHE A 1 305 ? 1.356 -16.368 1.726 1.00 94.31 305 PHE A N 1
ATOM 2309 C CA . PHE A 1 305 ? 1.968 -15.244 2.434 1.00 94.31 305 PHE A CA 1
ATOM 2310 C C . PHE A 1 305 ? 1.892 -15.417 3.959 1.00 94.31 305 PHE A C 1
ATOM 2312 O O . PHE A 1 305 ? 2.917 -15.332 4.634 1.00 94.31 305 PHE A O 1
ATOM 2319 N N . ASP A 1 306 ? 0.713 -15.745 4.496 1.00 96.12 306 ASP A N 1
ATOM 2320 C CA . ASP A 1 306 ? 0.516 -15.962 5.933 1.00 96.12 306 ASP A CA 1
ATOM 2321 C C . ASP A 1 306 ? 1.416 -17.070 6.492 1.00 96.12 306 ASP A C 1
ATOM 2323 O O . ASP A 1 306 ? 1.978 -16.922 7.578 1.00 96.12 306 ASP A O 1
ATOM 2327 N N . ILE A 1 307 ? 1.565 -18.177 5.758 1.00 97.19 307 ILE A N 1
ATOM 2328 C CA . ILE A 1 307 ? 2.425 -19.298 6.154 1.00 97.19 307 ILE A CA 1
ATOM 2329 C C . ILE A 1 307 ? 3.891 -18.866 6.148 1.00 97.19 307 ILE A C 1
ATOM 2331 O O . ILE A 1 307 ? 4.570 -19.041 7.158 1.00 97.19 307 ILE A O 1
ATOM 2335 N N . VAL A 1 308 ? 4.370 -18.279 5.047 1.00 96.25 308 VAL A N 1
ATOM 2336 C CA . VAL A 1 308 ? 5.775 -17.869 4.891 1.00 96.25 308 VAL A CA 1
ATOM 2337 C C . VAL A 1 308 ? 6.170 -16.876 5.980 1.00 96.25 308 VAL A C 1
ATOM 2339 O O . VAL A 1 308 ? 7.154 -17.097 6.685 1.00 96.25 308 VAL A O 1
ATOM 2342 N N . VAL A 1 309 ? 5.375 -15.821 6.176 1.00 95.00 309 VAL A N 1
ATOM 2343 C CA . VAL A 1 309 ? 5.654 -14.800 7.193 1.00 95.00 309 VAL A CA 1
ATOM 2344 C C . VAL A 1 309 ? 5.613 -15.396 8.597 1.00 95.00 309 VAL A C 1
ATOM 2346 O O . VAL A 1 309 ? 6.498 -15.109 9.399 1.00 95.00 309 VAL A O 1
ATOM 2349 N N . SER A 1 310 ? 4.639 -16.260 8.900 1.00 96.19 310 SER A N 1
ATOM 2350 C CA . SER A 1 310 ? 4.538 -16.874 10.231 1.00 96.19 310 SER A CA 1
ATOM 2351 C C . SER A 1 310 ? 5.697 -17.818 10.526 1.00 96.19 310 SER A C 1
ATOM 2353 O O . SER A 1 310 ? 6.219 -17.797 11.635 1.00 96.19 310 SER A O 1
ATOM 2355 N N . VAL A 1 311 ? 6.134 -18.624 9.554 1.00 97.25 311 VAL A N 1
ATOM 2356 C CA . VAL A 1 311 ? 7.288 -19.522 9.722 1.00 97.25 311 VAL A CA 1
ATOM 2357 C C . VAL A 1 311 ? 8.559 -18.715 9.969 1.00 97.25 311 VAL A C 1
ATOM 2359 O O . VAL A 1 311 ? 9.271 -18.990 10.934 1.00 97.25 311 VAL A O 1
ATOM 2362 N N . ILE A 1 312 ? 8.813 -17.684 9.156 1.00 96.06 312 ILE A N 1
ATOM 2363 C CA . ILE A 1 312 ? 9.968 -16.796 9.339 1.00 96.06 312 ILE A CA 1
ATOM 2364 C C . ILE A 1 312 ? 9.916 -16.140 10.725 1.00 96.06 312 ILE A C 1
ATOM 2366 O O . ILE A 1 312 ? 10.902 -16.188 11.458 1.00 96.06 312 ILE A O 1
ATOM 2370 N N . ALA A 1 313 ? 8.765 -15.584 11.117 1.00 94.31 313 ALA A N 1
ATOM 2371 C CA . ALA A 1 313 ? 8.601 -14.927 12.410 1.00 94.31 313 ALA A CA 1
ATOM 2372 C C . ALA A 1 313 ? 8.842 -15.891 13.583 1.00 94.31 313 ALA A C 1
ATOM 2374 O O . ALA A 1 313 ? 9.570 -15.547 14.507 1.00 94.31 313 ALA A O 1
ATOM 2375 N N . LEU A 1 314 ? 8.290 -17.108 13.541 1.00 95.62 314 LEU A N 1
ATOM 2376 C CA . LEU A 1 314 ? 8.473 -18.112 14.596 1.00 95.62 314 LEU A CA 1
ATOM 2377 C C . LEU A 1 314 ? 9.941 -18.539 14.753 1.00 95.62 314 LEU A C 1
ATOM 2379 O O . LEU A 1 314 ? 10.393 -18.739 15.879 1.00 95.62 314 LEU A O 1
ATOM 2383 N N . ILE A 1 315 ? 10.687 -18.656 13.651 1.00 96.38 315 ILE A N 1
ATOM 2384 C CA . ILE A 1 315 ? 12.115 -19.005 13.681 1.00 96.38 315 ILE A CA 1
ATOM 2385 C C . ILE A 1 315 ? 12.931 -17.838 14.244 1.00 96.38 315 ILE A C 1
ATOM 2387 O O . ILE A 1 315 ? 13.657 -18.011 15.225 1.00 96.38 315 ILE A O 1
ATOM 2391 N N . VAL A 1 316 ? 12.780 -16.645 13.663 1.00 95.12 316 VAL A N 1
ATOM 2392 C CA . VAL A 1 316 ? 13.549 -15.445 14.035 1.00 95.12 316 VAL A CA 1
ATOM 2393 C C . VAL A 1 316 ? 13.268 -15.015 15.479 1.00 95.12 316 VAL A C 1
ATOM 2395 O O . VAL A 1 316 ? 14.182 -14.599 16.186 1.00 95.12 316 VAL A O 1
ATOM 2398 N N . LEU A 1 317 ? 12.024 -15.151 15.949 1.00 94.75 317 LEU A N 1
ATOM 2399 C CA . LEU A 1 317 ? 11.611 -14.760 17.302 1.00 94.75 317 LEU A CA 1
ATOM 2400 C C . LEU A 1 317 ? 11.773 -15.876 18.342 1.00 94.75 317 LEU A C 1
ATOM 2402 O O . LEU A 1 317 ? 11.486 -15.651 19.519 1.00 94.75 317 LEU A O 1
ATOM 2406 N N . SER A 1 318 ? 12.261 -17.060 17.960 1.00 95.50 318 SER A N 1
ATOM 2407 C CA . SER A 1 318 ? 12.466 -18.169 18.900 1.00 95.50 318 SER A CA 1
ATOM 2408 C C . SER A 1 318 ? 13.358 -17.823 20.111 1.00 95.50 318 SER A C 1
ATOM 2410 O O . SER A 1 318 ? 13.002 -18.244 21.218 1.00 95.50 318 SER A O 1
ATOM 2412 N N . PRO A 1 319 ? 14.424 -16.990 20.006 1.00 95.75 319 PRO A N 1
ATOM 2413 C CA . PRO A 1 319 ? 15.190 -16.574 21.184 1.00 95.75 319 PRO A CA 1
ATOM 2414 C C . PRO A 1 319 ? 14.365 -15.686 22.123 1.00 95.75 319 PRO A C 1
ATOM 2416 O O . PRO A 1 319 ? 14.421 -15.845 23.342 1.00 95.75 319 PRO A O 1
ATOM 2419 N N . VAL A 1 320 ? 13.544 -14.790 21.560 1.00 94.69 320 VAL A N 1
ATOM 2420 C CA . VAL A 1 320 ? 12.636 -13.925 22.330 1.00 94.69 320 VAL A CA 1
ATOM 2421 C C . VAL A 1 320 ? 11.621 -14.781 23.083 1.00 94.69 320 VAL A C 1
ATOM 2423 O O . VAL A 1 320 ? 11.395 -14.559 24.268 1.00 94.69 320 VAL A O 1
ATOM 2426 N N . PHE A 1 321 ? 11.069 -15.815 22.440 1.00 94.38 321 PHE A N 1
ATOM 2427 C CA . PHE A 1 321 ? 10.116 -16.722 23.083 1.00 94.38 321 PHE A CA 1
ATOM 2428 C C . PHE A 1 321 ? 10.721 -17.444 24.281 1.00 94.38 321 PHE A C 1
ATOM 2430 O O . PHE A 1 321 ? 10.064 -17.551 25.317 1.00 94.38 321 PHE A O 1
ATOM 2437 N N . LEU A 1 322 ? 11.967 -17.905 24.161 1.00 95.31 322 LEU A N 1
ATOM 2438 C CA . LEU A 1 322 ? 12.670 -18.570 25.252 1.00 95.31 322 LEU A CA 1
ATOM 2439 C C . LEU A 1 322 ? 12.899 -17.620 26.436 1.00 95.31 322 LEU A C 1
ATOM 2441 O O . LEU A 1 322 ? 12.588 -17.971 27.575 1.00 95.31 322 LEU A O 1
ATOM 2445 N N . ILE A 1 323 ? 13.383 -16.401 26.174 1.00 95.06 323 ILE A N 1
ATOM 2446 C CA . ILE A 1 323 ? 13.618 -15.389 27.215 1.00 95.06 323 ILE A CA 1
ATOM 2447 C C . ILE A 1 323 ? 12.302 -15.028 27.913 1.00 95.06 323 ILE A C 1
ATOM 2449 O O . ILE A 1 323 ? 12.221 -15.075 29.142 1.00 95.06 323 ILE A O 1
ATOM 2453 N N . THR A 1 324 ? 11.249 -14.726 27.150 1.00 93.88 324 THR A N 1
ATOM 2454 C CA . THR A 1 324 ? 9.927 -14.400 27.699 1.00 93.88 324 THR A CA 1
ATOM 2455 C C . THR A 1 324 ? 9.354 -15.557 28.519 1.00 93.88 324 THR A C 1
ATOM 2457 O O . THR A 1 324 ? 8.808 -15.326 29.598 1.00 93.88 324 THR A O 1
ATOM 2460 N N . ALA A 1 325 ? 9.524 -16.804 28.069 1.00 94.06 325 ALA A N 1
ATOM 2461 C CA . ALA A 1 325 ? 9.087 -17.984 28.810 1.00 94.06 325 ALA A CA 1
ATOM 2462 C C . ALA A 1 325 ? 9.775 -18.105 30.179 1.00 94.06 325 ALA A C 1
ATOM 2464 O O . ALA A 1 325 ? 9.099 -18.357 31.180 1.00 94.06 325 ALA A O 1
ATOM 2465 N N . ILE A 1 326 ? 11.093 -17.882 30.237 1.00 94.50 326 ILE A N 1
ATOM 2466 C CA . ILE A 1 326 ? 11.868 -17.900 31.487 1.00 94.50 326 ILE A CA 1
ATOM 2467 C C . ILE A 1 326 ? 11.410 -16.775 32.420 1.00 94.50 326 ILE A C 1
ATOM 2469 O O . ILE A 1 326 ? 11.187 -17.022 33.604 1.00 94.50 326 ILE A O 1
ATOM 2473 N N . LEU A 1 327 ? 11.241 -15.558 31.897 1.00 93.31 327 LEU A N 1
ATOM 2474 C CA . LEU A 1 327 ? 10.798 -14.396 32.670 1.00 93.31 327 LEU A CA 1
ATOM 2475 C C . LEU A 1 327 ? 9.428 -14.639 33.319 1.00 93.31 327 LEU A C 1
ATOM 2477 O O . LEU A 1 327 ? 9.298 -14.507 34.533 1.00 93.31 327 LEU A O 1
ATOM 2481 N N . ILE A 1 328 ? 8.442 -15.094 32.540 1.00 91.25 328 ILE A N 1
ATOM 2482 C CA . ILE A 1 328 ? 7.098 -15.411 33.049 1.00 91.25 328 ILE A CA 1
ATOM 2483 C C . ILE A 1 328 ? 7.152 -16.522 34.103 1.00 91.25 328 ILE A C 1
ATOM 2485 O O . ILE A 1 328 ? 6.462 -16.449 35.119 1.00 91.25 328 ILE A O 1
ATOM 2489 N N . LYS A 1 329 ? 7.974 -17.557 33.887 1.00 91.69 329 LYS A N 1
ATOM 2490 C CA . LYS A 1 329 ? 8.117 -18.659 34.848 1.00 91.69 329 LYS A CA 1
ATOM 2491 C C . LYS A 1 329 ? 8.773 -18.228 36.155 1.00 91.69 329 LYS A C 1
ATOM 2493 O O . LYS A 1 329 ? 8.397 -18.746 37.200 1.00 91.69 329 LYS A O 1
ATOM 2498 N N . ARG A 1 330 ? 9.712 -17.283 36.113 1.00 91.38 330 ARG A N 1
ATOM 2499 C CA . ARG A 1 330 ? 10.373 -16.751 37.312 1.00 91.38 330 ARG A CA 1
ATOM 2500 C C . ARG A 1 330 ? 9.481 -15.832 38.144 1.00 91.38 330 ARG A C 1
ATOM 2502 O O . ARG A 1 330 ? 9.736 -15.710 39.335 1.00 91.38 330 ARG A O 1
ATOM 2509 N N . GLU A 1 331 ? 8.474 -15.194 37.548 1.00 87.38 331 GLU A N 1
ATOM 2510 C CA . GLU A 1 331 ? 7.616 -14.244 38.271 1.00 87.38 331 GLU A CA 1
ATOM 2511 C C . GLU A 1 331 ? 6.630 -14.937 39.221 1.00 87.38 331 GLU A C 1
ATOM 2513 O O . GLU A 1 331 ? 6.547 -14.565 40.386 1.00 87.38 331 GLU A O 1
ATOM 2518 N N . ASP A 1 332 ? 5.898 -15.951 38.753 1.00 82.75 332 ASP A N 1
ATOM 2519 C CA . ASP A 1 332 ? 4.870 -16.624 39.567 1.00 82.75 332 ASP A CA 1
ATOM 2520 C C . ASP A 1 332 ? 4.699 -18.127 39.248 1.00 82.75 332 ASP A C 1
ATOM 2522 O O . ASP A 1 332 ? 3.712 -18.746 39.642 1.00 82.75 332 ASP A O 1
ATOM 2526 N N . SER A 1 333 ? 5.643 -18.733 38.512 1.00 85.56 333 SER A N 1
ATOM 2527 C CA . SER A 1 333 ? 5.639 -20.151 38.095 1.00 85.56 333 SER A CA 1
ATOM 2528 C C . SER A 1 333 ? 4.438 -20.624 37.260 1.00 85.56 333 SER A C 1
ATOM 2530 O O . SER A 1 333 ? 4.381 -21.797 36.868 1.00 85.56 333 SER A O 1
ATOM 2532 N N . GLY A 1 334 ? 3.509 -19.739 36.894 1.00 83.31 334 GLY A N 1
ATOM 2533 C CA . GLY A 1 334 ? 2.321 -20.097 36.122 1.00 83.31 334 GLY A CA 1
ATOM 2534 C C . GLY A 1 334 ? 2.603 -20.462 34.651 1.00 83.31 334 GLY A C 1
ATOM 2535 O O . GLY A 1 334 ? 3.758 -20.555 34.212 1.00 83.31 334 GLY A O 1
ATOM 2536 N N . PRO A 1 335 ? 1.558 -20.745 33.854 1.00 91.50 335 PRO A N 1
ATOM 2537 C CA . PRO A 1 335 ? 1.710 -21.153 32.458 1.00 91.50 335 PRO A CA 1
ATOM 2538 C C . PRO A 1 335 ? 2.284 -20.022 31.592 1.00 91.50 335 PRO A C 1
ATOM 2540 O O . PRO A 1 335 ? 1.920 -18.860 31.739 1.00 91.50 335 PRO A O 1
ATOM 2543 N N . VAL A 1 336 ? 3.174 -20.351 30.653 1.00 93.31 336 VAL A N 1
ATOM 2544 C CA . VAL A 1 336 ? 3.786 -19.345 29.761 1.00 93.31 336 VAL A CA 1
ATOM 2545 C C . VAL A 1 336 ? 2.783 -18.840 28.724 1.00 93.31 336 VAL A C 1
ATOM 2547 O O . VAL A 1 336 ? 2.691 -17.639 28.476 1.00 93.31 336 VAL A O 1
ATOM 2550 N N . ILE A 1 337 ? 2.021 -19.763 28.133 1.00 94.00 337 ILE A N 1
ATOM 2551 C CA . ILE A 1 337 ? 1.047 -19.466 27.085 1.00 94.00 337 ILE A CA 1
ATOM 2552 C C . ILE A 1 337 ? -0.343 -19.343 27.700 1.00 94.00 337 ILE A C 1
ATOM 2554 O O . ILE A 1 337 ? -0.858 -20.288 28.297 1.00 94.00 337 ILE A O 1
ATOM 2558 N N . PHE A 1 338 ? -0.951 -18.181 27.501 1.00 92.19 338 PHE A N 1
ATOM 2559 C CA . PHE A 1 338 ? -2.358 -17.924 27.749 1.00 92.19 338 PHE A CA 1
ATOM 2560 C C . PHE A 1 338 ? -3.174 -18.258 26.494 1.00 92.19 338 PHE A C 1
ATOM 2562 O O . PHE A 1 338 ? -2.757 -17.976 25.365 1.00 92.19 338 PHE A O 1
ATOM 2569 N N . ARG A 1 339 ? -4.337 -18.878 26.697 1.00 93.19 339 ARG A N 1
ATOM 2570 C CA . ARG A 1 339 ? -5.258 -19.295 25.637 1.00 93.19 339 ARG A CA 1
ATOM 2571 C C . ARG A 1 339 ? -6.615 -18.667 25.889 1.00 93.19 339 ARG A C 1
ATOM 2573 O O . ARG A 1 339 ? -7.113 -18.752 27.003 1.00 93.19 339 ARG A O 1
ATOM 2580 N N . GLN A 1 340 ? -7.214 -18.093 24.852 1.00 91.56 340 GLN A N 1
ATOM 2581 C CA . GLN A 1 340 ? -8.532 -17.472 24.953 1.00 91.56 340 GLN A CA 1
ATOM 2582 C C . GLN A 1 340 ? -9.365 -17.764 23.709 1.00 91.56 340 GLN A C 1
ATOM 2584 O O . GLN A 1 340 ? -8.832 -17.772 22.598 1.00 91.56 340 GLN A O 1
ATOM 2589 N N . GLN A 1 341 ? -10.663 -17.999 23.898 1.00 94.31 341 GLN A N 1
ATOM 2590 C CA . GLN A 1 341 ? -11.609 -18.171 22.799 1.00 94.31 341 GLN A CA 1
ATOM 2591 C C . GLN A 1 341 ? -11.952 -16.821 22.170 1.00 94.31 341 GLN A C 1
ATOM 2593 O O . GLN A 1 341 ? -12.230 -15.844 22.866 1.00 94.31 341 GLN A O 1
ATOM 2598 N N . ARG A 1 342 ? -11.929 -16.775 20.843 1.00 95.31 342 ARG A N 1
ATOM 2599 C CA . ARG A 1 342 ? -12.278 -15.619 20.017 1.00 95.31 342 ARG A CA 1
ATOM 2600 C C . ARG A 1 342 ? -13.165 -16.070 18.870 1.00 95.31 342 ARG A C 1
ATOM 2602 O O . ARG A 1 342 ? -13.209 -17.249 18.542 1.00 95.31 342 ARG A O 1
ATOM 2609 N N . VAL A 1 343 ? -13.856 -15.121 18.261 1.00 95.19 343 VAL A N 1
ATOM 2610 C CA . VAL A 1 343 ? -14.680 -15.357 17.078 1.00 95.19 343 VAL A CA 1
ATOM 2611 C C . VAL A 1 343 ? -13.852 -15.077 15.829 1.00 95.19 343 VAL A C 1
ATOM 2613 O O . VAL A 1 343 ? -13.228 -14.020 15.709 1.00 95.19 343 VAL A O 1
ATOM 2616 N N . GLY A 1 344 ? -13.810 -16.054 14.932 1.00 93.06 344 GLY A N 1
ATOM 2617 C CA . GLY A 1 344 ? -13.052 -16.040 13.693 1.00 93.06 344 GLY A CA 1
ATOM 2618 C C . GLY A 1 344 ? -13.930 -15.837 12.464 1.00 93.06 344 GLY A C 1
ATOM 2619 O O . GLY A 1 344 ? -14.997 -15.222 12.514 1.00 93.06 344 GLY A O 1
ATOM 2620 N N . GLN A 1 345 ? -13.443 -16.353 11.337 1.00 91.94 345 GLN A N 1
ATOM 2621 C CA . GLN A 1 345 ? -14.141 -16.263 10.061 1.00 91.94 345 GLN A CA 1
ATOM 2622 C C . GLN A 1 345 ? -15.505 -16.968 10.134 1.00 91.94 345 GLN A C 1
ATOM 2624 O O . GLN A 1 345 ? -15.618 -18.044 10.711 1.00 91.94 345 GLN A O 1
ATOM 2629 N N . ASN A 1 346 ? -16.528 -16.358 9.539 1.00 89.69 346 ASN A N 1
ATOM 2630 C CA . ASN A 1 346 ? -17.922 -16.804 9.524 1.00 89.69 346 ASN A CA 1
ATOM 2631 C C . ASN A 1 346 ? -18.553 -16.987 10.913 1.00 89.69 346 ASN A C 1
ATOM 2633 O O . ASN A 1 346 ? -19.581 -17.640 11.037 1.00 89.69 346 ASN A O 1
ATOM 2637 N N . GLY A 1 347 ? -17.968 -16.388 11.955 1.00 90.81 347 GLY A N 1
ATOM 2638 C CA . GLY A 1 347 ? -18.455 -16.544 13.324 1.00 90.81 347 GLY A CA 1
ATOM 2639 C C . GLY A 1 347 ? -17.912 -17.781 14.047 1.00 90.81 347 GLY A C 1
ATOM 2640 O O . GLY A 1 347 ? -18.271 -18.000 15.201 1.00 90.81 347 GLY A O 1
ATOM 2641 N N . GLU A 1 348 ? -17.028 -18.559 13.419 1.00 93.75 348 GLU A N 1
ATOM 2642 C CA . GLU A 1 348 ? -16.492 -19.787 14.008 1.00 93.75 348 GLU A CA 1
ATOM 2643 C C . GLU A 1 348 ? -15.550 -19.490 15.186 1.00 93.75 348 GLU A C 1
ATOM 2645 O O . GLU A 1 348 ? -14.626 -18.678 15.044 1.00 93.75 348 GLU A O 1
ATOM 2650 N N . PRO A 1 349 ? -15.732 -20.129 16.355 1.00 95.25 349 PRO A N 1
ATOM 2651 C CA . PRO A 1 349 ? -14.857 -19.924 17.497 1.00 95.25 349 PRO A CA 1
ATOM 2652 C C . PRO A 1 349 ? -13.466 -20.525 17.254 1.00 95.25 349 PRO A C 1
ATOM 2654 O O . PRO A 1 349 ? -13.311 -21.599 16.673 1.00 95.25 349 PRO A O 1
ATOM 2657 N N . PHE A 1 350 ? -12.427 -19.846 17.735 1.00 96.12 350 PHE A N 1
ATOM 2658 C CA . PHE A 1 350 ? -11.058 -20.346 17.699 1.00 96.12 350 PHE A CA 1
ATOM 2659 C C . PHE A 1 350 ? -10.232 -19.855 18.891 1.00 96.12 350 PHE A C 1
ATOM 2661 O O . PHE A 1 350 ? -10.499 -18.816 19.496 1.00 96.12 350 PHE A O 1
ATOM 2668 N N . THR A 1 351 ? -9.165 -20.592 19.197 1.00 95.81 351 THR A N 1
ATOM 2669 C CA . THR A 1 351 ? -8.279 -20.282 20.322 1.00 95.81 351 THR A CA 1
ATOM 2670 C C . THR A 1 351 ? -7.088 -19.439 19.875 1.00 95.81 351 THR A C 1
ATOM 2672 O O . THR A 1 351 ? -6.228 -19.918 19.129 1.00 95.81 351 THR A O 1
ATOM 2675 N N . ILE A 1 352 ? -6.981 -18.217 20.397 1.00 95.25 352 ILE A N 1
ATOM 2676 C CA . ILE A 1 352 ? -5.762 -17.409 20.275 1.00 95.25 352 ILE A CA 1
ATOM 2677 C C . ILE A 1 352 ? -4.702 -17.862 21.281 1.00 95.25 352 ILE A C 1
ATOM 2679 O O . ILE A 1 352 ? -5.021 -18.328 22.376 1.00 95.25 352 ILE A O 1
ATOM 2683 N N . HIS A 1 353 ? -3.433 -17.682 20.914 1.00 95.12 353 HIS A N 1
ATOM 2684 C CA . HIS A 1 353 ? -2.281 -17.947 21.775 1.00 95.12 353 HIS A CA 1
ATOM 2685 C C . HIS A 1 353 ? -1.563 -16.629 22.061 1.00 95.12 353 HIS A C 1
ATOM 2687 O O . HIS A 1 353 ? -1.183 -15.926 21.128 1.00 95.12 353 HIS A O 1
ATOM 2693 N N . LYS A 1 354 ? -1.367 -16.305 23.339 1.00 94.06 354 LYS A N 1
ATOM 2694 C CA . LYS A 1 354 ? -0.596 -15.142 23.799 1.00 94.06 354 LYS A CA 1
ATOM 2695 C C . LYS A 1 354 ? 0.392 -15.568 24.876 1.00 94.06 354 LYS A C 1
ATOM 2697 O O . LYS A 1 354 ? 0.198 -16.610 25.504 1.00 94.06 354 LYS A O 1
ATOM 2702 N N . PHE A 1 355 ? 1.419 -14.771 25.138 1.00 94.62 355 PHE A N 1
ATOM 2703 C CA . PHE A 1 355 ? 2.126 -14.913 26.406 1.00 94.62 355 PHE A CA 1
ATOM 2704 C C . PHE A 1 355 ? 1.245 -14.405 27.538 1.00 94.62 355 PHE A C 1
ATOM 2706 O O . PHE A 1 355 ? 0.481 -13.451 27.387 1.00 94.62 355 PHE A O 1
ATOM 2713 N N . ARG A 1 356 ? 1.338 -15.058 28.690 1.00 92.75 356 ARG A N 1
ATOM 2714 C CA . ARG A 1 356 ? 0.605 -14.621 29.868 1.00 92.75 356 ARG A CA 1
ATOM 2715 C C . ARG A 1 356 ? 1.207 -13.319 30.398 1.00 92.75 356 ARG A C 1
ATOM 2717 O O . ARG A 1 356 ? 2.354 -13.290 30.826 1.00 92.75 356 ARG A O 1
ATOM 2724 N N . SER A 1 357 ? 0.399 -12.264 30.399 1.00 88.88 357 SER A N 1
ATOM 2725 C CA . SER A 1 357 ? 0.747 -10.939 30.931 1.00 88.88 357 SER A CA 1
ATOM 2726 C C . SER A 1 357 ? -0.022 -10.580 32.213 1.00 88.88 357 SER A C 1
ATOM 2728 O O . SER A 1 357 ? 0.056 -9.456 32.706 1.00 88.88 357 SER A O 1
ATOM 2730 N N . MET A 1 358 ? -0.848 -11.501 32.708 1.00 88.31 358 MET A N 1
ATOM 2731 C CA . MET A 1 358 ? -1.755 -11.301 33.835 1.00 88.31 358 MET A CA 1
ATOM 2732 C C . MET A 1 358 ? -1.636 -12.454 34.832 1.00 88.31 358 MET A C 1
ATOM 2734 O O . MET A 1 358 ? -1.244 -13.564 34.468 1.00 88.31 358 MET A O 1
ATOM 2738 N N . SER A 1 359 ? -2.007 -12.189 36.084 1.00 83.38 359 SER A N 1
ATOM 2739 C CA . SER A 1 359 ? -2.087 -13.213 37.131 1.00 83.38 359 SER A CA 1
ATOM 2740 C C . SER A 1 359 ? -3.032 -14.358 36.735 1.00 83.38 359 SER A C 1
ATOM 2742 O O . SER A 1 359 ? -3.974 -14.171 35.966 1.00 83.38 359 SER A O 1
ATOM 2744 N N . VAL A 1 360 ? -2.798 -15.559 37.275 1.00 81.19 360 VAL A N 1
ATOM 2745 C CA . VAL A 1 360 ? -3.557 -16.779 36.918 1.00 81.19 360 VAL A CA 1
ATOM 2746 C C . VAL A 1 360 ? -5.075 -16.609 37.105 1.00 81.19 360 VAL A C 1
ATOM 2748 O O . VAL A 1 360 ? -5.853 -17.113 36.303 1.00 81.19 360 VAL A O 1
ATOM 2751 N N . ASN A 1 361 ? -5.497 -15.819 38.097 1.00 79.06 361 ASN A N 1
ATOM 2752 C CA . ASN A 1 361 ? -6.907 -15.588 38.440 1.00 79.06 361 ASN A CA 1
ATOM 2753 C C . ASN A 1 361 ? -7.477 -14.286 37.839 1.00 79.06 361 ASN A C 1
ATOM 2755 O O . ASN A 1 361 ? -8.398 -13.689 38.393 1.00 79.06 361 ASN A O 1
ATOM 2759 N N . ALA A 1 362 ? -6.905 -13.784 36.744 1.00 77.62 362 ALA A N 1
ATOM 2760 C CA . ALA A 1 362 ? -7.332 -12.526 36.132 1.00 77.62 362 ALA A CA 1
ATOM 2761 C C . ALA A 1 362 ? -8.712 -12.606 35.456 1.00 77.62 362 ALA A C 1
ATOM 2763 O O . ALA A 1 362 ? -9.476 -11.635 35.474 1.00 77.62 362 ALA A O 1
ATOM 2764 N N . GLU A 1 363 ? -9.041 -13.744 34.845 1.00 74.38 363 GLU A N 1
ATOM 2765 C CA . GLU A 1 363 ? -10.259 -13.876 34.039 1.00 74.38 363 GLU A CA 1
ATOM 2766 C C . GLU A 1 363 ? -11.523 -13.906 34.912 1.00 74.38 363 GLU A C 1
ATOM 2768 O O . GLU A 1 363 ? -12.515 -13.278 34.557 1.00 74.38 363 GLU A O 1
ATOM 2773 N N . SER A 1 364 ? -11.459 -14.475 36.122 1.00 75.69 364 SER A N 1
ATOM 2774 C CA . SER A 1 364 ? -12.582 -14.478 37.077 1.00 75.69 364 SER A CA 1
ATOM 2775 C C . SER A 1 364 ? -12.966 -13.087 37.596 1.00 75.69 364 SER A C 1
ATOM 2777 O O . SER A 1 364 ? -14.067 -12.900 38.104 1.00 75.69 364 SER A O 1
ATOM 2779 N N . LYS A 1 365 ? -12.086 -12.091 37.443 1.00 76.25 365 LYS A N 1
ATOM 2780 C CA . LYS A 1 365 ? -12.326 -10.705 37.868 1.00 76.25 365 LYS A CA 1
ATOM 2781 C C . LYS A 1 365 ? -12.911 -9.824 36.759 1.00 76.25 365 LYS A C 1
ATOM 2783 O O . LYS A 1 365 ? -13.269 -8.687 37.035 1.00 76.25 365 LYS A O 1
ATOM 2788 N N . ILE A 1 366 ? -12.987 -10.305 35.509 1.00 78.50 366 ILE A N 1
ATOM 2789 C CA . ILE A 1 366 ? -13.303 -9.438 34.362 1.00 78.50 366 ILE A CA 1
ATOM 2790 C C . ILE A 1 366 ? -14.752 -8.959 34.335 1.00 78.50 366 ILE A C 1
ATOM 2792 O O . ILE A 1 366 ? -14.977 -7.814 33.973 1.00 78.50 366 ILE A O 1
ATOM 2796 N N . GLN A 1 367 ? -15.710 -9.819 34.692 1.00 74.62 367 GLN A N 1
ATOM 2797 C CA . GLN A 1 367 ? -17.128 -9.479 34.579 1.00 74.62 367 GLN A CA 1
ATOM 2798 C C . GLN A 1 367 ? -17.483 -8.352 35.545 1.00 74.62 367 GLN A C 1
ATOM 2800 O O . GLN A 1 367 ? -17.976 -7.319 35.118 1.00 74.62 367 GLN A O 1
ATOM 2805 N N . LYS A 1 368 ? -17.062 -8.496 36.806 1.00 77.62 368 LYS A N 1
ATOM 2806 C CA . LYS A 1 368 ? -17.227 -7.464 37.828 1.00 77.62 368 LYS A CA 1
ATOM 2807 C C . LYS A 1 368 ? -16.640 -6.113 37.398 1.00 77.62 368 LYS A C 1
ATOM 2809 O O . LYS A 1 368 ? -17.280 -5.094 37.573 1.00 77.62 368 LYS A O 1
ATOM 2814 N N . LEU A 1 369 ? -15.458 -6.110 36.776 1.00 78.19 369 LEU A N 1
ATOM 2815 C CA . LEU A 1 369 ? -14.826 -4.876 36.293 1.00 78.19 369 LEU A CA 1
ATOM 2816 C C . LEU A 1 369 ? -15.581 -4.214 35.131 1.00 78.19 369 LEU A C 1
ATOM 2818 O O . LEU A 1 369 ? -15.534 -2.996 35.010 1.00 78.19 369 LEU A O 1
ATOM 2822 N N . ILE A 1 370 ? -16.232 -4.998 34.267 1.00 74.88 370 ILE A N 1
ATOM 2823 C CA . ILE A 1 370 ? -17.073 -4.464 33.185 1.00 74.88 370 ILE A CA 1
ATOM 2824 C C . ILE A 1 370 ? -18.340 -3.851 33.780 1.00 74.88 370 ILE A C 1
ATOM 2826 O O . ILE A 1 370 ? -18.709 -2.737 33.415 1.00 74.88 370 ILE A O 1
ATOM 2830 N N . ASP A 1 371 ? -18.969 -4.559 34.717 1.00 77.44 371 ASP A N 1
ATOM 2831 C CA . ASP A 1 371 ? -20.183 -4.103 35.393 1.00 77.44 371 ASP A CA 1
ATOM 2832 C C . ASP A 1 371 ? -19.911 -2.799 36.171 1.00 77.44 371 ASP A C 1
ATOM 2834 O O . ASP A 1 371 ? -20.645 -1.823 36.020 1.00 77.44 371 ASP A O 1
ATOM 2838 N N . ASP A 1 372 ? -18.790 -2.736 36.901 1.00 75.56 372 ASP A N 1
ATOM 2839 C CA . ASP A 1 372 ? -18.345 -1.558 37.660 1.00 75.56 372 ASP A CA 1
ATOM 2840 C C . ASP A 1 372 ? -18.035 -0.339 36.756 1.00 75.56 372 ASP A C 1
ATOM 2842 O O . ASP A 1 372 ? -18.035 0.798 37.225 1.00 75.56 372 ASP A O 1
ATOM 2846 N N . ALA A 1 373 ? -17.783 -0.553 35.459 1.00 68.50 373 ALA A N 1
ATOM 2847 C CA . ALA A 1 373 ? -17.419 0.480 34.485 1.00 68.50 373 ALA A CA 1
ATOM 2848 C C . ALA A 1 373 ? -18.555 0.863 33.515 1.00 68.50 373 ALA A C 1
ATOM 2850 O O . ALA A 1 373 ? -18.306 1.506 32.495 1.00 68.50 373 ALA A O 1
ATOM 2851 N N . GLY A 1 374 ? -19.797 0.469 33.812 1.00 70.38 374 GLY A N 1
ATOM 2852 C CA . GLY A 1 374 ? -20.976 0.847 33.024 1.00 70.38 374 GLY A CA 1
ATOM 2853 C C . GLY A 1 374 ? -21.468 -0.208 32.028 1.00 70.38 374 GLY A C 1
ATOM 2854 O O . GLY A 1 374 ? -22.343 0.091 31.222 1.00 70.38 374 GLY A O 1
ATOM 2855 N N . GLY A 1 375 ? -20.950 -1.442 32.074 1.00 69.75 375 GLY A N 1
ATOM 2856 C CA . GLY A 1 375 ? -21.568 -2.614 31.437 1.00 69.75 375 GLY A CA 1
ATOM 2857 C C . GLY A 1 375 ? -21.294 -2.820 29.941 1.00 69.75 375 GLY A C 1
ATOM 2858 O O . GLY A 1 375 ? -21.692 -3.848 29.394 1.00 69.75 375 GLY A O 1
ATOM 2859 N N . HIS A 1 376 ? -20.596 -1.903 29.266 1.00 67.50 376 HIS A N 1
ATOM 2860 C CA . HIS A 1 376 ? -20.248 -2.060 27.850 1.00 67.50 376 HIS A CA 1
ATOM 2861 C C . HIS A 1 376 ? -19.033 -2.978 27.671 1.00 67.50 376 HIS A C 1
ATOM 2863 O O . HIS A 1 376 ? -17.917 -2.652 28.081 1.00 67.50 376 HIS A O 1
ATOM 2869 N N . ALA A 1 377 ? -19.240 -4.145 27.051 1.00 65.88 377 ALA A N 1
ATOM 2870 C CA . ALA A 1 377 ? -18.178 -5.132 26.869 1.00 65.88 377 ALA A CA 1
ATOM 2871 C C . ALA A 1 377 ? -17.311 -4.851 25.634 1.00 65.88 377 ALA A C 1
ATOM 2873 O O . ALA A 1 377 ? -16.131 -5.225 25.617 1.00 65.88 377 ALA A O 1
ATOM 2874 N N . LEU A 1 378 ? -17.886 -4.223 24.606 1.00 65.56 378 LEU A N 1
ATOM 2875 C CA . LEU A 1 378 ? -17.192 -3.867 23.375 1.00 65.56 378 LEU A CA 1
ATOM 2876 C C . LEU A 1 378 ? -16.151 -2.767 23.632 1.00 65.56 378 LEU A C 1
ATOM 2878 O O . LEU A 1 378 ? -16.475 -1.689 24.114 1.00 65.56 378 LEU A O 1
ATOM 2882 N N . PHE A 1 379 ? -14.885 -3.053 23.304 1.00 64.38 379 PHE A N 1
ATOM 2883 C CA . PHE A 1 379 ? -13.736 -2.155 23.527 1.00 64.38 379 PHE A CA 1
ATOM 2884 C C . PHE A 1 379 ? -13.430 -1.806 24.994 1.00 64.38 379 PHE A C 1
ATOM 2886 O O . PHE A 1 379 ? -12.689 -0.860 25.255 1.00 64.38 379 PHE A O 1
ATOM 2893 N N . PHE A 1 380 ? -13.907 -2.605 25.954 1.00 72.38 380 PHE A N 1
ATOM 2894 C CA . PHE A 1 380 ? -13.614 -2.392 27.372 1.00 72.38 380 PHE A CA 1
ATOM 2895 C C . PHE A 1 380 ? -12.098 -2.340 27.664 1.00 72.38 380 PHE A C 1
ATOM 2897 O O . PHE A 1 380 ? -11.367 -3.313 27.425 1.00 72.38 380 PHE A O 1
ATOM 2904 N N . LYS A 1 381 ? -11.630 -1.215 28.222 1.00 68.44 381 LYS A N 1
ATOM 2905 C CA . LYS A 1 381 ? -10.239 -0.962 28.635 1.00 68.44 381 LYS A CA 1
ATOM 2906 C C . LYS A 1 381 ? -10.236 -0.309 30.023 1.00 68.44 381 LYS A C 1
ATOM 2908 O O . LYS A 1 381 ? -11.104 0.495 30.334 1.00 68.44 381 LYS A O 1
ATOM 2913 N N . LEU A 1 382 ? -9.251 -0.666 30.845 1.00 69.75 382 LEU A N 1
ATOM 2914 C CA . LEU A 1 382 ? -8.942 0.002 32.112 1.00 69.75 382 LEU A CA 1
ATOM 2915 C C . LEU A 1 382 ? -7.569 0.659 31.977 1.00 69.75 382 LEU A C 1
ATOM 2917 O O . LEU A 1 382 ? -6.641 -0.001 31.503 1.00 69.75 382 LEU A O 1
ATOM 2921 N N . ASP A 1 383 ? -7.430 1.903 32.433 1.00 65.31 383 ASP A N 1
ATOM 2922 C CA . ASP A 1 383 ? -6.144 2.617 32.413 1.00 65.31 383 ASP A CA 1
ATOM 2923 C C . ASP A 1 383 ? -5.107 1.936 33.316 1.00 65.31 383 ASP A C 1
ATOM 2925 O O . ASP A 1 383 ? -3.951 1.760 32.940 1.00 65.31 383 ASP A O 1
ATOM 2929 N N . HIS A 1 384 ? -5.543 1.466 34.488 1.00 69.94 384 HIS A N 1
ATOM 2930 C CA . HIS A 1 384 ? -4.724 0.693 35.419 1.00 69.94 384 HIS A CA 1
ATOM 2931 C C . HIS A 1 384 ? -5.397 -0.644 35.711 1.00 69.94 384 HIS A C 1
ATOM 2933 O O . HIS A 1 384 ? -6.211 -0.760 36.623 1.00 69.94 384 HIS A O 1
ATOM 2939 N N . ASP A 1 385 ? -5.068 -1.669 34.923 1.00 78.12 385 ASP A N 1
ATOM 2940 C CA . ASP A 1 385 ? -5.620 -3.009 35.126 1.00 78.12 385 ASP A CA 1
ATOM 2941 C C . ASP A 1 385 ? -4.883 -3.733 36.277 1.00 78.12 385 ASP A C 1
ATOM 2943 O O . ASP A 1 385 ? -3.731 -4.154 36.101 1.00 78.12 385 ASP A O 1
ATOM 2947 N N . PRO A 1 386 ? -5.533 -3.949 37.442 1.00 78.19 386 PRO A N 1
ATOM 2948 C CA . PRO A 1 386 ? -4.897 -4.526 38.631 1.00 78.19 386 PRO A CA 1
ATOM 2949 C C . PRO A 1 386 ? -4.544 -6.012 38.466 1.00 78.19 386 PRO A C 1
ATOM 2951 O O . PRO A 1 386 ? -4.000 -6.637 39.375 1.00 78.19 386 PRO A O 1
ATOM 2954 N N . ARG A 1 387 ? -4.894 -6.621 37.327 1.00 85.19 387 ARG A N 1
ATOM 2955 C CA . ARG A 1 387 ? -4.644 -8.036 37.041 1.00 85.19 387 ARG A CA 1
ATOM 2956 C C . ARG A 1 387 ? -3.305 -8.275 36.348 1.00 85.19 387 ARG A C 1
ATOM 2958 O O . ARG A 1 387 ? -2.909 -9.438 36.229 1.00 85.19 387 ARG A O 1
ATOM 2965 N N . MET A 1 388 ? -2.645 -7.224 35.857 1.00 85.94 388 MET A N 1
ATOM 2966 C CA . MET A 1 388 ? -1.378 -7.316 35.126 1.00 85.94 388 MET A CA 1
ATOM 2967 C C . MET A 1 388 ? -0.200 -7.607 36.058 1.00 85.94 388 MET A C 1
ATOM 2969 O O . MET A 1 388 ? -0.133 -7.088 37.169 1.00 85.94 388 MET A O 1
ATOM 2973 N N . THR A 1 389 ? 0.743 -8.431 35.596 1.00 88.25 389 THR A N 1
ATOM 2974 C CA . THR A 1 389 ? 2.013 -8.654 36.310 1.00 88.25 389 THR A CA 1
ATOM 2975 C C . THR A 1 389 ? 3.053 -7.599 35.913 1.00 88.25 389 THR A C 1
ATOM 2977 O O . THR A 1 389 ? 2.850 -6.869 34.939 1.00 88.25 389 THR A O 1
ATOM 2980 N N . LYS A 1 390 ? 4.181 -7.494 36.633 1.00 87.75 390 LYS A N 1
ATOM 2981 C CA . LYS A 1 390 ? 5.220 -6.494 36.319 1.00 87.75 390 LYS A CA 1
ATOM 2982 C C . LYS A 1 390 ? 5.878 -6.804 34.979 1.00 87.75 390 LYS A C 1
ATOM 2984 O O . LYS A 1 390 ? 6.045 -5.912 34.151 1.00 87.75 390 LYS A O 1
ATOM 2989 N N . ILE A 1 391 ? 6.203 -8.076 34.741 1.00 89.62 391 ILE A N 1
ATOM 2990 C CA . ILE A 1 391 ? 6.730 -8.517 33.442 1.00 89.62 391 ILE A CA 1
ATOM 2991 C C . ILE A 1 391 ? 5.643 -8.380 32.376 1.00 89.62 391 ILE A C 1
ATOM 2993 O O . ILE A 1 391 ? 5.915 -7.899 31.279 1.00 89.62 391 ILE A O 1
ATOM 2997 N N . GLY A 1 392 ? 4.399 -8.721 32.713 1.00 87.69 392 GLY A N 1
ATOM 2998 C CA . GLY A 1 392 ? 3.247 -8.583 31.831 1.00 87.69 392 GLY A CA 1
ATOM 2999 C C . GLY A 1 392 ? 3.014 -7.160 31.327 1.00 87.69 392 GLY A C 1
ATOM 3000 O O . GLY A 1 392 ? 2.712 -6.988 30.146 1.00 87.69 392 GLY A O 1
ATOM 3001 N N . ALA A 1 393 ? 3.215 -6.148 32.175 1.00 86.44 393 ALA A N 1
ATOM 3002 C CA . ALA A 1 393 ? 3.145 -4.742 31.781 1.00 86.44 393 ALA A CA 1
ATOM 3003 C C . ALA A 1 393 ? 4.188 -4.405 30.701 1.00 86.44 393 ALA A C 1
ATOM 3005 O O . ALA A 1 393 ? 3.853 -3.799 29.683 1.00 86.44 393 ALA A O 1
ATOM 3006 N N . THR A 1 394 ? 5.430 -4.872 30.864 1.00 88.06 394 THR A N 1
ATOM 3007 C CA . THR A 1 394 ? 6.492 -4.703 29.860 1.00 88.06 394 THR A CA 1
ATOM 3008 C C . THR A 1 394 ? 6.172 -5.446 28.564 1.00 88.06 394 THR A C 1
ATOM 3010 O O . THR A 1 394 ? 6.310 -4.877 27.483 1.00 88.06 394 THR A O 1
ATOM 3013 N N . LEU A 1 395 ? 5.700 -6.696 28.647 1.00 88.81 395 LEU A N 1
ATOM 3014 C CA . LEU A 1 395 ? 5.335 -7.477 27.460 1.00 88.81 395 LEU A CA 1
ATOM 3015 C C . LEU A 1 395 ? 4.245 -6.779 26.645 1.00 88.81 395 LEU A C 1
ATOM 3017 O O . LEU A 1 395 ? 4.376 -6.678 25.430 1.00 88.81 395 LEU A O 1
ATOM 3021 N N . ARG A 1 396 ? 3.224 -6.241 27.316 1.00 86.25 396 ARG A N 1
ATOM 3022 C CA . ARG A 1 396 ? 2.133 -5.481 26.696 1.00 86.25 396 ARG A CA 1
ATOM 3023 C C . ARG A 1 396 ? 2.589 -4.161 26.091 1.00 86.25 396 ARG A C 1
ATOM 3025 O O . ARG A 1 396 ? 2.191 -3.841 24.971 1.00 86.25 396 ARG A O 1
ATOM 3032 N N . LYS A 1 397 ? 3.461 -3.426 26.790 1.00 82.69 397 LYS A N 1
ATOM 3033 C CA . LYS A 1 397 ? 4.033 -2.161 26.305 1.00 82.69 397 LYS A CA 1
ATOM 3034 C C . LYS A 1 397 ? 4.714 -2.332 24.946 1.00 82.69 397 LYS A C 1
ATOM 3036 O O . LYS A 1 397 ? 4.523 -1.501 24.064 1.00 82.69 397 LYS A O 1
ATOM 3041 N N . TYR A 1 398 ? 5.454 -3.426 24.773 1.00 83.69 398 TYR A N 1
ATOM 3042 C CA . TYR A 1 398 ? 6.153 -3.755 23.527 1.00 83.69 398 TYR A CA 1
ATOM 3043 C C . TYR A 1 398 ? 5.384 -4.734 22.623 1.00 83.69 398 TYR A C 1
ATOM 3045 O O . TYR A 1 398 ? 5.936 -5.205 21.631 1.00 83.69 398 TYR A O 1
ATOM 3053 N N . SER A 1 399 ? 4.131 -5.069 22.960 1.00 85.56 399 SER A N 1
ATOM 3054 C CA . SER A 1 399 ? 3.291 -6.054 22.251 1.00 85.56 399 SER A CA 1
ATOM 3055 C C . SER A 1 399 ? 3.955 -7.427 22.044 1.00 85.56 399 SER A C 1
ATOM 3057 O O . SER A 1 399 ? 3.605 -8.182 21.136 1.00 85.56 399 SER A O 1
ATOM 3059 N N . ILE A 1 400 ? 4.917 -7.774 22.903 1.00 89.81 400 ILE A N 1
ATOM 3060 C CA . ILE A 1 400 ? 5.614 -9.064 22.885 1.00 89.81 400 ILE A CA 1
ATOM 3061 C C . ILE A 1 400 ? 4.636 -10.181 23.261 1.00 89.81 400 ILE A C 1
ATOM 3063 O O . ILE A 1 400 ? 4.767 -11.306 22.780 1.00 89.81 400 ILE A O 1
ATOM 3067 N N . ASP A 1 401 ? 3.621 -9.879 24.076 1.00 91.81 401 ASP A N 1
ATOM 3068 C CA . ASP A 1 401 ? 2.607 -10.843 24.494 1.00 91.81 401 ASP A CA 1
ATOM 3069 C C . ASP A 1 401 ? 1.778 -11.408 23.336 1.00 91.81 401 ASP A C 1
ATOM 3071 O O . ASP A 1 401 ? 1.241 -12.512 23.443 1.00 91.81 401 ASP A O 1
ATOM 3075 N N . GLU A 1 402 ? 1.720 -10.709 22.206 1.00 92.25 402 GLU A N 1
ATOM 3076 C CA . GLU A 1 402 ? 0.953 -11.124 21.035 1.00 92.25 402 GLU A CA 1
ATOM 3077 C C . GLU A 1 402 ? 1.733 -12.002 20.054 1.00 92.25 402 GLU A C 1
ATOM 3079 O O . GLU A 1 402 ? 1.121 -12.649 19.206 1.00 92.25 402 GLU A O 1
ATOM 3084 N N . LEU A 1 403 ? 3.058 -12.106 20.183 1.00 93.50 403 LEU A N 1
ATOM 3085 C CA . LEU A 1 403 ? 3.883 -12.848 19.226 1.00 93.50 403 LEU A CA 1
ATOM 3086 C C . LEU A 1 403 ? 3.514 -14.342 19.077 1.00 93.50 403 LEU A C 1
ATOM 3088 O O . LEU A 1 403 ? 3.586 -14.852 17.955 1.00 93.50 403 LEU A O 1
ATOM 3092 N N . PRO A 1 404 ? 3.044 -15.070 20.115 1.00 95.62 404 PRO A N 1
ATOM 3093 C CA . PRO A 1 404 ? 2.571 -16.445 19.936 1.00 95.62 404 PRO A CA 1
ATOM 3094 C C . PRO A 1 404 ? 1.376 -16.584 18.974 1.00 95.62 404 PRO A C 1
ATOM 3096 O O . PRO A 1 404 ? 1.072 -17.692 18.526 1.00 95.62 404 PRO A O 1
ATOM 3099 N N . GLN A 1 405 ? 0.712 -15.489 18.588 1.00 96.50 405 GLN A N 1
ATOM 3100 C CA . GLN A 1 405 ? -0.356 -15.518 17.591 1.00 96.50 405 GLN A CA 1
ATOM 3101 C C . GLN A 1 405 ? 0.142 -15.945 16.201 1.00 96.50 405 GLN A C 1
ATOM 3103 O O . GLN A 1 405 ? -0.648 -16.523 15.457 1.00 96.50 405 GLN A O 1
ATOM 3108 N N . PHE A 1 406 ? 1.435 -15.804 15.867 1.00 96.75 406 PHE A N 1
ATOM 3109 C CA . PHE A 1 406 ? 1.993 -16.350 14.615 1.00 96.75 406 PHE A CA 1
ATOM 3110 C C . PHE A 1 406 ? 1.802 -17.870 14.497 1.00 96.75 406 PHE A C 1
ATOM 3112 O O . PHE A 1 406 ? 1.581 -18.390 13.406 1.00 96.75 406 PHE A O 1
ATOM 3119 N N . TRP A 1 407 ? 1.771 -18.596 15.620 1.00 96.56 407 TRP A N 1
ATOM 3120 C CA . TRP A 1 407 ? 1.397 -20.014 15.627 1.00 96.56 407 TRP A CA 1
ATOM 3121 C C . TRP A 1 407 ? -0.074 -20.233 15.248 1.00 96.56 407 TRP A C 1
ATOM 3123 O O . TRP A 1 407 ? -0.420 -21.179 14.541 1.00 96.56 407 TRP A O 1
ATOM 3133 N N . THR A 1 408 ? -0.954 -19.334 15.689 1.00 96.56 408 THR A N 1
ATOM 3134 C CA . THR A 1 408 ? -2.389 -19.365 15.364 1.00 96.56 408 THR A CA 1
ATOM 3135 C C . THR A 1 408 ? -2.626 -19.039 13.885 1.00 96.56 408 THR A C 1
ATOM 3137 O O . THR A 1 408 ? -3.482 -19.654 13.242 1.00 96.56 408 THR A O 1
ATOM 3140 N N . VAL A 1 409 ? -1.818 -18.138 13.313 1.00 97.12 409 VAL A N 1
ATOM 3141 C CA . VAL A 1 409 ? -1.789 -17.879 11.867 1.00 97.12 409 VAL A CA 1
ATOM 3142 C C . VAL A 1 409 ? -1.299 -19.106 11.107 1.00 97.12 409 VAL A C 1
ATOM 3144 O O . VAL A 1 409 ? -1.954 -19.537 10.159 1.00 97.12 409 VAL A O 1
ATOM 3147 N N . LEU A 1 410 ? -0.210 -19.745 11.544 1.00 96.38 410 LEU A N 1
ATOM 3148 C CA . LEU A 1 410 ? 0.306 -20.952 10.895 1.00 96.38 410 LEU A CA 1
ATOM 3149 C C . LEU A 1 410 ? -0.723 -22.095 10.894 1.00 96.38 410 LEU A C 1
ATOM 3151 O O . LEU A 1 410 ? -0.921 -22.723 9.857 1.00 96.38 410 LEU A O 1
ATOM 3155 N N . LYS A 1 411 ? -1.467 -22.290 11.991 1.00 95.44 411 LYS A N 1
ATOM 3156 C CA . LYS A 1 411 ? -2.601 -23.236 12.067 1.00 95.44 411 LYS A CA 1
ATOM 3157 C C . LYS A 1 411 ? -3.758 -22.903 11.123 1.00 95.44 411 LYS A C 1
ATOM 3159 O O . LYS A 1 411 ? -4.527 -23.785 10.760 1.00 95.44 411 LYS A O 1
ATOM 3164 N N . GLY A 1 412 ? -3.871 -21.645 10.704 1.00 94.31 412 GLY A N 1
ATOM 3165 C CA . GLY A 1 412 ? -4.858 -21.192 9.729 1.00 94.31 412 GLY A CA 1
ATOM 3166 C C . GLY A 1 412 ? -6.138 -20.614 10.324 1.00 94.31 412 GLY A C 1
ATOM 3167 O O . GLY A 1 412 ? -7.041 -20.307 9.548 1.00 94.31 412 GLY A O 1
ATOM 3168 N N . ASN A 1 413 ? -6.223 -20.423 11.644 1.00 94.62 413 ASN A N 1
ATOM 3169 C CA . ASN A 1 413 ? -7.372 -19.766 12.282 1.00 94.62 413 ASN A CA 1
ATOM 3170 C C . ASN A 1 413 ? -7.295 -18.230 12.203 1.00 94.62 413 ASN A C 1
ATOM 3172 O O . ASN A 1 413 ? -8.321 -17.559 12.251 1.00 94.62 413 ASN A O 1
ATOM 3176 N N . MET A 1 414 ? -6.088 -17.681 12.040 1.00 95.75 414 MET A N 1
ATOM 3177 C CA . MET A 1 414 ? -5.831 -16.250 11.848 1.00 95.75 414 MET A CA 1
ATOM 3178 C C . MET A 1 414 ? -5.062 -15.993 10.549 1.00 95.75 414 MET A C 1
ATOM 3180 O O . MET A 1 414 ? -4.533 -16.921 9.932 1.00 95.75 414 MET A O 1
ATOM 3184 N N . SER A 1 415 ? -4.987 -14.723 10.165 1.00 96.00 415 SER A N 1
ATOM 3185 C CA . SER A 1 415 ? -4.104 -14.196 9.125 1.00 96.00 415 SER A CA 1
ATOM 3186 C C . SER A 1 415 ? -3.073 -13.240 9.738 1.00 96.00 415 SER A C 1
ATOM 3188 O O . SER A 1 415 ? -3.258 -12.755 10.856 1.00 96.00 415 SER A O 1
ATOM 3190 N N . VAL A 1 416 ? -1.975 -12.949 9.035 1.00 95.56 416 VAL A N 1
ATOM 3191 C CA . VAL A 1 416 ? -1.039 -11.897 9.470 1.00 95.56 416 VAL A CA 1
ATOM 3192 C C . VAL A 1 416 ? -1.753 -10.547 9.463 1.00 95.56 416 VAL A C 1
ATOM 3194 O O . VAL A 1 416 ? -1.643 -9.788 10.425 1.00 95.56 416 VAL A O 1
ATOM 3197 N N . VAL A 1 417 ? -2.537 -10.290 8.411 1.00 94.75 417 VAL A N 1
ATOM 3198 C CA . VAL A 1 417 ? -3.312 -9.058 8.232 1.00 94.75 417 VAL A CA 1
ATOM 3199 C C . VAL A 1 417 ? -4.804 -9.368 8.195 1.00 94.75 417 VAL A C 1
ATOM 3201 O O . VAL A 1 417 ? -5.241 -10.229 7.429 1.00 94.75 417 VAL A O 1
ATOM 3204 N N . GLY A 1 418 ? -5.580 -8.659 9.009 1.00 92.88 418 GLY A N 1
ATOM 3205 C CA . GLY A 1 418 ? -7.020 -8.832 9.145 1.00 92.88 418 GLY A CA 1
ATOM 3206 C C . GLY A 1 418 ? -7.619 -7.973 10.264 1.00 92.88 418 GLY A C 1
ATOM 3207 O O . GLY A 1 418 ? -6.880 -7.354 11.030 1.00 92.88 418 GLY A O 1
ATOM 3208 N N . PRO A 1 419 ? -8.955 -7.938 10.399 1.00 91.50 419 PRO A N 1
ATOM 3209 C CA . PRO A 1 419 ? -9.612 -7.255 11.510 1.00 91.50 419 PRO A CA 1
ATOM 3210 C C . PRO A 1 419 ? -9.206 -7.861 12.861 1.00 91.50 419 PRO A C 1
ATOM 3212 O O . PRO A 1 419 ? -8.915 -9.055 12.956 1.00 91.50 419 PRO A O 1
ATOM 3215 N N . ARG A 1 420 ? -9.221 -7.063 13.933 1.00 90.44 420 ARG A N 1
ATOM 3216 C CA . ARG A 1 420 ? -8.881 -7.539 15.286 1.00 90.44 420 ARG A CA 1
ATOM 3217 C C . ARG A 1 420 ? -9.789 -8.711 15.719 1.00 90.44 420 ARG A C 1
ATOM 3219 O O . ARG A 1 420 ? -11.006 -8.579 15.580 1.00 90.44 420 ARG A O 1
ATOM 3226 N N . PRO A 1 421 ? -9.256 -9.804 16.302 1.00 91.56 421 PRO A N 1
ATOM 3227 C CA . PRO A 1 421 ? -10.071 -10.890 16.853 1.00 91.56 421 PRO A CA 1
ATOM 3228 C C . PRO A 1 421 ? -10.832 -10.448 18.109 1.00 91.56 421 PRO A C 1
ATOM 3230 O O . PRO A 1 421 ? -10.245 -9.863 19.020 1.00 91.56 421 PRO A O 1
ATOM 3233 N N . GLN A 1 422 ? -12.124 -10.773 18.186 1.00 89.81 422 GLN A N 1
ATOM 3234 C CA . GLN A 1 422 ? -13.028 -10.274 19.233 1.00 89.81 422 GLN A CA 1
ATOM 3235 C C . GLN A 1 422 ? -13.656 -11.420 20.028 1.00 89.81 422 GLN A C 1
ATOM 3237 O O . GLN A 1 422 ? -13.697 -12.563 19.569 1.00 89.81 422 GLN A O 1
ATOM 3242 N N . MET A 1 423 ? -14.058 -11.147 21.270 1.00 90.06 423 MET A N 1
ATOM 3243 C CA . MET A 1 423 ? -14.763 -12.119 22.111 1.00 90.06 423 MET A CA 1
ATOM 3244 C C . MET A 1 423 ? -16.186 -12.331 21.589 1.00 90.06 423 MET A C 1
ATOM 3246 O O . MET A 1 423 ? -16.787 -11.419 21.028 1.00 90.06 423 MET A O 1
ATOM 3250 N N . ALA A 1 424 ? -16.780 -13.487 21.888 1.00 89.62 424 ALA A N 1
ATOM 3251 C CA . ALA A 1 424 ? -18.184 -13.754 21.563 1.00 89.62 424 ALA A CA 1
ATOM 3252 C C . ALA A 1 424 ? -19.142 -12.681 22.119 1.00 89.62 424 ALA A C 1
ATOM 3254 O O . ALA A 1 424 ? -20.041 -12.243 21.409 1.00 89.62 424 ALA A O 1
ATOM 3255 N N . ARG A 1 425 ? -18.892 -12.191 23.343 1.00 86.19 425 ARG A N 1
ATOM 3256 C CA . ARG A 1 425 ? -19.674 -11.102 23.956 1.00 86.19 425 ARG A CA 1
ATOM 3257 C C . ARG A 1 425 ? -19.619 -9.791 23.165 1.00 86.19 425 ARG A C 1
ATOM 3259 O O . ARG A 1 425 ? -20.623 -9.116 23.049 1.00 86.19 425 ARG A O 1
ATOM 3266 N N . GLU A 1 426 ? -18.470 -9.470 22.571 1.00 85.25 426 GLU A N 1
ATOM 3267 C CA . GLU A 1 426 ? -18.297 -8.256 21.765 1.00 85.25 426 GLU A CA 1
ATOM 3268 C C . GLU A 1 426 ? -19.030 -8.396 20.427 1.00 85.25 426 GLU A C 1
ATOM 3270 O O . GLU A 1 426 ? -19.664 -7.461 19.956 1.00 85.25 426 GLU A O 1
ATOM 3275 N N . VAL A 1 427 ? -18.979 -9.589 19.825 1.00 87.44 427 VAL A N 1
ATOM 3276 C CA . VAL A 1 427 ? -19.678 -9.894 18.567 1.00 87.44 427 VAL A CA 1
ATOM 3277 C C . VAL A 1 427 ? -21.200 -9.871 18.728 1.00 87.44 427 VAL A C 1
ATOM 3279 O O . VAL A 1 427 ? -21.910 -9.550 17.774 1.00 87.44 427 VAL A O 1
ATOM 3282 N N . ALA A 1 428 ? -21.712 -10.181 19.921 1.00 86.88 428 ALA A N 1
ATOM 3283 C CA . ALA A 1 428 ? -23.141 -10.119 20.215 1.00 86.88 428 ALA A CA 1
ATOM 3284 C C . ALA A 1 428 ? -23.714 -8.693 20.099 1.00 86.88 428 ALA A C 1
ATOM 3286 O O . ALA A 1 428 ? -24.877 -8.541 19.736 1.00 86.88 428 ALA A O 1
ATOM 3287 N N . GLU A 1 429 ? -22.891 -7.662 20.318 1.00 86.38 429 GLU A N 1
ATOM 3288 C CA . GLU A 1 429 ? -23.276 -6.246 20.219 1.00 86.38 429 GLU A CA 1
ATOM 3289 C C . GLU A 1 429 ? -23.194 -5.695 18.776 1.00 86.38 429 GLU A C 1
ATOM 3291 O O . GLU A 1 429 ? -23.442 -4.515 18.533 1.00 86.38 429 GLU A O 1
ATOM 3296 N N . TYR A 1 430 ? -22.844 -6.520 17.779 1.00 86.62 430 TYR A N 1
ATOM 3297 C CA . TYR A 1 430 ? -22.636 -6.038 16.409 1.00 86.62 430 TYR A CA 1
ATOM 3298 C C . TYR A 1 430 ? -23.928 -5.720 15.669 1.00 86.62 430 TYR A C 1
ATOM 3300 O O . TYR A 1 430 ? -24.828 -6.556 15.539 1.00 86.62 430 TYR A O 1
ATOM 3308 N N . THR A 1 431 ? -23.932 -4.556 15.018 1.00 85.81 431 THR A N 1
ATOM 3309 C CA . THR A 1 431 ? -24.929 -4.224 14.001 1.00 85.81 431 THR A CA 1
ATOM 3310 C C . THR A 1 431 ? -24.848 -5.201 12.816 1.00 85.81 431 THR A C 1
ATOM 3312 O O . THR A 1 431 ? -23.775 -5.748 12.527 1.00 85.81 431 THR A O 1
ATOM 3315 N N . PRO A 1 432 ? -25.949 -5.419 12.070 1.00 83.12 432 PRO A N 1
ATOM 3316 C CA . PRO A 1 432 ? -25.942 -6.285 10.887 1.00 83.12 432 PRO A CA 1
ATOM 3317 C C . PRO A 1 432 ? -24.872 -5.904 9.856 1.00 83.12 432 PRO A C 1
ATOM 3319 O O . PRO A 1 432 ? -24.227 -6.781 9.284 1.00 83.12 432 PRO A O 1
ATOM 3322 N N . ALA A 1 433 ? -24.633 -4.603 9.664 1.00 79.25 433 ALA A N 1
ATOM 3323 C CA . ALA A 1 433 ? -23.581 -4.106 8.783 1.00 79.25 433 ALA A CA 1
ATOM 3324 C C . ALA A 1 433 ? -22.183 -4.475 9.304 1.00 79.25 433 ALA A C 1
ATOM 3326 O O . ALA A 1 433 ? -21.351 -4.970 8.543 1.00 79.25 433 ALA A O 1
ATOM 3327 N N . TYR A 1 434 ? -21.934 -4.317 10.610 1.00 83.94 434 TYR A N 1
ATOM 3328 C CA . TYR A 1 434 ? -20.616 -4.583 11.183 1.00 83.94 434 TYR A CA 1
ATOM 3329 C C . TYR A 1 434 ? -20.252 -6.075 11.204 1.00 83.94 434 TYR A C 1
ATOM 3331 O O . TYR A 1 434 ? -19.075 -6.421 11.088 1.00 83.94 434 TYR A O 1
ATOM 3339 N N . LYS A 1 435 ? -21.240 -6.985 11.218 1.00 87.25 435 LYS A N 1
ATOM 3340 C CA . LYS A 1 435 ? -21.008 -8.441 11.094 1.00 87.25 435 LYS A CA 1
ATOM 3341 C C . LYS A 1 435 ? -20.261 -8.841 9.818 1.00 87.25 435 LYS A C 1
ATOM 3343 O O . LYS A 1 435 ? -19.589 -9.872 9.823 1.00 87.25 435 LYS A O 1
ATOM 3348 N N . ARG A 1 436 ? -20.289 -8.022 8.755 1.00 85.62 436 ARG A N 1
ATOM 3349 C CA . ARG A 1 436 ? -19.542 -8.272 7.505 1.00 85.62 436 ARG A CA 1
ATOM 3350 C C . ARG A 1 436 ? -18.040 -8.445 7.730 1.00 85.62 436 ARG A C 1
ATOM 3352 O O . ARG A 1 436 ? -17.397 -9.156 6.964 1.00 85.62 436 ARG A O 1
ATOM 3359 N N . ARG A 1 437 ? -17.468 -7.885 8.801 1.00 88.56 437 ARG A N 1
ATOM 3360 C CA . ARG A 1 437 ? -16.046 -8.088 9.122 1.00 88.56 437 ARG A CA 1
ATOM 3361 C C . ARG A 1 437 ? -15.657 -9.558 9.308 1.00 88.56 437 ARG A C 1
ATOM 3363 O O . ARG A 1 437 ? -14.523 -9.937 9.015 1.00 88.56 437 ARG A O 1
ATOM 3370 N N . LEU A 1 438 ? -16.607 -10.382 9.761 1.00 90.12 438 LEU A N 1
ATOM 3371 C CA . LEU A 1 438 ? -16.409 -11.807 10.019 1.00 90.12 438 LEU A CA 1
ATOM 3372 C C . LEU A 1 438 ? -16.272 -12.620 8.725 1.00 90.12 438 LEU A C 1
ATOM 3374 O O . LEU A 1 438 ? -15.937 -13.793 8.787 1.00 90.12 438 LEU A O 1
ATOM 3378 N N . LEU A 1 439 ? -16.462 -12.023 7.544 1.00 87.75 439 LEU A N 1
ATOM 3379 C CA . LEU A 1 439 ? -16.197 -12.691 6.263 1.00 87.75 439 LEU A CA 1
ATOM 3380 C C . LEU A 1 439 ? -14.706 -13.024 6.067 1.00 87.75 439 LEU A C 1
ATOM 3382 O O . LEU A 1 439 ? -14.356 -13.874 5.246 1.00 87.75 439 LEU A O 1
ATOM 3386 N N . THR A 1 440 ? -13.824 -12.382 6.839 1.00 89.00 440 THR A N 1
ATOM 3387 C CA . THR A 1 440 ? -12.371 -12.578 6.794 1.00 89.00 440 THR A CA 1
ATOM 3388 C C . THR A 1 440 ? -11.838 -13.240 8.051 1.00 89.00 440 THR A C 1
ATOM 3390 O O . THR A 1 440 ? -12.439 -13.165 9.121 1.00 89.00 440 THR A O 1
ATOM 3393 N N . LYS A 1 441 ? -10.668 -13.873 7.930 1.00 92.75 441 LYS A N 1
ATOM 3394 C CA . LYS A 1 441 ? -9.920 -14.311 9.107 1.00 92.75 441 LYS A CA 1
ATOM 3395 C C . LYS A 1 441 ? -9.421 -13.085 9.872 1.00 92.75 441 LYS A C 1
ATOM 3397 O O . LYS A 1 441 ? -8.904 -12.163 9.237 1.00 92.75 441 LYS A O 1
ATOM 3402 N N . PRO A 1 442 ? -9.518 -13.085 11.208 1.00 94.44 442 PRO A N 1
ATOM 3403 C CA . PRO A 1 442 ? -8.940 -12.019 12.003 1.00 94.44 442 PRO A CA 1
ATOM 3404 C C . PRO A 1 442 ? -7.413 -11.988 11.873 1.00 94.44 442 PRO A C 1
ATOM 3406 O O . PRO A 1 442 ? -6.774 -13.011 11.606 1.00 94.44 442 PRO A O 1
ATOM 3409 N N . GLY A 1 443 ? -6.847 -10.799 12.056 1.00 94.12 443 GLY A N 1
ATOM 3410 C CA . GLY A 1 443 ? -5.434 -10.497 11.856 1.00 94.12 443 GLY A CA 1
ATOM 3411 C C . GLY A 1 443 ? -4.646 -10.308 13.145 1.00 94.12 443 GLY A C 1
ATOM 3412 O O . GLY A 1 443 ? -5.206 -9.904 14.165 1.00 94.12 443 GLY A O 1
ATOM 3413 N N . ILE A 1 444 ? -3.329 -10.532 13.076 1.00 92.25 444 ILE A N 1
ATOM 3414 C CA . ILE A 1 444 ? -2.386 -10.001 14.078 1.00 92.25 444 ILE A CA 1
ATOM 3415 C C . ILE A 1 444 ? -2.310 -8.475 13.937 1.00 92.25 444 ILE A C 1
ATOM 3417 O O . ILE A 1 444 ? -2.333 -7.749 14.925 1.00 92.25 444 ILE A O 1
ATOM 3421 N N . THR A 1 445 ? -2.254 -7.978 12.698 1.00 91.50 445 THR A N 1
ATOM 3422 C CA . THR A 1 445 ? -2.278 -6.550 12.362 1.00 91.50 445 THR A CA 1
ATOM 3423 C C . THR A 1 445 ? -3.362 -6.232 11.328 1.00 91.50 445 THR A C 1
ATOM 3425 O O . THR A 1 445 ? -3.981 -7.140 10.784 1.00 91.50 445 THR A O 1
ATOM 3428 N N . GLY A 1 446 ? -3.597 -4.956 11.036 1.00 89.56 446 GLY A N 1
ATOM 3429 C CA . GLY A 1 446 ? -4.785 -4.483 10.336 1.00 89.56 446 GLY A CA 1
ATOM 3430 C C . GLY A 1 446 ? -4.816 -2.959 10.231 1.00 89.56 446 GLY A C 1
ATOM 3431 O O . GLY A 1 446 ? -3.996 -2.257 10.828 1.00 89.56 446 GLY A O 1
ATOM 3432 N N . LEU A 1 447 ? -5.767 -2.442 9.450 1.00 85.31 447 LEU A N 1
ATOM 3433 C CA . LEU A 1 447 ? -5.890 -1.007 9.155 1.00 85.31 447 LEU A CA 1
ATOM 3434 C C . LEU A 1 447 ? -6.087 -0.155 10.412 1.00 85.31 447 LEU A C 1
ATOM 3436 O O . LEU A 1 447 ? -5.449 0.886 10.544 1.00 85.31 447 LEU A O 1
ATOM 3440 N N . TRP A 1 448 ? -6.892 -0.630 11.364 1.00 81.38 448 TRP A N 1
ATOM 3441 C CA . TRP A 1 448 ? -7.029 0.003 12.676 1.00 81.38 448 TRP A CA 1
ATOM 3442 C C . TRP A 1 448 ? -5.656 0.249 13.322 1.00 81.38 448 TRP A C 1
ATOM 3444 O O . TRP A 1 448 ? -5.347 1.362 13.756 1.00 81.38 448 TRP A O 1
ATOM 3454 N N . GLN A 1 449 ? -4.806 -0.783 13.385 1.00 76.44 449 GLN A N 1
ATOM 3455 C CA . GLN A 1 449 ? -3.548 -0.735 14.140 1.00 76.44 449 GLN A CA 1
ATOM 3456 C C . GLN A 1 449 ? -2.503 0.224 13.558 1.00 76.44 449 GLN A C 1
ATOM 3458 O O . GLN A 1 449 ? -1.585 0.606 14.286 1.00 76.44 449 GLN A O 1
ATOM 3463 N N . ILE A 1 450 ? -2.628 0.605 12.284 1.00 79.94 450 ILE A N 1
ATOM 3464 C CA . ILE A 1 450 ? -1.709 1.537 11.613 1.00 79.94 450 ILE A CA 1
ATOM 3465 C C . ILE A 1 450 ? -2.248 2.972 11.521 1.00 79.94 450 ILE A C 1
ATOM 3467 O O . ILE A 1 450 ? -1.458 3.877 11.266 1.00 79.94 450 ILE A O 1
ATOM 3471 N N . CYS A 1 451 ? -3.557 3.190 11.698 1.00 72.56 451 CYS A N 1
ATOM 3472 C CA . CYS A 1 451 ? -4.199 4.495 11.487 1.00 72.56 451 CYS A CA 1
ATOM 3473 C C . CYS A 1 451 ? -4.439 5.319 12.763 1.00 72.56 451 CYS A C 1
ATOM 3475 O O . CYS A 1 451 ? -4.738 6.497 12.634 1.00 72.56 451 CYS A O 1
ATOM 3477 N N . GLY A 1 452 ? -4.297 4.747 13.962 1.00 63.88 452 GLY A N 1
ATOM 3478 C CA . GLY A 1 452 ? -4.468 5.513 15.210 1.00 63.88 452 GLY A CA 1
ATOM 3479 C C . GLY A 1 452 ? -4.569 4.687 16.496 1.00 63.88 452 GLY A C 1
ATOM 3480 O O . GLY A 1 452 ? -4.439 5.237 17.580 1.00 63.88 452 GLY A O 1
ATOM 3481 N N . ARG A 1 453 ? -4.729 3.354 16.412 1.00 68.31 453 ARG A N 1
ATOM 3482 C CA . ARG A 1 453 ? -4.794 2.455 17.588 1.00 68.31 453 ARG A CA 1
ATOM 3483 C C . ARG A 1 453 ? -5.806 2.934 18.644 1.00 68.31 453 ARG A C 1
ATOM 3485 O O . ARG A 1 453 ? -6.997 2.785 18.408 1.00 68.31 453 ARG A O 1
ATOM 3492 N N . SER A 1 454 ? -5.344 3.394 19.805 1.00 61.38 454 SER A N 1
ATOM 3493 C CA . SER A 1 454 ? -6.158 3.788 20.960 1.00 61.38 454 SER A CA 1
ATOM 3494 C C . SER A 1 454 ? -6.776 5.177 20.841 1.00 61.38 454 SER A C 1
ATOM 3496 O O . SER A 1 454 ? -7.700 5.460 21.592 1.00 61.38 454 SER A O 1
ATOM 3498 N N . ASP A 1 455 ? -6.308 6.005 19.905 1.00 66.38 455 ASP A N 1
ATOM 3499 C CA . ASP A 1 455 ? -6.771 7.392 19.754 1.00 66.38 455 ASP A CA 1
ATOM 3500 C C . ASP A 1 455 ? -8.022 7.502 18.869 1.00 66.38 455 ASP A C 1
ATOM 3502 O O . ASP A 1 455 ? -8.555 8.589 18.663 1.00 66.38 455 ASP A O 1
ATOM 3506 N N . LEU A 1 456 ? -8.478 6.373 18.319 1.00 70.81 456 LEU A N 1
ATOM 3507 C CA . LEU A 1 456 ? -9.643 6.295 17.446 1.00 70.81 456 LEU A CA 1
ATOM 3508 C C . LEU A 1 456 ? -10.914 6.063 18.253 1.00 70.81 456 LEU A C 1
ATOM 3510 O O . LEU A 1 456 ? -10.935 5.236 19.171 1.00 70.81 456 LEU A O 1
ATOM 3514 N N . SER A 1 457 ? -12.002 6.706 17.832 1.00 79.00 457 SER A N 1
ATOM 3515 C CA . SER A 1 457 ? -13.322 6.353 18.344 1.00 79.00 457 SER A CA 1
ATOM 3516 C C . SER A 1 457 ? -13.683 4.909 17.944 1.00 79.00 457 SER A C 1
ATOM 3518 O O . SER A 1 457 ? -13.215 4.405 16.909 1.00 79.00 457 SER A O 1
ATOM 3520 N N . PRO A 1 458 ? -14.538 4.217 18.721 1.00 74.56 458 PRO A N 1
ATOM 3521 C CA . PRO A 1 458 ? -15.067 2.909 18.343 1.00 74.56 458 PRO A CA 1
ATOM 3522 C C . PRO A 1 458 ? -15.608 2.881 16.908 1.00 74.56 458 PRO A C 1
ATOM 3524 O O . PRO A 1 458 ? -15.297 1.967 16.147 1.00 74.56 458 PRO A O 1
ATOM 3527 N N . GLU A 1 459 ? -16.361 3.903 16.502 1.00 79.56 459 GLU A N 1
ATOM 3528 C CA . GLU A 1 459 ? -16.962 4.037 15.171 1.00 79.56 459 GLU A CA 1
ATOM 3529 C C . GLU A 1 459 ? -15.908 4.179 14.069 1.00 79.56 459 GLU A C 1
ATOM 3531 O O . GLU A 1 459 ? -16.018 3.549 13.012 1.00 79.56 459 GLU A O 1
ATOM 3536 N N . GLU A 1 460 ? -14.858 4.966 14.305 1.00 78.31 460 GLU A N 1
ATOM 3537 C CA . GLU A 1 460 ? -13.762 5.131 13.350 1.00 78.31 460 GLU A CA 1
ATOM 3538 C C . GLU A 1 460 ? -13.022 3.821 13.116 1.00 78.31 460 GLU A C 1
ATOM 3540 O O . GLU A 1 460 ? -12.732 3.449 11.974 1.00 78.31 460 GLU A O 1
ATOM 3545 N N . GLY A 1 461 ? -12.759 3.092 14.192 1.00 80.38 461 GLY A N 1
ATOM 3546 C CA . GLY A 1 461 ? -12.119 1.799 14.110 1.00 80.38 461 GLY A CA 1
ATOM 3547 C C . GLY A 1 461 ? -13.006 0.732 13.450 1.00 80.38 461 GLY A C 1
ATOM 3548 O O . GLY A 1 461 ? -12.524 -0.041 12.616 1.00 80.38 461 GLY A O 1
ATOM 3549 N N . MET A 1 462 ? -14.321 0.743 13.712 1.00 82.56 462 MET A N 1
ATOM 3550 C CA . MET A 1 462 ? -15.289 -0.092 12.987 1.00 82.56 462 MET A CA 1
ATOM 3551 C C . MET A 1 462 ? -15.263 0.192 11.479 1.00 82.56 462 MET A C 1
ATOM 3553 O O . MET A 1 462 ? -15.232 -0.738 10.668 1.00 82.56 462 MET A O 1
ATOM 3557 N N . ARG A 1 463 ? -15.214 1.473 11.095 1.00 83.06 463 ARG A N 1
ATOM 3558 C CA . ARG A 1 463 ? -15.122 1.906 9.695 1.00 83.06 463 ARG A CA 1
ATOM 3559 C C . ARG A 1 463 ? -13.831 1.427 9.028 1.00 83.06 463 ARG A C 1
ATOM 3561 O O . ARG A 1 463 ? -13.867 1.013 7.873 1.00 83.06 463 ARG A O 1
ATOM 3568 N N . LEU A 1 464 ? -12.699 1.446 9.733 1.00 85.06 464 LEU A N 1
ATOM 3569 C CA . LEU A 1 464 ? -11.422 0.948 9.207 1.00 85.06 464 LEU A CA 1
ATOM 3570 C C . LEU A 1 464 ? -11.423 -0.571 8.988 1.00 85.06 464 LEU A C 1
ATOM 3572 O O . LEU A 1 464 ? -10.909 -1.035 7.968 1.00 85.06 464 LEU A O 1
ATOM 3576 N N . ASP A 1 465 ? -12.018 -1.334 9.907 1.00 87.00 465 ASP A N 1
ATOM 3577 C CA . ASP A 1 465 ? -12.169 -2.788 9.769 1.00 87.00 465 ASP A CA 1
ATOM 3578 C C . ASP A 1 465 ? -13.049 -3.152 8.563 1.00 87.00 465 ASP A C 1
ATOM 3580 O O . ASP A 1 465 ? -12.688 -4.028 7.773 1.00 87.00 465 ASP A O 1
ATOM 3584 N N . LEU A 1 466 ? -14.181 -2.463 8.385 1.00 83.75 466 LEU A N 1
ATOM 3585 C CA . LEU A 1 466 ? -15.049 -2.658 7.219 1.00 83.75 466 LEU A CA 1
ATOM 3586 C C . LEU A 1 466 ? -14.340 -2.261 5.925 1.00 83.75 466 LEU A C 1
ATOM 3588 O O . LEU A 1 466 ? -14.328 -3.041 4.975 1.00 83.75 466 LEU A O 1
ATOM 3592 N N . ARG A 1 467 ? -13.640 -1.120 5.921 1.00 83.44 467 ARG A N 1
ATOM 3593 C CA . ARG A 1 467 ? -12.854 -0.667 4.768 1.00 83.44 467 ARG A CA 1
ATOM 3594 C C . ARG A 1 467 ? -11.811 -1.699 4.348 1.00 83.44 467 ARG A C 1
ATOM 3596 O O . ARG A 1 467 ? -11.610 -1.878 3.147 1.00 83.44 467 ARG A O 1
ATOM 3603 N N . TYR A 1 468 ? -11.157 -2.365 5.303 1.00 86.06 468 TYR A N 1
ATOM 3604 C CA . TYR A 1 468 ? -10.227 -3.456 5.005 1.00 86.06 468 TYR A CA 1
ATOM 3605 C C . TYR A 1 468 ? -10.931 -4.611 4.295 1.00 86.06 468 TYR A C 1
ATOM 3607 O O . TYR A 1 468 ? -10.477 -5.047 3.243 1.00 86.06 468 TYR A O 1
ATOM 3615 N N . VAL A 1 469 ? -12.038 -5.092 4.862 1.00 83.94 469 VAL A N 1
ATOM 3616 C CA . VAL A 1 469 ? -12.797 -6.238 4.341 1.00 83.94 469 VAL A CA 1
ATOM 3617 C C . VAL A 1 469 ? -13.336 -5.936 2.941 1.00 83.94 469 VAL A C 1
ATOM 3619 O O . VAL A 1 469 ? -13.271 -6.775 2.047 1.00 83.94 469 VAL A O 1
ATOM 3622 N N . GLU A 1 470 ? -13.828 -4.724 2.719 1.00 77.94 470 GLU A N 1
ATOM 3623 C CA . GLU A 1 470 ? -14.453 -4.329 1.456 1.00 77.94 470 GLU A CA 1
ATOM 3624 C C . GLU A 1 470 ? -13.433 -4.088 0.336 1.00 77.94 470 GLU A C 1
ATOM 3626 O O . GLU A 1 470 ? -13.691 -4.430 -0.821 1.00 77.94 470 GLU A O 1
ATOM 3631 N N . ASN A 1 471 ? -12.245 -3.580 0.684 1.00 73.62 471 ASN A N 1
ATOM 3632 C CA . ASN A 1 471 ? -11.194 -3.197 -0.265 1.00 73.62 471 ASN A CA 1
ATOM 3633 C C . ASN A 1 471 ? -9.957 -4.103 -0.205 1.00 73.62 471 ASN A C 1
ATOM 3635 O O . ASN A 1 471 ? -8.856 -3.694 -0.588 1.00 73.62 471 ASN A O 1
ATOM 3639 N N . TRP A 1 472 ? -10.115 -5.325 0.303 1.00 84.56 472 TRP A N 1
ATOM 3640 C CA . TRP A 1 472 ? -8.990 -6.223 0.511 1.00 84.56 472 TRP A CA 1
ATOM 3641 C C . TRP A 1 472 ? -8.275 -6.571 -0.807 1.00 84.56 472 TRP A C 1
ATOM 3643 O O . TRP A 1 472 ? -8.886 -6.959 -1.806 1.00 84.56 472 TRP A O 1
ATOM 3653 N N . SER A 1 473 ? -6.943 -6.500 -0.778 1.00 82.31 473 SER A N 1
ATOM 3654 C CA . SER A 1 473 ? -6.056 -7.025 -1.814 1.00 82.31 473 SER A CA 1
ATOM 3655 C C . SER A 1 473 ? -4.764 -7.602 -1.206 1.00 82.31 473 SER A C 1
ATOM 3657 O O . SER A 1 473 ? -4.333 -7.173 -0.132 1.00 82.31 473 SER A O 1
ATOM 3659 N N . PRO A 1 474 ? -4.063 -8.519 -1.898 1.00 83.31 474 PRO A N 1
ATOM 3660 C CA . PRO A 1 474 ? -2.753 -8.992 -1.438 1.00 83.31 474 PRO A CA 1
ATOM 3661 C C . PRO A 1 474 ? -1.728 -7.860 -1.262 1.00 83.31 474 PRO A C 1
ATOM 3663 O O . PRO A 1 474 ? -0.901 -7.892 -0.357 1.00 83.31 474 PRO A O 1
ATOM 3666 N N . ILE A 1 475 ? -1.806 -6.823 -2.100 1.00 82.06 475 ILE A N 1
ATOM 3667 C CA . ILE A 1 475 ? -0.907 -5.666 -2.028 1.00 82.06 475 ILE A CA 1
ATOM 3668 C C . ILE A 1 475 ? -1.204 -4.822 -0.785 1.00 82.06 475 ILE A C 1
ATOM 3670 O O . ILE A 1 475 ? -0.272 -4.381 -0.113 1.00 82.06 475 ILE A O 1
ATOM 3674 N N . SER A 1 476 ? -2.482 -4.619 -0.440 1.00 83.69 476 SER A N 1
ATOM 3675 C CA . SER A 1 476 ? -2.831 -3.897 0.787 1.00 83.69 476 SER A CA 1
ATOM 3676 C C . SER A 1 476 ? -2.303 -4.601 2.035 1.00 83.69 476 SER A C 1
ATOM 3678 O O . SER A 1 476 ? -1.871 -3.912 2.952 1.00 83.69 476 SER A O 1
ATOM 3680 N N . ASP A 1 477 ? -2.247 -5.940 2.053 1.00 90.00 477 ASP A N 1
ATOM 3681 C CA . ASP A 1 477 ? -1.657 -6.682 3.176 1.00 90.00 477 ASP A CA 1
ATOM 3682 C C . ASP A 1 477 ? -0.157 -6.364 3.328 1.00 90.00 477 ASP A C 1
ATOM 3684 O O . ASP A 1 477 ? 0.297 -6.063 4.431 1.00 90.00 477 ASP A O 1
ATOM 3688 N N . ILE A 1 478 ? 0.602 -6.324 2.226 1.00 87.69 478 ILE A N 1
ATOM 3689 C CA . ILE A 1 478 ? 2.030 -5.949 2.242 1.00 87.69 478 ILE A CA 1
ATOM 3690 C C . ILE A 1 478 ? 2.215 -4.514 2.752 1.00 87.69 478 ILE A C 1
ATOM 3692 O O . ILE A 1 478 ? 3.074 -4.262 3.598 1.00 87.69 478 ILE A O 1
ATOM 3696 N N . ILE A 1 479 ? 1.393 -3.575 2.271 1.00 86.19 479 ILE A N 1
ATOM 3697 C CA . ILE A 1 479 ? 1.438 -2.172 2.707 1.00 86.19 479 ILE A CA 1
ATOM 3698 C C . ILE A 1 479 ? 1.146 -2.067 4.207 1.00 86.19 479 ILE A C 1
ATOM 3700 O O . ILE A 1 479 ? 1.838 -1.327 4.907 1.00 86.19 479 ILE A O 1
ATOM 3704 N N . ILE A 1 480 ? 0.141 -2.795 4.705 1.00 90.00 480 ILE A N 1
ATOM 3705 C CA . ILE A 1 480 ? -0.207 -2.794 6.128 1.00 90.00 480 ILE A CA 1
ATOM 3706 C C . ILE A 1 480 ? 0.958 -3.350 6.949 1.00 90.00 480 ILE A C 1
ATOM 3708 O O . ILE A 1 480 ? 1.374 -2.683 7.887 1.00 90.00 480 ILE A O 1
ATOM 3712 N N . VAL A 1 481 ? 1.554 -4.486 6.568 1.00 89.44 481 VAL A N 1
ATOM 3713 C CA . VAL A 1 481 ? 2.719 -5.051 7.277 1.00 89.44 481 VAL A CA 1
ATOM 3714 C C . VAL A 1 481 ? 3.894 -4.071 7.311 1.00 89.44 481 VAL A C 1
ATOM 3716 O O . VAL A 1 481 ? 4.465 -3.842 8.377 1.00 89.44 481 VAL A O 1
ATOM 3719 N N . ALA A 1 482 ? 4.232 -3.450 6.177 1.00 85.56 482 ALA A N 1
ATOM 3720 C CA . ALA A 1 482 ? 5.315 -2.470 6.109 1.00 85.56 482 ALA A CA 1
ATOM 3721 C C . ALA A 1 482 ? 5.051 -1.270 7.032 1.00 85.56 482 ALA A C 1
ATOM 3723 O O . ALA A 1 482 ? 5.927 -0.868 7.801 1.00 85.56 482 ALA A O 1
ATOM 3724 N N . LYS A 1 483 ? 3.821 -0.738 7.017 1.00 84.25 483 LYS A N 1
ATOM 3725 C CA . LYS A 1 483 ? 3.413 0.338 7.927 1.00 84.25 483 LYS A CA 1
ATOM 3726 C C . LYS A 1 483 ? 3.479 -0.105 9.386 1.00 84.25 483 LYS A C 1
ATOM 3728 O O . LYS A 1 483 ? 4.027 0.630 10.200 1.00 84.25 483 LYS A O 1
ATOM 3733 N N . THR A 1 484 ? 3.029 -1.313 9.713 1.00 85.44 484 THR A N 1
ATOM 3734 C CA . THR A 1 484 ? 3.090 -1.865 11.072 1.00 85.44 484 THR A CA 1
ATOM 3735 C C . THR A 1 484 ? 4.518 -1.903 11.611 1.00 85.44 484 THR A C 1
ATOM 3737 O O . THR A 1 484 ? 4.732 -1.481 12.745 1.00 85.44 484 THR A O 1
ATOM 3740 N N . ILE A 1 485 ? 5.504 -2.314 10.805 1.00 82.50 485 ILE A N 1
ATOM 3741 C CA . ILE A 1 485 ? 6.923 -2.292 11.204 1.00 82.50 485 ILE A CA 1
ATOM 3742 C C . ILE A 1 485 ? 7.360 -0.859 11.531 1.00 82.50 485 ILE A C 1
ATOM 3744 O O . ILE A 1 485 ? 7.918 -0.615 12.599 1.00 82.50 485 ILE A O 1
ATOM 3748 N N . THR A 1 486 ? 7.049 0.111 10.663 1.00 78.19 486 THR A N 1
ATOM 3749 C CA . THR A 1 486 ? 7.408 1.518 10.917 1.00 78.19 486 THR A CA 1
ATOM 3750 C C . THR A 1 486 ? 6.711 2.102 12.145 1.00 78.19 486 THR A C 1
ATOM 3752 O O . THR A 1 486 ? 7.306 2.910 12.851 1.00 78.19 486 THR A O 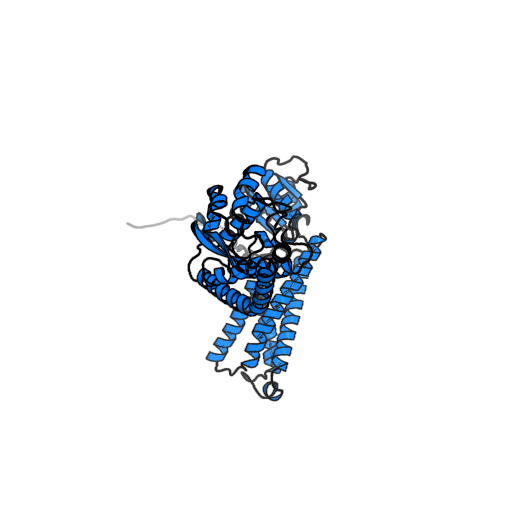1
ATOM 3755 N N . THR A 1 487 ? 5.476 1.682 12.431 1.00 74.31 487 THR A N 1
ATOM 3756 C CA . THR A 1 487 ? 4.718 2.133 13.603 1.00 74.31 487 THR A CA 1
ATOM 3757 C C . THR A 1 487 ? 5.284 1.552 14.897 1.00 74.31 487 THR A C 1
ATOM 3759 O O . THR A 1 487 ? 5.373 2.276 15.879 1.00 74.31 487 THR A O 1
ATOM 3762 N N . ILE A 1 488 ? 5.696 0.278 14.911 1.00 71.00 488 ILE A N 1
ATOM 3763 C CA . ILE A 1 488 ? 6.291 -0.365 16.100 1.00 71.00 488 ILE A CA 1
ATOM 3764 C C . ILE A 1 488 ? 7.658 0.245 16.448 1.00 71.00 488 ILE A C 1
ATOM 3766 O O . ILE A 1 488 ? 8.012 0.325 17.619 1.00 71.00 488 ILE A O 1
ATOM 3770 N N . LEU A 1 489 ? 8.420 0.694 15.447 1.00 68.50 489 LEU A N 1
ATOM 3771 C CA . LEU A 1 489 ? 9.738 1.302 15.652 1.00 68.50 489 LEU A CA 1
ATOM 3772 C C . LEU A 1 489 ? 9.682 2.752 16.166 1.00 68.50 489 LEU A C 1
ATOM 3774 O O . LEU A 1 489 ? 10.709 3.274 16.596 1.00 68.50 489 LEU A O 1
ATOM 3778 N N . LYS A 1 490 ? 8.516 3.414 16.133 1.00 67.06 490 LYS A N 1
ATOM 3779 C CA . LYS A 1 490 ? 8.349 4.771 16.670 1.00 67.06 490 LYS A CA 1
ATOM 3780 C C . LYS A 1 490 ? 8.028 4.711 18.175 1.00 67.06 490 LYS A C 1
ATOM 3782 O O . LYS A 1 490 ? 7.007 4.130 18.538 1.00 67.06 490 LYS A O 1
ATOM 3787 N N . PRO A 1 491 ? 8.851 5.322 19.051 1.00 48.09 491 PRO A N 1
ATOM 3788 C CA . PRO A 1 491 ? 8.699 5.199 20.503 1.00 48.09 491 PRO A CA 1
ATOM 3789 C C . PRO A 1 491 ? 7.429 5.843 21.082 1.00 48.09 491 PRO A C 1
ATOM 3791 O O . PRO A 1 491 ? 7.041 5.502 22.195 1.00 48.09 491 PRO A O 1
ATOM 3794 N N . GLU A 1 492 ? 6.779 6.749 20.349 1.00 51.62 492 GLU A N 1
ATOM 3795 C CA . GLU A 1 492 ? 5.667 7.570 20.855 1.00 51.62 492 GLU A CA 1
ATOM 3796 C C . GLU A 1 492 ? 4.320 6.826 20.950 1.00 51.62 492 GLU A C 1
ATOM 3798 O O . GLU A 1 492 ? 3.416 7.307 21.620 1.00 51.62 492 GLU A O 1
ATOM 3803 N N . ASN A 1 493 ? 4.189 5.626 20.366 1.00 47.78 493 ASN A N 1
ATOM 3804 C CA . ASN A 1 493 ? 2.894 4.947 20.200 1.00 47.78 493 ASN A CA 1
ATOM 3805 C C . ASN A 1 493 ? 2.854 3.558 20.863 1.00 47.78 493 ASN A C 1
ATOM 3807 O O . ASN A 1 493 ? 2.664 2.527 20.198 1.00 47.78 493 ASN A O 1
ATOM 3811 N N . GLY A 1 494 ? 3.041 3.522 22.186 1.00 43.28 494 GLY A N 1
ATOM 3812 C CA . GLY A 1 494 ? 2.788 2.326 22.996 1.00 43.28 494 GLY A CA 1
ATOM 3813 C C . GLY A 1 494 ? 1.368 1.783 22.781 1.00 43.28 494 GLY A C 1
ATOM 3814 O O . GLY A 1 494 ? 0.449 2.520 22.445 1.00 43.28 494 GLY A O 1
ATOM 3815 N N . ALA A 1 495 ? 1.168 0.470 22.926 1.00 46.75 495 ALA A N 1
ATOM 3816 C CA . ALA A 1 495 ? -0.146 -0.164 22.738 1.00 46.75 495 ALA A CA 1
ATOM 3817 C C . ALA A 1 495 ? -1.172 0.158 23.852 1.00 46.75 495 ALA A C 1
ATOM 3819 O O . ALA A 1 495 ? -2.293 -0.362 23.812 1.00 46.75 495 ALA A O 1
ATOM 3820 N N . TYR A 1 496 ? -0.780 0.964 24.845 1.00 43.56 496 TYR A N 1
ATOM 3821 C CA . TYR A 1 496 ? -1.515 1.217 26.078 1.00 43.56 496 TYR A CA 1
ATOM 3822 C C . TYR A 1 496 ? -1.484 2.673 26.477 1.00 43.56 496 TYR A C 1
ATOM 3824 O O . TYR A 1 496 ? -0.364 3.229 26.519 1.00 43.56 496 TYR A O 1
#